Protein AF-0000000073198403 (afdb_homodimer)

Nearest PDB structures (foldseek):
  6sgb-assembly1_FS  TM=2.930E-01  e=6.630E-02  Trypanosoma brucei brucei
  5u4h-assembly1_B  TM=1.620E-01  e=8.690E+00  Acinetobacter baumannii
  5u4h-assembly1_B  TM=1.498E-01  e=3.418E+00  Acinetobacter baumannii
  4m09-assembly1_E  TM=1.637E-01  e=6.658E+00  Nitrospira defluvii

Secondary structure (DSSP, 8-state):
-----TTHHHHHHHHGGGSEEEEEEETTEEEEEESS-TTS--SHHHHHHHHHHHHHHHHHHHHTTEEEEEEE--SSSSS-SEEEEEE-SS---S--EEEEEEETTTEEEEES--HHHHHHHHHHHHHH-TT-EEEEEEEE---EEEEE--SSPPTT-------SSSSEEEEE---EEEEEESS-TTS--HHHHHHHHHHHHHHHHHHHHTTEEEEEEE---S-TTPPPEEEEEE-------EEEEEEEETTEEEEES--HHHHHHHHHHHHHH---------/-----TTHHHHHHHHGGGSEEEEEEETTEEEEEESS-TTS--SHHHHHHHHHHHHHHHHHHHHTTEEEEEEE--SSSSS-SEEEEEE-SS---S--EEEEEEETTTEEEEES--HHHHHHHHHHHHHH-TT-EEEEEEEE---EEEEE--SSPPTT-------SSSSEEEEE---EEEEEESS-TTS--HHHHHHHHHHHHHHHHHHHHTTEEEEEEE---S-TTPPPEEEEEE-------EEEEEEEETTEEEEES--HHHHHHHHHHHHHH---------

Solvent-accessible surface area (backbone atoms only — not comparable to full-atom values): 29393 Å² total; per-residue (Å²): 139,84,78,79,80,81,62,71,67,64,58,61,60,62,70,54,46,67,42,45,70,44,78,42,82,46,90,61,27,38,35,40,27,42,50,54,37,52,25,48,44,87,49,67,68,37,41,53,24,39,52,47,39,50,52,50,46,53,51,49,35,30,59,72,17,30,40,83,64,41,52,35,15,61,40,26,60,30,59,28,46,35,37,36,29,29,62,40,86,75,57,52,71,96,59,54,56,32,36,44,32,48,37,81,40,30,32,40,36,35,35,54,59,54,70,70,56,51,52,51,51,52,51,46,45,52,73,39,33,93,69,29,71,70,44,77,41,73,63,43,61,45,68,44,61,43,63,40,75,41,75,78,71,66,78,86,57,66,75,44,62,78,61,86,64,66,42,31,32,42,42,47,62,44,55,30,26,37,38,32,38,44,74,40,55,22,55,52,60,71,68,53,29,51,39,39,53,48,34,52,51,49,47,55,36,50,38,16,51,74,15,29,39,80,73,44,50,48,42,77,40,45,43,46,64,53,30,25,28,39,37,32,32,55,48,76,57,41,88,64,53,61,28,33,43,20,61,74,41,47,30,28,41,32,35,38,55,46,53,68,72,52,53,52,49,52,51,51,44,46,53,70,45,53,63,64,65,78,71,72,82,120,139,84,79,79,79,83,64,71,69,65,59,64,61,63,71,55,48,66,40,45,71,45,77,42,81,48,90,59,28,37,35,40,30,41,49,55,37,51,26,46,46,88,48,66,66,37,40,53,24,38,52,48,39,51,53,50,46,52,50,50,35,30,60,72,16,29,40,82,64,41,53,36,16,60,41,26,59,29,58,30,45,34,36,36,30,29,61,40,87,74,55,53,72,97,60,54,56,32,35,43,33,48,38,81,40,31,33,40,35,33,35,53,61,54,70,70,55,51,53,49,51,52,50,45,44,54,73,40,33,93,70,30,71,70,44,78,40,72,64,44,57,48,63,45,61,42,63,40,75,42,78,78,75,66,79,85,59,64,76,43,6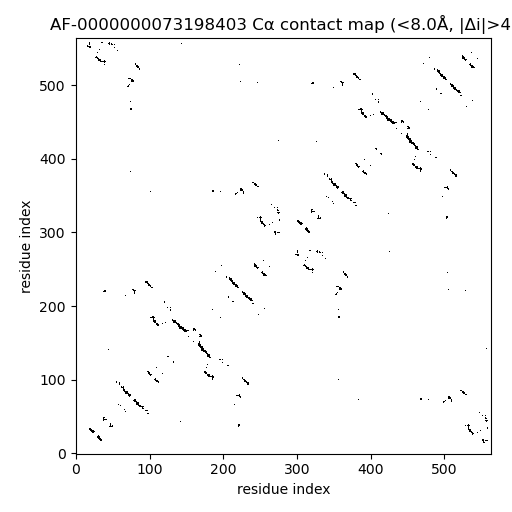3,76,64,84,65,68,44,36,31,42,41,48,61,44,55,29,26,37,39,32,36,43,75,40,54,22,57,51,58,70,68,53,30,52,40,39,52,49,34,52,51,48,48,55,36,51,39,19,50,74,16,28,39,79,73,45,49,48,41,78,42,44,44,47,64,54,30,24,29,38,37,33,32,55,48,75,58,41,87,66,54,60,29,34,42,20,61,73,41,46,30,29,42,30,34,38,54,47,52,69,70,54,50,52,50,52,53,52,45,45,53,70,43,53,62,66,62,76,69,74,81,119

Sequence (564 aa):
MTCAPPLIETQLINHLSHLIQEIDSVENGIDIKLRGTAWVPTNFEQAASAKRIFLTLFRHFNSAGYHFLCSGSLRGQTKSDVFFFRKHLKCCSDSNYFLISYERKDRLRVFEAPPETLSCIDAVVKNHWSRGIQETKTTYVNNFLIIDNVAKPPANYKNFLRTNVGHEVRIIQLGCAEFKLAGNPFYTDGDELLETQRMSMELVKKMSDIGWKLITSVTLSQRISDKCCLIFESSTPRKMNIFAISPAKSDLLRLLNAPFEIRATVKKIIEEFWLRGIQETGMTCAPPLIETQLINHLSHLIQEIDSVENGIDIKLRGTAWVPTNFEQAASAKRIFLTLFRHFNSAGYHFLCSGSLRGQTKSDVFFFRKHLKCCSDSNYFLISYERKDRLRVFEAPPETLSCIDAVVKNHWSRGIQETKTTYVNNFLIIDNVAKPPANYKNFLRTNVGHEVRIIQLGCAEFKLAGNPFYTDGDELLETQRMSMELVKKMSDIGWKLITSVTLSQRISDKCCLIFESSTPRKMNIFAISPAKSDLLRLLNAPFEIRATVKKIIEEFWLRGIQETG

Radius of gyration: 25.95 Å; Cα contacts (8 Å, |Δi|>4): 1188; chains: 2; bounding box: 54×100×63 Å

Foldseek 3Di:
DDDPDPPVVPVLVVPVCQQWDDWADDDVDIDTHGDADLQADDDDVSPLVSVVVVLVVQQVCLQVQKAWDDFDDDPPLFQGDDTDIDGHPDNDDNKDKKKWFDFDQFKIKIFPDDPVLVVLLQVLCQVLPVQHFDDKFQWPQPQPFPQQLAQDPPPVLPVQPPDPDSRRRSRPRRRMMMTGGPDGLLPDADPSVVSSVVSVVVSQQVCLQVFKHWRDWARRHRHRSTGIMTMIIGGDRDGDDDKDWDPRDPPDIDIGSDDPVVVVVVVVVCVVPPDDDPPPPD/DDDPDPPVVPVVVPPVCQQWDDWADDDVDIDTHGDDDLQADPDDVSPLVSVVVVLVVQQVCLQVQKAWDDFDDDPDLFQGDDTDIDGHPDSDDNKDKKKWFDFDQFKIKIFPDDPVLVVLLQVLCQVLPVQHFDDKFQWPQPLQFPQALAQDPDPPLPVQPPDPDSRRRSSPRRRMMMTGGPDGLLPDADPSVVSSVVSVVVSQQVCLQVFKHWRDWARRHRHRSTGIMTMIIGGGRDGDDDKDWDPRDPPDIDIGSDDPVVVVVVVVVCVVPVDDDPPPPD

pLDDT: mean 78.34, std 23.65, range [22.12, 98.38]

Structure (mmCIF, N/CA/C/O backbone):
data_AF-0000000073198403-model_v1
#
loop_
_entity.id
_entity.type
_entity.pdbx_description
1 polymer 'Uncharacterized protein'
#
loop_
_atom_site.group_PDB
_atom_site.id
_atom_site.type_symbol
_atom_site.label_atom_id
_atom_site.label_alt_id
_atom_site.label_comp_id
_atom_site.label_asym_id
_atom_site.label_entity_id
_atom_site.label_seq_id
_atom_site.pdbx_PDB_ins_code
_atom_site.Cartn_x
_atom_site.Cartn_y
_atom_site.Cartn_z
_atom_site.occupancy
_atom_site.B_iso_or_equiv
_atom_site.auth_seq_id
_atom_site.auth_comp_id
_atom_site.auth_asym_id
_atom_site.auth_atom_id
_atom_site.pdbx_PDB_model_num
ATOM 1 N N . MET A 1 1 ? 15.141 55.875 -5.859 1 22.22 1 MET A N 1
ATOM 2 C CA . MET A 1 1 ? 14.156 54.875 -5.484 1 22.22 1 MET A CA 1
ATOM 3 C C . MET A 1 1 ? 14.844 53.562 -5.117 1 22.22 1 MET A C 1
ATOM 5 O O . MET A 1 1 ? 15.422 52.906 -5.973 1 22.22 1 MET A O 1
ATOM 9 N N . 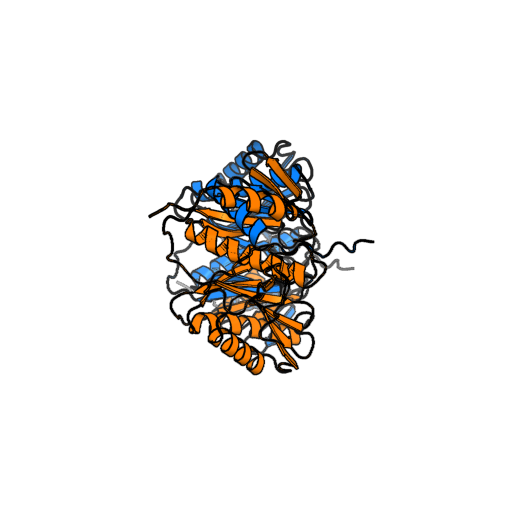THR A 1 2 ? 15.445 53.219 -3.947 1 23.77 2 THR A N 1
ATOM 10 C CA . THR A 1 2 ? 16.641 52.531 -3.494 1 23.77 2 THR A CA 1
ATOM 11 C C . THR A 1 2 ? 16.344 51.062 -3.209 1 23.77 2 THR A C 1
ATOM 13 O O . THR A 1 2 ? 15.359 50.75 -2.535 1 23.77 2 THR A O 1
ATOM 16 N N . CYS A 1 3 ? 16.875 50.062 -3.988 1 25.44 3 CYS A N 1
ATOM 17 C CA . CYS A 1 3 ? 16.719 48.625 -4.191 1 25.44 3 CYS A CA 1
ATOM 18 C C . CYS A 1 3 ? 17.172 47.844 -2.955 1 25.44 3 CYS A C 1
ATOM 20 O O . CYS A 1 3 ? 18.297 48 -2.492 1 25.44 3 CYS A O 1
ATOM 22 N N . ALA A 1 4 ? 16.219 47.438 -2.178 1 33.09 4 ALA A N 1
ATOM 23 C CA . ALA A 1 4 ? 16.516 46.906 -0.853 1 33.09 4 ALA A CA 1
ATOM 24 C C . ALA A 1 4 ? 17.594 45.812 -0.924 1 33.09 4 ALA A C 1
ATOM 26 O O . ALA A 1 4 ? 17.656 45.062 -1.89 1 33.09 4 ALA A O 1
ATOM 27 N N . PRO A 1 5 ? 18.656 45.781 -0.093 1 28.62 5 PRO A N 1
ATOM 28 C CA . PRO A 1 5 ? 19.906 45.031 -0.165 1 28.62 5 PRO A CA 1
ATOM 29 C C . PRO A 1 5 ? 19.703 43.531 -0.062 1 28.62 5 PRO A C 1
ATOM 31 O O . PRO A 1 5 ? 18.719 43.062 0.53 1 28.62 5 PRO A O 1
ATOM 34 N N . PRO A 1 6 ? 20.5 42.562 -0.804 1 30.55 6 PRO A N 1
ATOM 35 C CA . PRO A 1 6 ? 20.672 41.156 -1.081 1 30.55 6 PRO A CA 1
ATOM 36 C C . PRO A 1 6 ? 20.938 40.312 0.18 1 30.55 6 PRO A C 1
ATOM 38 O O . PRO A 1 6 ? 21.094 39.094 0.109 1 30.55 6 PRO A O 1
ATOM 41 N N . LEU A 1 7 ? 21.219 40.906 1.31 1 26.67 7 LEU A N 1
ATOM 42 C CA . LEU A 1 7 ? 21.891 40.312 2.461 1 26.67 7 LEU A CA 1
ATOM 43 C C . LEU A 1 7 ? 20.984 39.312 3.18 1 26.67 7 LEU A C 1
ATOM 45 O O . LEU A 1 7 ? 21.469 38.344 3.771 1 26.67 7 LEU A O 1
ATOM 49 N N . ILE A 1 8 ? 19.719 39.594 3.189 1 27.61 8 ILE A N 1
ATOM 50 C CA . ILE A 1 8 ? 18.875 38.938 4.16 1 27.61 8 ILE A CA 1
ATOM 51 C C . ILE A 1 8 ? 18.672 37.469 3.742 1 27.61 8 ILE A C 1
ATOM 53 O O . ILE A 1 8 ? 18.266 36.625 4.555 1 27.61 8 ILE A O 1
ATOM 57 N N . GLU A 1 9 ? 18.969 37.188 2.518 1 28.48 9 GLU A N 1
ATOM 58 C CA . GLU A 1 9 ? 18.766 35.875 1.878 1 28.48 9 GLU A CA 1
ATOM 59 C C . GLU A 1 9 ? 19.734 34.844 2.426 1 28.48 9 GLU A C 1
ATOM 61 O O . GLU A 1 9 ? 19.375 33.688 2.607 1 28.48 9 GLU A O 1
ATOM 66 N N . THR A 1 10 ? 20.984 35.25 2.721 1 29.14 10 THR A N 1
ATOM 67 C CA . THR A 1 10 ? 22.125 34.406 3.08 1 29.14 10 THR A CA 1
ATOM 68 C C . THR A 1 10 ? 22 33.906 4.52 1 29.14 10 THR A C 1
ATOM 70 O O . THR A 1 10 ? 22.422 32.812 4.836 1 29.14 10 THR A O 1
ATOM 73 N N . GLN A 1 11 ? 21.5 34.75 5.418 1 28.08 11 GLN A N 1
ATOM 74 C CA . GLN A 1 11 ? 21.578 34.469 6.844 1 28.08 11 GLN A CA 1
ATOM 75 C C . GLN A 1 11 ? 20.5 33.438 7.262 1 28.08 11 GLN A C 1
ATOM 77 O O . GLN A 1 11 ? 20.703 32.688 8.203 1 28.08 11 GLN A O 1
ATOM 82 N N . LEU A 1 12 ? 19.344 33.531 6.672 1 29.81 12 LEU A N 1
ATOM 83 C CA . LEU A 1 12 ? 18.203 32.688 7.008 1 29.81 12 LEU A CA 1
ATOM 84 C C . LEU A 1 12 ? 18.484 31.234 6.637 1 29.81 12 LEU A C 1
ATOM 86 O O . LEU A 1 12 ? 17.953 30.312 7.273 1 29.81 12 LEU A O 1
ATOM 90 N N . ILE A 1 13 ?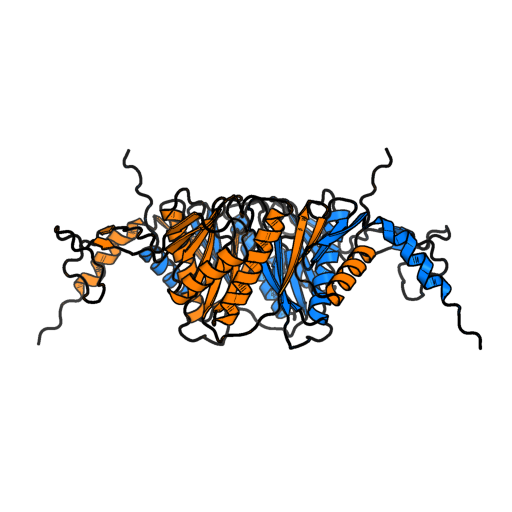 19.344 30.922 5.766 1 32.41 13 ILE A N 1
ATOM 91 C CA . ILE A 1 13 ? 19.922 29.656 5.312 1 32.41 13 ILE A CA 1
ATOM 92 C C . ILE A 1 13 ? 20.781 29.062 6.422 1 32.41 13 ILE A C 1
ATOM 94 O O . ILE A 1 13 ? 20.844 27.828 6.574 1 32.41 13 ILE A O 1
ATOM 98 N N . ASN A 1 14 ? 21.359 29.812 7.285 1 33.38 14 ASN A N 1
ATOM 99 C CA . ASN A 1 14 ? 22.328 29.359 8.281 1 33.38 14 ASN A CA 1
ATOM 100 C C . ASN A 1 14 ? 21.641 28.719 9.477 1 33.38 14 ASN A C 1
ATOM 102 O O . ASN A 1 14 ? 22.203 27.828 10.125 1 33.38 14 ASN A O 1
ATOM 106 N N . HIS A 1 15 ? 20.406 29.297 10.023 1 33.97 15 HIS A N 1
ATOM 107 C CA . HIS A 1 15 ? 19.797 28.781 11.242 1 33.97 15 HIS A CA 1
ATOM 108 C C . HIS A 1 15 ? 18.875 27.609 10.953 1 33.97 15 HIS A C 1
ATOM 110 O O . HIS A 1 15 ? 18.375 26.969 11.875 1 33.97 15 HIS A O 1
ATOM 116 N N . LEU A 1 16 ? 18.188 27.391 9.891 1 38.81 16 LEU A N 1
ATOM 117 C CA . LEU A 1 16 ? 17.344 26.344 9.336 1 38.81 16 LEU A CA 1
ATOM 118 C C . LEU A 1 16 ? 18.141 25.062 9.141 1 38.81 16 LEU A C 1
ATOM 120 O O . LEU A 1 16 ? 17.594 24.047 8.688 1 38.81 16 LEU A O 1
ATOM 124 N N . SER A 1 17 ? 19.422 25.188 9.219 1 44.09 17 SER A N 1
ATOM 125 C CA . SER A 1 17 ? 20.5 24.188 9.18 1 44.09 17 SER A CA 1
ATOM 126 C C . SER A 1 17 ? 20.328 23.156 10.289 1 44.09 17 SER A C 1
ATOM 128 O O . SER A 1 17 ? 20.875 22.047 10.203 1 44.09 17 SER A O 1
ATOM 130 N N . HIS A 1 18 ? 19.328 23.484 11.32 1 55.41 18 HIS A N 1
ATOM 131 C CA . HIS A 1 18 ? 19.406 22.656 12.523 1 55.41 18 HIS A CA 1
ATOM 132 C C . HIS A 1 18 ? 18.484 21.453 12.438 1 55.41 18 HIS A C 1
ATOM 134 O O . HIS A 1 18 ? 18.547 20.562 13.281 1 55.41 18 HIS A O 1
ATOM 140 N N . LEU A 1 19 ? 17.594 21.391 11.438 1 66.94 19 LEU A N 1
ATOM 141 C CA . LEU A 1 19 ? 16.672 20.266 11.469 1 66.94 19 LEU A CA 1
ATOM 142 C C . LEU A 1 19 ? 17.234 19.078 10.695 1 66.94 19 LEU A C 1
ATOM 144 O O . LEU A 1 19 ? 16.875 17.938 10.961 1 66.94 19 LEU A O 1
ATOM 148 N N . ILE A 1 20 ? 18.094 19.422 9.805 1 75.38 20 ILE A N 1
ATOM 149 C CA . ILE A 1 20 ? 18.859 18.422 9.078 1 75.38 20 ILE A CA 1
ATOM 150 C C . ILE A 1 20 ? 20.25 18.281 9.703 1 75.38 20 ILE A C 1
ATOM 152 O O . ILE A 1 20 ? 20.984 19.25 9.812 1 75.38 20 ILE A O 1
ATOM 156 N N . GLN A 1 21 ? 20.5 17.188 10.156 1 79.94 21 GLN A N 1
ATOM 157 C CA . GLN A 1 21 ? 21.766 16.938 10.812 1 79.94 21 GLN A CA 1
ATOM 158 C C . GLN A 1 21 ? 22.891 16.766 9.781 1 79.94 21 GLN A C 1
ATOM 160 O O . GLN A 1 21 ? 23.984 17.312 9.953 1 79.94 21 GLN A O 1
ATOM 165 N N . GLU A 1 22 ? 22.562 16.047 8.797 1 85.5 22 GLU A N 1
ATOM 166 C CA . GLU A 1 22 ? 23.594 15.664 7.832 1 85.5 22 GLU A CA 1
ATOM 167 C C . GLU A 1 22 ? 22.969 15.297 6.488 1 85.5 22 GLU A C 1
ATOM 169 O O . GLU A 1 22 ? 21.859 14.75 6.434 1 85.5 22 GLU A O 1
ATOM 174 N N . ILE A 1 23 ? 23.656 15.695 5.434 1 87.19 23 ILE A N 1
ATOM 175 C CA . ILE A 1 23 ? 23.312 15.25 4.09 1 87.19 23 ILE A CA 1
ATOM 176 C C . ILE A 1 23 ? 24.5 14.523 3.475 1 87.19 23 ILE A C 1
ATOM 178 O O . ILE A 1 23 ? 25.594 15.086 3.354 1 87.19 23 ILE A O 1
ATOM 182 N N . ASP A 1 24 ? 24.281 13.297 3.137 1 89.12 24 ASP A N 1
ATOM 183 C CA . ASP A 1 24 ? 25.344 12.484 2.553 1 89.12 24 ASP A CA 1
ATOM 184 C C . ASP A 1 24 ? 24.984 12.047 1.135 1 89.12 24 ASP A C 1
ATOM 186 O O . ASP A 1 24 ? 23.828 11.742 0.851 1 89.12 24 ASP A O 1
ATOM 190 N N . SER A 1 25 ? 25.969 12.062 0.297 1 87.31 25 SER A N 1
ATOM 191 C CA . SER A 1 25 ? 25.766 11.547 -1.053 1 87.31 25 SER A CA 1
ATOM 192 C C . SER A 1 25 ? 25.875 10.023 -1.085 1 87.31 25 SER A C 1
ATOM 194 O O . SER A 1 25 ? 26.734 9.445 -0.418 1 87.31 25 SER A O 1
ATOM 196 N N . VAL A 1 26 ? 24.953 9.414 -1.745 1 83.5 26 VAL A N 1
ATOM 197 C CA . VAL A 1 26 ? 25 7.988 -2.029 1 83.5 26 VAL A CA 1
ATOM 198 C C . VAL A 1 26 ? 24.922 7.758 -3.537 1 83.5 26 VAL A C 1
ATOM 200 O O . VAL A 1 26 ? 24.797 8.711 -4.309 1 83.5 26 VAL A O 1
ATOM 203 N N . GLU A 1 27 ? 25.125 6.52 -3.943 1 80.06 27 GLU A N 1
ATOM 204 C CA . GLU A 1 27 ? 25.062 6.23 -5.375 1 80.06 27 GLU A CA 1
ATOM 205 C C . GLU A 1 27 ? 23.734 6.672 -5.973 1 80.06 27 GLU A C 1
ATOM 207 O O . GLU A 1 27 ? 22.688 6.109 -5.648 1 80.06 27 GLU A O 1
ATOM 212 N N . ASN A 1 28 ? 23.781 7.645 -6.863 1 81.06 28 ASN A N 1
ATOM 213 C CA . ASN A 1 28 ? 22.641 8.188 -7.586 1 81.06 28 ASN A CA 1
ATOM 214 C C . ASN A 1 28 ? 21.547 8.664 -6.629 1 81.06 28 ASN A C 1
ATOM 216 O O . ASN A 1 28 ? 20.359 8.469 -6.891 1 81.06 28 ASN A O 1
ATOM 220 N N . GLY A 1 29 ? 22.078 9.141 -5.434 1 86.5 29 GLY A N 1
ATOM 221 C CA . GLY A 1 29 ? 21.078 9.617 -4.48 1 86.5 29 GLY A CA 1
ATOM 222 C C . GLY A 1 29 ? 21.688 10.344 -3.297 1 86.5 29 GLY A C 1
ATOM 223 O O . GLY A 1 29 ? 22.875 10.719 -3.334 1 86.5 29 GLY A O 1
ATOM 224 N N . ILE A 1 30 ? 20.859 10.711 -2.357 1 91.44 30 ILE A N 1
ATOM 225 C CA . ILE A 1 30 ? 21.328 11.383 -1.155 1 91.44 30 ILE A CA 1
ATOM 226 C C . ILE A 1 30 ? 20.625 10.805 0.072 1 91.44 30 ILE A C 1
ATOM 228 O O . ILE A 1 30 ? 19.531 10.242 -0.038 1 91.44 30 ILE A O 1
ATOM 232 N N . ASP A 1 31 ? 21.328 10.906 1.19 1 91.69 31 ASP A N 1
ATOM 233 C CA . ASP A 1 31 ? 20.766 10.609 2.51 1 91.69 31 ASP A CA 1
ATOM 234 C C . ASP A 1 31 ? 20.578 11.891 3.322 1 91.69 31 ASP A C 1
ATOM 236 O O . ASP A 1 31 ? 21.516 12.672 3.48 1 91.69 31 ASP A O 1
ATOM 240 N N . ILE A 1 32 ? 19.391 12.086 3.791 1 90.31 32 ILE A N 1
ATOM 241 C CA . ILE A 1 32 ? 19.109 13.234 4.633 1 90.31 32 ILE A CA 1
ATOM 242 C C . ILE A 1 32 ? 18.812 12.773 6.059 1 90.31 32 ILE A C 1
ATOM 244 O O . ILE A 1 32 ? 17.781 12.172 6.324 1 90.31 32 ILE A O 1
ATOM 248 N N . LYS A 1 33 ? 19.688 13.062 6.895 1 89.94 33 LYS A N 1
ATOM 249 C CA . LYS A 1 33 ? 19.5 12.719 8.297 1 89.94 33 LYS A CA 1
ATOM 250 C C . LYS A 1 33 ? 18.812 13.852 9.055 1 89.94 33 LYS A C 1
ATOM 252 O O . LYS A 1 33 ? 19.297 14.984 9.055 1 89.94 33 LYS A O 1
ATOM 257 N N . LEU A 1 34 ? 17.734 13.516 9.656 1 86.12 34 LEU A N 1
ATOM 258 C CA . LEU A 1 34 ? 16.922 14.508 10.359 1 86.12 34 LEU A CA 1
ATOM 259 C C . LEU A 1 34 ? 17.203 14.477 11.859 1 86.12 34 LEU A C 1
ATOM 261 O O . LEU A 1 34 ? 17.672 13.461 12.383 1 86.12 34 LEU A O 1
ATOM 265 N N . ARG A 1 35 ? 16.984 15.625 12.406 1 83.44 35 ARG A N 1
ATOM 266 C CA . ARG A 1 35 ? 16.938 15.625 13.859 1 83.44 35 ARG A CA 1
ATOM 267 C C . ARG A 1 35 ? 15.594 15.109 14.375 1 83.44 35 ARG A C 1
ATOM 269 O O . ARG A 1 35 ? 14.539 15.547 13.914 1 83.44 35 ARG A O 1
ATOM 276 N N . GLY A 1 36 ? 15.672 14.094 15.242 1 81.81 36 GLY A N 1
ATOM 277 C CA . GLY A 1 36 ? 14.445 13.453 15.688 1 81.81 36 GLY A CA 1
ATOM 278 C C . GLY A 1 36 ? 14.109 12.203 14.898 1 81.81 36 GLY A C 1
ATOM 279 O O . GLY A 1 36 ? 14.938 11.703 14.133 1 81.81 36 GLY A O 1
ATOM 280 N N . THR A 1 37 ? 12.875 11.711 15.195 1 85.69 37 THR A N 1
ATOM 281 C CA . THR A 1 37 ? 12.492 10.445 14.594 1 85.69 37 THR A CA 1
ATOM 282 C C . THR A 1 37 ? 11.234 10.602 13.75 1 85.69 37 THR A C 1
ATOM 284 O O . THR A 1 37 ? 10.148 10.156 14.141 1 85.69 37 THR A O 1
ATOM 287 N N . ALA A 1 38 ? 11.438 11.109 12.625 1 83 38 ALA A N 1
ATOM 288 C CA . ALA A 1 38 ? 10.328 11.453 11.742 1 83 38 ALA A CA 1
ATOM 289 C C . ALA A 1 38 ? 9.555 10.211 11.312 1 83 38 ALA A C 1
ATOM 291 O O . ALA A 1 38 ? 8.344 10.266 11.094 1 83 38 ALA A O 1
ATOM 292 N N . TRP A 1 39 ? 10.258 9.078 11.242 1 88.88 39 TRP A N 1
ATOM 293 C CA . TRP A 1 39 ? 9.641 7.906 10.633 1 88.88 39 TRP A CA 1
ATOM 294 C C . TRP A 1 39 ? 9.234 6.895 11.703 1 88.88 39 TRP A C 1
ATOM 296 O O . TRP A 1 39 ? 8.672 5.844 11.391 1 88.88 39 TRP A O 1
ATOM 306 N N . VAL A 1 40 ? 9.562 7.203 12.875 1 88.69 40 VAL A N 1
ATOM 307 C CA . VAL A 1 40 ? 9.031 6.523 14.055 1 88.69 40 VAL A CA 1
ATOM 308 C C . VAL A 1 40 ? 8.648 7.555 15.117 1 88.69 40 VAL A C 1
ATOM 310 O O . VAL A 1 40 ? 9.266 7.613 16.188 1 88.69 40 VAL A O 1
ATOM 313 N N . PRO A 1 41 ? 7.648 8.242 14.742 1 82.94 41 PRO A N 1
ATOM 314 C CA . PRO A 1 41 ? 7.344 9.359 15.648 1 82.94 41 PRO A CA 1
ATOM 315 C C . PRO A 1 41 ? 6.879 8.883 17.031 1 82.94 41 PRO A C 1
ATOM 317 O O . PRO A 1 41 ? 6.141 7.902 17.125 1 82.94 41 PRO A O 1
ATOM 320 N N . THR A 1 42 ? 7.336 9.625 17.984 1 80.88 42 THR A N 1
ATOM 321 C CA . THR A 1 42 ? 7.031 9.25 19.359 1 80.88 42 THR A CA 1
ATOM 322 C C . THR A 1 42 ? 5.969 10.172 19.953 1 80.88 42 THR A C 1
ATOM 324 O O . THR A 1 42 ? 5.457 9.922 21.047 1 80.88 42 THR A O 1
ATOM 327 N N . ASN A 1 43 ? 5.746 11.242 19.281 1 79.94 43 ASN A N 1
ATOM 328 C CA . ASN A 1 43 ? 4.711 12.156 19.75 1 79.94 43 ASN A CA 1
ATOM 329 C C . ASN A 1 43 ? 3.902 12.727 18.578 1 79.94 43 ASN A C 1
ATOM 331 O O . ASN A 1 43 ? 4.242 12.508 17.422 1 79.94 43 ASN A O 1
ATOM 335 N N . PHE A 1 44 ? 2.867 13.484 18.906 1 80.75 44 PHE A N 1
ATOM 336 C CA . PHE A 1 44 ? 1.92 14.008 17.938 1 80.75 44 PHE A CA 1
ATOM 337 C C . PHE A 1 44 ? 2.598 15.008 17 1 80.75 44 PHE A C 1
ATOM 339 O O . PHE A 1 44 ? 2.355 15.008 15.789 1 80.75 44 PHE A O 1
ATOM 346 N N . GLU A 1 45 ? 3.396 15.844 17.531 1 77.75 45 GLU A N 1
ATOM 347 C CA . GLU A 1 45 ? 4.023 16.906 16.75 1 77.75 45 GLU A CA 1
ATOM 348 C C . GLU A 1 45 ? 4.902 16.328 15.633 1 77.75 45 GLU A C 1
ATOM 350 O O . GLU A 1 45 ? 4.844 16.781 14.492 1 77.75 45 GLU A O 1
ATOM 355 N N . GLN A 1 46 ? 5.672 15.367 16.016 1 80.12 46 GLN A N 1
ATOM 356 C CA . GLN A 1 46 ? 6.543 14.734 15.031 1 80.12 46 GLN A CA 1
ATOM 357 C C . GLN A 1 46 ? 5.73 14 13.977 1 80.12 46 GLN A C 1
ATOM 359 O O . GLN A 1 46 ? 6.031 14.086 12.781 1 80.12 46 GLN A O 1
ATOM 364 N N . ALA A 1 47 ? 4.723 13.32 14.477 1 85 47 ALA A N 1
ATOM 365 C CA . ALA A 1 47 ? 3.881 12.57 13.547 1 85 47 ALA A CA 1
ATOM 366 C C . ALA A 1 47 ? 3.18 13.5 12.562 1 85 47 ALA A C 1
ATOM 368 O O . ALA A 1 47 ? 3.137 13.234 11.359 1 85 47 ALA A O 1
ATOM 369 N N . ALA A 1 48 ? 2.645 14.547 13.078 1 83.94 48 ALA A N 1
ATOM 370 C CA . ALA A 1 48 ? 1.93 15.516 12.25 1 83.94 48 ALA A CA 1
ATOM 371 C C . ALA A 1 48 ? 2.873 16.188 11.258 1 83.94 48 ALA A C 1
ATOM 373 O O . ALA A 1 48 ? 2.525 16.391 10.094 1 83.94 48 ALA A O 1
ATOM 374 N N . SER A 1 49 ? 4.047 16.531 11.734 1 82.25 49 SER A N 1
ATOM 375 C CA . SER A 1 49 ? 5.023 17.172 10.867 1 82.25 49 SER A CA 1
ATOM 376 C C . SER A 1 49 ? 5.465 16.25 9.742 1 82.25 49 SER A C 1
ATOM 378 O O . SER A 1 49 ? 5.598 16.672 8.594 1 82.25 49 SER A O 1
ATOM 380 N N . ALA A 1 50 ? 5.707 15.062 10.086 1 86.5 50 ALA A N 1
ATOM 381 C CA . ALA A 1 50 ? 6.117 14.086 9.07 1 86.5 50 ALA A CA 1
ATOM 382 C C . ALA A 1 50 ? 5.047 13.93 7.996 1 86.5 50 ALA A C 1
ATOM 384 O O . ALA A 1 50 ? 5.363 13.875 6.805 1 86.5 50 ALA A O 1
ATOM 385 N N . LYS A 1 51 ? 3.852 13.883 8.406 1 89.56 51 LYS A N 1
ATOM 386 C CA . LYS A 1 51 ? 2.752 13.711 7.457 1 89.56 51 LYS A CA 1
ATOM 387 C C . LYS A 1 51 ? 2.59 14.953 6.582 1 89.56 51 LYS A C 1
ATOM 389 O O . LYS A 1 51 ? 2.303 14.844 5.391 1 89.56 51 LYS A O 1
ATOM 394 N N . ARG A 1 52 ? 2.801 16.031 7.121 1 84.88 52 ARG A N 1
ATOM 395 C CA . ARG A 1 52 ? 2.732 17.25 6.34 1 84.88 52 ARG A CA 1
ATOM 396 C C . ARG A 1 52 ? 3.857 17.312 5.309 1 84.88 52 ARG A C 1
ATOM 398 O O . ARG A 1 52 ? 3.648 17.766 4.18 1 84.88 52 ARG A O 1
ATOM 405 N N . ILE A 1 53 ? 4.988 16.984 5.77 1 85.56 53 ILE A N 1
ATOM 406 C CA . ILE A 1 53 ? 6.117 16.922 4.848 1 85.56 53 ILE A CA 1
ATOM 407 C C . ILE A 1 53 ? 5.777 16.016 3.672 1 85.56 53 ILE A C 1
ATOM 409 O O . ILE A 1 53 ? 5.957 16.391 2.512 1 85.56 53 ILE A O 1
ATOM 413 N N . PHE A 1 54 ? 5.312 14.938 3.996 1 90.69 54 PHE A N 1
ATOM 414 C CA . PHE A 1 54 ? 5.008 13.961 2.959 1 90.69 54 PHE A CA 1
ATOM 415 C C . PHE A 1 54 ? 3.932 14.492 2.018 1 90.69 54 PHE A C 1
ATOM 417 O O . PHE A 1 54 ? 4.047 14.352 0.798 1 90.69 54 PHE A O 1
ATOM 424 N N . LEU A 1 55 ? 2.908 15.031 2.584 1 90.81 55 LEU A N 1
ATOM 425 C CA . LEU A 1 55 ? 1.845 15.617 1.771 1 90.81 55 LEU A CA 1
ATOM 426 C C . LEU A 1 55 ? 2.395 16.703 0.853 1 90.81 55 LEU A C 1
ATOM 428 O O . LEU A 1 55 ? 2.049 16.75 -0.33 1 90.81 55 LEU A O 1
ATOM 432 N N . THR A 1 56 ? 3.244 17.5 1.377 1 87.5 56 THR A N 1
ATOM 433 C CA . THR A 1 56 ? 3.855 18.578 0.6 1 87.5 56 THR A CA 1
ATOM 434 C C . THR A 1 56 ? 4.742 18 -0.502 1 87.5 56 THR A C 1
ATOM 436 O O . THR A 1 56 ? 4.781 18.531 -1.614 1 87.5 56 THR A O 1
ATOM 439 N N . LEU A 1 57 ? 5.422 17 -0.192 1 91.19 57 LEU A N 1
ATOM 440 C CA . LEU A 1 57 ? 6.246 16.344 -1.204 1 91.19 57 LEU A CA 1
ATOM 441 C C . LEU A 1 57 ? 5.391 15.836 -2.357 1 91.19 57 LEU A C 1
ATOM 443 O O . LEU A 1 57 ? 5.742 16.016 -3.525 1 91.19 57 LEU A O 1
ATOM 447 N N . PHE A 1 58 ? 4.285 15.195 -2.045 1 90.75 58 PHE A N 1
ATOM 448 C CA . PHE A 1 58 ? 3.383 14.703 -3.08 1 90.75 58 PHE A CA 1
ATOM 449 C C . PHE A 1 58 ? 2.957 15.836 -4.008 1 90.75 58 PHE A C 1
ATOM 451 O O . PHE A 1 58 ? 2.967 15.688 -5.23 1 90.75 58 PHE A O 1
ATOM 458 N N . ARG A 1 59 ? 2.615 16.875 -3.406 1 88.38 59 ARG A N 1
ATOM 459 C CA . ARG A 1 59 ? 2.168 18.031 -4.168 1 88.38 59 ARG A CA 1
ATOM 460 C C . ARG A 1 59 ? 3.268 18.531 -5.098 1 88.38 59 ARG A C 1
ATOM 462 O O . ARG A 1 59 ? 3.025 18.766 -6.285 1 88.38 59 ARG A O 1
ATOM 469 N N . HIS A 1 60 ? 4.398 18.625 -4.582 1 87.38 60 HIS A N 1
ATOM 470 C CA . HIS A 1 60 ? 5.5 19.188 -5.359 1 87.38 60 HIS A CA 1
ATOM 471 C C . HIS A 1 60 ? 5.961 18.203 -6.43 1 87.38 60 HIS A C 1
ATOM 473 O O . HIS A 1 60 ? 6.336 18.609 -7.535 1 87.38 60 HIS A O 1
ATOM 479 N N . PHE A 1 61 ? 6.02 16.953 -6.074 1 91.56 61 PHE A N 1
ATOM 480 C CA . PHE A 1 61 ? 6.383 15.945 -7.07 1 91.56 61 PHE A CA 1
ATOM 481 C C . PHE A 1 61 ? 5.414 15.984 -8.25 1 91.56 61 PHE A C 1
ATOM 483 O O . PHE A 1 61 ? 5.836 15.93 -9.406 1 91.56 61 PHE A O 1
ATOM 490 N N . ASN A 1 62 ? 4.188 16.062 -7.902 1 89.12 62 ASN A N 1
ATOM 491 C CA . ASN A 1 62 ? 3.186 16.125 -8.961 1 89.12 62 ASN A CA 1
ATOM 492 C C . ASN A 1 62 ? 3.395 17.359 -9.844 1 89.12 62 ASN A C 1
ATOM 494 O O . ASN A 1 62 ? 3.303 17.266 -11.07 1 89.12 62 ASN A O 1
ATOM 498 N N . SER A 1 63 ? 3.611 18.453 -9.219 1 84.81 63 SER A N 1
ATOM 499 C CA . SER A 1 63 ? 3.84 19.688 -9.969 1 84.81 63 SER A CA 1
ATOM 500 C C . SER A 1 63 ? 5.078 19.578 -10.852 1 84.81 63 SER A C 1
ATOM 502 O O . SER A 1 63 ? 5.16 20.219 -11.898 1 84.81 63 SER A O 1
ATOM 504 N N . ALA A 1 64 ? 6.039 18.797 -10.391 1 86.62 64 ALA A N 1
ATOM 505 C CA . ALA A 1 64 ? 7.273 18.594 -11.148 1 86.62 64 ALA A CA 1
ATOM 506 C C . ALA A 1 64 ? 7.098 17.5 -12.195 1 86.62 64 ALA A C 1
ATOM 508 O O . ALA A 1 64 ? 8.047 17.141 -12.898 1 86.62 64 ALA A O 1
ATOM 509 N N . GLY A 1 65 ? 5.895 16.891 -12.25 1 88.25 65 GLY A N 1
ATOM 510 C CA . GLY A 1 65 ? 5.602 15.898 -13.273 1 88.25 65 GLY A CA 1
ATOM 511 C C . GLY A 1 65 ? 5.855 14.469 -12.812 1 88.25 65 GLY A C 1
ATOM 512 O O . GLY A 1 65 ? 6.031 13.57 -13.641 1 88.25 65 GLY A O 1
ATOM 513 N N . TYR A 1 66 ? 5.961 14.25 -11.539 1 91.81 66 TYR A N 1
ATOM 514 C CA . TYR A 1 66 ? 6.141 12.906 -11.008 1 91.81 66 TYR A CA 1
ATOM 515 C C . TYR A 1 66 ? 4.895 12.438 -10.266 1 91.81 66 TYR A C 1
ATOM 517 O O . TYR A 1 66 ? 4.344 13.172 -9.445 1 91.81 66 TYR A O 1
ATOM 525 N N . HIS A 1 67 ? 4.461 11.219 -10.57 1 92.56 67 HIS A N 1
ATOM 526 C CA . HIS A 1 67 ? 3.295 10.641 -9.914 1 92.56 67 HIS A CA 1
ATOM 527 C C . HIS A 1 67 ? 3.684 9.453 -9.047 1 92.56 67 HIS A C 1
ATOM 529 O O . HIS A 1 67 ? 4.656 8.75 -9.344 1 92.56 67 HIS A O 1
ATOM 535 N N . PHE A 1 68 ? 2.977 9.352 -8.031 1 94.88 68 PHE A N 1
ATOM 536 C CA . PHE A 1 68 ? 3.17 8.203 -7.16 1 94.88 68 PHE A CA 1
ATOM 537 C C . PHE A 1 68 ? 2.895 6.902 -7.91 1 94.88 68 PHE A C 1
ATOM 539 O O . PHE A 1 68 ? 1.879 6.777 -8.594 1 94.88 68 PHE A O 1
ATOM 546 N N . LEU A 1 69 ? 3.77 6.016 -7.82 1 96.06 69 LEU A N 1
ATOM 547 C CA . LEU A 1 69 ? 3.621 4.719 -8.477 1 96.06 69 LEU A CA 1
ATOM 548 C C . LEU A 1 69 ? 3.135 3.664 -7.492 1 96.06 69 LEU A C 1
ATOM 550 O O . LEU A 1 69 ? 2.037 3.121 -7.648 1 96.06 69 LEU A O 1
ATOM 554 N N . CYS A 1 70 ? 3.939 3.42 -6.422 1 96 70 CYS A N 1
ATOM 555 C CA . CYS A 1 70 ? 3.547 2.477 -5.379 1 96 70 CYS A CA 1
ATOM 556 C C . CYS A 1 70 ? 4.492 2.553 -4.188 1 96 70 CYS A C 1
ATOM 558 O O . CYS A 1 70 ? 5.512 3.244 -4.242 1 96 70 CYS A O 1
ATOM 560 N N . SER A 1 71 ? 4.059 1.963 -3.135 1 95.5 71 SER A N 1
ATOM 561 C CA . SER A 1 71 ? 4.945 1.74 -1.995 1 95.5 71 SER A CA 1
ATOM 562 C C . SER A 1 71 ? 5.41 0.29 -1.933 1 95.5 71 SER A C 1
ATOM 564 O O . SER A 1 71 ? 4.855 -0.577 -2.611 1 95.5 71 SER A O 1
ATOM 566 N N . GLY A 1 72 ? 6.508 0.074 -1.193 1 94.31 72 GLY A N 1
ATOM 567 C CA . GLY A 1 72 ? 7.023 -1.279 -1.07 1 94.31 72 GLY A CA 1
ATOM 568 C C . GLY A 1 72 ? 7.43 -1.637 0.347 1 94.31 72 GLY A C 1
ATOM 569 O O . GLY A 1 72 ? 7.969 -0.8 1.073 1 94.31 72 GLY A O 1
ATOM 570 N N . SER A 1 73 ? 7.117 -2.83 0.724 1 94.31 73 SER A N 1
ATOM 571 C CA . SER A 1 73 ? 7.672 -3.467 1.913 1 94.31 73 SER A CA 1
ATOM 572 C C . SER A 1 73 ? 8.625 -4.598 1.54 1 94.31 73 SER A C 1
ATOM 574 O O . SER A 1 73 ? 8.211 -5.746 1.394 1 94.31 73 SER A O 1
ATOM 576 N N . LEU A 1 74 ? 9.875 -4.301 1.437 1 94.69 74 LEU A N 1
ATOM 577 C CA . LEU A 1 74 ? 10.836 -5.25 0.888 1 94.69 74 LEU A CA 1
ATOM 578 C C . LEU A 1 74 ? 11.539 -6.016 2.002 1 94.69 74 LEU A C 1
ATOM 580 O O . LEU A 1 74 ? 11.969 -7.156 1.804 1 94.69 74 LEU A O 1
ATOM 584 N N . ARG A 1 75 ? 11.789 -5.441 3.102 1 88.44 75 ARG A N 1
ATOM 585 C CA . ARG A 1 75 ? 12.562 -6.066 4.164 1 88.44 75 ARG A CA 1
ATOM 586 C C . ARG A 1 75 ? 11.656 -6.785 5.156 1 88.44 75 ARG A C 1
ATOM 588 O O . ARG A 1 75 ? 12.125 -7.602 5.957 1 88.44 75 ARG A O 1
ATOM 595 N N . GLY A 1 76 ? 10.688 -6.504 5.055 1 80 76 GLY A N 1
ATOM 596 C CA . GLY A 1 76 ? 9.82 -7.086 6.066 1 80 76 GLY A CA 1
ATOM 597 C C . GLY A 1 76 ? 9.852 -6.336 7.383 1 80 76 GLY A C 1
ATOM 598 O O . GLY A 1 76 ? 10.648 -5.41 7.555 1 80 76 GLY A O 1
ATOM 599 N N . GLN A 1 77 ? 8.883 -6.117 8.18 1 81.25 77 GLN A N 1
ATOM 600 C CA . GLN A 1 77 ? 8.773 -5.59 9.531 1 81.25 77 GLN A CA 1
ATOM 601 C C . GLN A 1 77 ? 8.156 -4.191 9.531 1 81.25 77 GLN A C 1
ATOM 603 O O . GLN A 1 77 ? 7.867 -3.633 10.586 1 81.25 77 GLN A O 1
ATOM 608 N N . THR A 1 78 ? 8.336 -3.633 8.32 1 84.38 78 THR A N 1
ATOM 609 C CA . THR A 1 78 ? 7.652 -2.354 8.156 1 84.38 78 THR A CA 1
ATOM 610 C C . THR A 1 78 ? 6.574 -2.447 7.082 1 84.38 78 THR A C 1
ATOM 612 O O . THR A 1 78 ? 6.621 -3.332 6.223 1 84.38 78 THR A O 1
ATOM 615 N N . LYS A 1 79 ? 5.672 -1.578 7.203 1 86.81 79 LYS A N 1
ATOM 616 C CA . LYS A 1 79 ? 4.594 -1.595 6.219 1 86.81 79 LYS A CA 1
ATOM 617 C C . LYS A 1 79 ? 5.059 -1.018 4.887 1 86.81 79 LYS A C 1
ATOM 619 O O . LYS A 1 79 ? 4.59 -1.436 3.826 1 86.81 79 LYS A O 1
ATOM 624 N N . SER A 1 80 ? 5.906 -0.055 4.973 1 91.62 80 SER A N 1
ATOM 625 C CA . SER A 1 80 ? 6.531 0.524 3.787 1 91.62 80 SER A CA 1
ATOM 626 C C . SER A 1 80 ? 7.969 0.94 4.07 1 91.62 80 SER A C 1
ATOM 628 O O . SER A 1 80 ? 8.25 1.574 5.09 1 91.62 80 SER A O 1
ATOM 630 N N . ASP A 1 81 ? 8.836 0.595 3.223 1 93.12 81 ASP A N 1
ATOM 631 C CA . ASP A 1 81 ? 10.211 1.036 3.408 1 93.12 81 ASP A CA 1
ATOM 632 C C . ASP A 1 81 ? 10.711 1.804 2.186 1 93.12 81 ASP A C 1
ATOM 634 O O . ASP A 1 81 ? 11.828 2.328 2.188 1 93.12 81 ASP A O 1
ATOM 638 N N . VAL A 1 82 ? 9.859 1.875 1.18 1 95.69 82 VAL A N 1
ATOM 639 C CA . VAL A 1 82 ? 10.234 2.629 -0.014 1 95.69 82 VAL A CA 1
ATOM 640 C C . VAL A 1 82 ? 8.969 3.113 -0.73 1 95.69 82 VAL A C 1
ATOM 642 O O . VAL A 1 82 ? 7.945 2.428 -0.726 1 95.69 82 VAL A O 1
ATOM 645 N N . PHE A 1 83 ? 9.023 4.27 -1.345 1 97.12 83 PHE A N 1
ATOM 646 C CA . PHE A 1 83 ? 7.973 4.852 -2.174 1 97.12 83 PHE A CA 1
ATOM 647 C C . PHE A 1 83 ? 8.508 5.199 -3.557 1 97.12 83 PHE A C 1
ATOM 649 O O . PHE A 1 83 ? 9.477 5.957 -3.684 1 97.12 83 PHE A O 1
ATOM 656 N N . PHE A 1 84 ? 7.859 4.723 -4.594 1 97.44 84 PHE A N 1
ATOM 657 C CA . PHE A 1 84 ? 8.312 4.934 -5.965 1 97.44 84 PHE A CA 1
ATOM 658 C C . PHE A 1 84 ? 7.457 5.992 -6.656 1 97.44 84 PHE A C 1
ATOM 660 O O . PHE A 1 84 ? 6.234 6.012 -6.5 1 97.44 84 PHE A O 1
ATOM 667 N N . PHE A 1 85 ? 8.141 6.801 -7.402 1 96.56 85 PHE A N 1
ATOM 668 C CA . PHE A 1 85 ? 7.508 7.832 -8.219 1 96.56 85 PHE A CA 1
ATOM 669 C C . PHE A 1 85 ? 7.969 7.734 -9.664 1 96.56 85 PHE A C 1
ATOM 671 O O . PHE A 1 85 ? 9.133 7.434 -9.938 1 96.56 85 PHE A O 1
ATOM 678 N N . ARG A 1 86 ? 7.039 8 -10.523 1 95.5 86 ARG A N 1
ATOM 679 C CA . ARG A 1 86 ? 7.367 7.934 -11.945 1 95.5 86 ARG A CA 1
ATOM 680 C C . ARG A 1 86 ? 7.102 9.273 -12.633 1 95.5 86 ARG A C 1
ATOM 682 O O . ARG A 1 86 ? 6.152 9.977 -12.281 1 95.5 86 ARG A O 1
ATOM 689 N N . LYS A 1 87 ? 7.961 9.484 -13.562 1 91 87 LYS A N 1
ATOM 690 C CA . LYS A 1 87 ? 7.754 10.68 -14.375 1 91 87 LYS A CA 1
ATOM 691 C C . LYS A 1 87 ? 6.582 10.5 -15.328 1 91 87 LYS A C 1
ATOM 693 O O . LYS A 1 87 ? 6.426 9.438 -15.938 1 91 87 LYS A O 1
ATOM 698 N N . HIS A 1 88 ? 5.691 11.43 -15.219 1 81.31 88 HIS A N 1
ATOM 699 C CA . HIS A 1 88 ? 4.551 11.422 -16.125 1 81.31 88 HIS A CA 1
ATOM 700 C C . HIS A 1 88 ? 4.469 12.719 -16.922 1 81.31 88 HIS A C 1
ATOM 702 O O . HIS A 1 88 ? 4.879 13.773 -16.438 1 81.31 88 HIS A O 1
ATOM 708 N N . LEU A 1 89 ? 4.359 12.656 -18.234 1 63.69 89 LEU A N 1
ATOM 709 C CA . LEU A 1 89 ? 4.383 13.781 -19.172 1 63.69 89 LEU A CA 1
ATOM 710 C C . LEU A 1 89 ? 3.383 14.852 -18.75 1 63.69 89 LEU A C 1
ATOM 712 O O . LEU A 1 89 ? 3.631 16.047 -18.938 1 63.69 89 LEU A O 1
ATOM 716 N N . LYS A 1 90 ? 2.113 14.414 -18.422 1 60.22 90 LYS A N 1
ATOM 717 C CA . LYS A 1 90 ? 1.131 15.484 -18.266 1 60.22 90 LYS A CA 1
ATOM 718 C C . LYS A 1 90 ? 1.259 16.156 -16.906 1 60.22 90 LYS A C 1
ATOM 720 O O . LYS A 1 90 ? 1.263 15.469 -15.867 1 60.22 90 LYS A O 1
ATOM 725 N N . CYS A 1 91 ? 1.974 17.297 -16.984 1 57.22 91 CYS A N 1
ATOM 726 C CA . CYS A 1 91 ? 2.125 18.141 -15.812 1 57.22 91 CYS A CA 1
ATOM 727 C C . CYS A 1 91 ? 0.77 18.625 -15.305 1 57.22 91 CYS A C 1
ATOM 729 O O . CYS A 1 91 ? -0.077 19.047 -16.094 1 57.22 91 CYS A O 1
ATOM 731 N N . CYS A 1 92 ? 0.187 17.938 -14.258 1 57.66 92 CYS A N 1
ATOM 732 C CA . CYS A 1 92 ? -1.108 18.406 -13.789 1 57.66 92 CYS A CA 1
ATOM 733 C C . CYS A 1 92 ? -0.976 19.766 -13.109 1 57.66 92 CYS A C 1
ATOM 735 O O . CYS A 1 92 ? 0.102 20.125 -12.633 1 57.66 92 CYS A O 1
ATOM 737 N N . SER A 1 93 ? -1.855 20.703 -13.469 1 59.19 93 SER A N 1
ATOM 738 C CA . SER A 1 93 ? -2.152 21.984 -12.844 1 59.19 93 SER A CA 1
ATOM 739 C C . SER A 1 93 ? -2.016 21.906 -11.328 1 59.19 93 SER A C 1
ATOM 741 O O . SER A 1 93 ? -1.953 20.812 -10.758 1 59.19 93 SER A O 1
ATOM 743 N N . ASP A 1 94 ? -1.793 23.031 -10.703 1 69.56 94 ASP A N 1
ATOM 744 C CA . ASP A 1 94 ? -1.745 23.297 -9.266 1 69.56 94 ASP A CA 1
ATOM 745 C C . ASP A 1 94 ? -2.949 22.688 -8.555 1 69.56 94 ASP A C 1
ATOM 747 O O . ASP A 1 94 ? -4.031 23.281 -8.531 1 69.56 94 ASP A O 1
ATOM 751 N N . SER A 1 95 ? -2.801 21.359 -8.234 1 84.25 95 SER A N 1
ATOM 752 C CA . SER A 1 95 ? -3.887 20.672 -7.547 1 84.25 95 SER A CA 1
ATOM 753 C C . SER A 1 95 ? -3.74 20.781 -6.031 1 84.25 95 SER A C 1
ATOM 755 O O . SER A 1 95 ? -2.625 20.906 -5.52 1 84.25 95 SER A O 1
ATOM 757 N N . ASN A 1 96 ? -4.863 20.906 -5.367 1 90.62 96 ASN A N 1
ATOM 758 C CA . ASN A 1 96 ? -4.891 20.844 -3.908 1 90.62 96 ASN A CA 1
ATOM 759 C C . ASN A 1 96 ? -4.844 19.406 -3.408 1 90.62 96 ASN A C 1
ATOM 761 O O . ASN A 1 96 ? -5.309 18.5 -4.09 1 90.62 96 ASN A O 1
ATOM 765 N N . TYR A 1 97 ? -4.211 19.312 -2.279 1 93.75 97 TYR A N 1
ATOM 766 C CA . TYR A 1 97 ? -4.102 18 -1.66 1 93.75 97 TYR A CA 1
ATOM 767 C C . TYR A 1 97 ? -4.57 18.047 -0.21 1 93.75 97 TYR A C 1
ATOM 769 O O . TYR A 1 97 ? -4.441 19.062 0.463 1 93.75 97 TYR A O 1
ATOM 777 N N . PHE A 1 98 ? -5.09 17 0.226 1 95.56 98 PHE A N 1
ATOM 778 C CA . PHE A 1 98 ? -5.273 16.812 1.66 1 95.56 98 PHE A CA 1
ATOM 779 C C . PHE A 1 98 ? -5.086 15.359 2.051 1 95.56 98 PHE A C 1
ATOM 781 O O . PHE A 1 98 ? -4.969 14.484 1.184 1 95.56 98 PHE A O 1
ATOM 788 N N . LEU A 1 99 ? -5.008 15.086 3.373 1 96.69 99 LEU A N 1
ATOM 789 C CA . LEU A 1 99 ? -4.645 13.766 3.873 1 96.69 99 LEU A CA 1
ATOM 790 C C . LEU A 1 99 ? -5.535 13.367 5.043 1 96.69 99 LEU A C 1
ATOM 792 O O . LEU A 1 99 ? -5.785 14.172 5.941 1 96.69 99 LEU A O 1
ATOM 796 N N . ILE A 1 100 ? -6.133 12.18 4.98 1 97.75 100 ILE A N 1
ATOM 797 C CA . ILE A 1 100 ? -6.82 11.562 6.105 1 97.75 100 ILE A CA 1
ATOM 798 C C . ILE A 1 100 ? -5.93 10.492 6.734 1 97.75 100 ILE A C 1
ATOM 800 O O . ILE A 1 100 ? -5.418 9.617 6.039 1 97.75 100 ILE A O 1
ATOM 804 N N . SER A 1 101 ? -5.762 10.562 8.023 1 96.56 101 SER A N 1
ATOM 805 C CA . SER A 1 101 ? -4.906 9.602 8.711 1 96.56 101 SER A CA 1
ATOM 806 C C . SER A 1 101 ? -5.672 8.875 9.82 1 96.56 101 SER A C 1
ATOM 808 O O . SER A 1 101 ? -6.309 9.516 10.656 1 96.56 101 SER A O 1
ATOM 810 N N . TYR A 1 102 ? -5.637 7.57 9.781 1 96.88 102 TYR A N 1
ATOM 811 C CA . TYR A 1 102 ? -6.129 6.762 10.891 1 96.88 102 TYR A CA 1
ATOM 812 C C . TYR A 1 102 ? -5.078 6.652 11.992 1 96.88 102 TYR A C 1
ATOM 814 O O . TYR A 1 102 ? -3.971 6.16 11.758 1 96.88 102 TYR A O 1
ATOM 822 N N . GLU A 1 103 ? -5.461 7.117 13.164 1 93.69 103 GLU A N 1
ATOM 823 C CA . GLU A 1 103 ? -4.449 7.23 14.211 1 93.69 103 GLU A CA 1
ATOM 824 C C . GLU A 1 103 ? -4.918 6.574 15.5 1 93.69 103 GLU A C 1
ATOM 826 O O . GLU A 1 103 ? -6.105 6.633 15.836 1 93.69 103 GLU A O 1
ATOM 831 N N . ARG A 1 104 ? -3.922 6 16.219 1 93.38 104 ARG A N 1
ATOM 832 C CA . ARG A 1 104 ? -4.195 5.375 17.5 1 93.38 104 ARG A CA 1
ATOM 833 C C . ARG A 1 104 ? -5.316 4.348 17.391 1 93.38 104 ARG A C 1
ATOM 835 O O . ARG A 1 104 ? -5.312 3.518 16.484 1 93.38 104 ARG A O 1
ATOM 842 N N . LYS A 1 105 ? -6.18 4.348 18.359 1 95.44 105 LYS A N 1
ATOM 843 C CA . LYS A 1 105 ? -7.258 3.361 18.312 1 95.44 105 LYS A CA 1
ATOM 844 C C . LYS A 1 105 ? -8.578 4 17.906 1 95.44 105 LYS A C 1
ATOM 846 O O . LYS A 1 105 ? -9.547 3.301 17.594 1 95.44 105 LYS A O 1
ATOM 851 N N . ASP A 1 106 ? -8.57 5.387 17.812 1 96.38 106 ASP A N 1
ATOM 852 C CA . ASP A 1 106 ? -9.898 5.98 17.688 1 96.38 106 ASP A CA 1
ATOM 853 C C . ASP A 1 106 ? -9.812 7.398 17.141 1 96.38 106 ASP A C 1
ATOM 855 O O . ASP A 1 106 ? -10.758 8.18 17.281 1 96.38 106 ASP A O 1
ATOM 859 N N . ARG A 1 107 ? -8.711 7.781 16.438 1 95.56 107 ARG A N 1
ATOM 860 C CA . ARG A 1 107 ? -8.586 9.156 15.961 1 95.56 107 ARG A CA 1
ATOM 861 C C . ARG A 1 107 ? -8.5 9.203 14.438 1 95.56 107 ARG A C 1
ATOM 863 O O . ARG A 1 107 ? -7.754 8.43 13.828 1 95.56 107 ARG A O 1
ATOM 870 N N . LEU A 1 108 ? -9.289 10.039 13.938 1 96.25 108 LEU A N 1
ATOM 871 C CA . LEU A 1 108 ? -9.164 10.43 12.539 1 96.25 108 LEU A CA 1
ATOM 872 C C . LEU A 1 108 ? -8.594 11.836 12.414 1 96.25 108 LEU A C 1
ATOM 874 O O . LEU A 1 108 ? -9.195 12.797 12.891 1 96.25 108 LEU A O 1
ATOM 878 N N . ARG A 1 109 ? -7.449 11.914 11.82 1 94.38 109 ARG A N 1
ATOM 879 C CA . ARG A 1 109 ? -6.84 13.227 11.625 1 94.38 109 ARG A CA 1
ATOM 880 C C . ARG A 1 109 ? -6.84 13.617 10.148 1 94.38 109 ARG A C 1
ATOM 882 O O . ARG A 1 109 ? -6.598 12.773 9.281 1 94.38 109 ARG A O 1
ATOM 889 N N . VAL A 1 110 ? -7.121 14.852 9.93 1 95.19 110 VAL A N 1
ATOM 890 C CA . VAL A 1 110 ? -7.23 15.359 8.562 1 95.19 110 VAL A CA 1
ATOM 891 C C . VAL A 1 110 ? -6.32 16.578 8.391 1 95.19 110 VAL A C 1
ATOM 893 O O . VAL A 1 110 ? -6.406 17.531 9.148 1 95.19 110 VAL A O 1
ATOM 896 N N . PHE A 1 111 ? -5.453 16.438 7.383 1 92.12 111 PHE A N 1
ATOM 897 C CA . PHE A 1 111 ? -4.477 17.5 7.152 1 92.12 111 PHE A CA 1
ATOM 898 C C . PHE A 1 111 ? -4.82 18.281 5.895 1 92.12 111 PHE A C 1
ATOM 900 O O . PHE A 1 111 ? -5.043 17.703 4.832 1 92.12 111 PHE A O 1
ATOM 907 N N . GLU A 1 112 ? -4.945 19.656 6.008 1 89.06 112 GLU A N 1
ATOM 908 C CA . GLU A 1 112 ? -5.035 20.625 4.914 1 89.06 112 GLU A CA 1
ATOM 909 C C . GLU A 1 112 ? -6.328 20.438 4.125 1 89.06 112 GLU A C 1
ATOM 911 O O . GLU A 1 112 ? -6.34 20.609 2.902 1 89.06 112 GLU A O 1
ATOM 916 N N . ALA A 1 113 ? -7.355 20.047 4.758 1 92.75 113 ALA A N 1
ATOM 917 C CA . ALA A 1 113 ? -8.664 19.922 4.125 1 92.75 113 ALA A CA 1
ATOM 918 C C . ALA A 1 113 ? -9.461 21.219 4.281 1 92.75 113 ALA A C 1
ATOM 920 O O . ALA A 1 113 ? -9.453 21.828 5.352 1 92.75 113 ALA A O 1
ATOM 921 N N . PRO A 1 114 ? -10.148 21.594 3.248 1 90.38 114 PRO A N 1
ATOM 922 C CA . PRO A 1 114 ? -11.062 22.734 3.404 1 90.38 114 PRO A CA 1
ATOM 923 C C . PRO A 1 114 ? -12.227 22.422 4.344 1 90.38 114 PRO A C 1
ATOM 925 O O . PRO A 1 114 ? -12.555 21.25 4.566 1 90.38 114 PRO A O 1
ATOM 928 N N . PRO A 1 115 ? -12.844 23.469 4.84 1 89.25 115 PRO A N 1
ATOM 929 C CA . PRO A 1 115 ? -13.938 23.281 5.797 1 89.25 115 PRO A CA 1
ATOM 930 C C . PRO A 1 115 ? -15.07 22.438 5.242 1 89.25 115 PRO A C 1
ATOM 932 O O . PRO A 1 115 ? -15.664 21.641 5.973 1 89.25 115 PRO A O 1
ATOM 935 N N . GLU A 1 116 ? -15.359 22.609 4.02 1 92.19 116 GLU A N 1
ATOM 936 C CA . GLU A 1 116 ? -16.438 21.812 3.41 1 92.19 116 GLU A CA 1
ATOM 937 C C . GLU A 1 116 ? -16.094 20.328 3.42 1 92.19 116 GLU A C 1
ATOM 939 O O . GLU A 1 116 ? -16.984 19.5 3.629 1 92.19 116 GLU A O 1
ATOM 944 N N . THR A 1 117 ? -14.898 20.031 3.148 1 95.12 117 THR A N 1
ATOM 945 C CA . THR A 1 117 ? -14.43 18.641 3.188 1 95.12 117 THR A CA 1
ATOM 946 C C . THR A 1 117 ? -14.531 18.078 4.602 1 95.12 117 THR A C 1
ATOM 948 O O . THR A 1 117 ? -14.984 16.953 4.793 1 95.12 117 THR A O 1
ATOM 951 N N . LEU A 1 118 ? -14.164 18.859 5.582 1 94.31 118 LEU A N 1
ATOM 952 C CA . LEU A 1 118 ? -14.242 18.438 6.973 1 94.31 118 LEU A CA 1
ATOM 953 C C . LEU A 1 118 ? -15.68 18.141 7.379 1 94.31 118 LEU A C 1
ATOM 955 O O . LEU A 1 118 ? -15.945 17.172 8.086 1 94.31 118 LEU A O 1
ATOM 959 N N . SER A 1 119 ? -16.531 18.969 6.906 1 94.62 119 SER A N 1
ATOM 960 C CA . SER A 1 119 ? -17.953 18.766 7.188 1 94.62 119 SER A CA 1
ATOM 961 C C . SER A 1 119 ? -18.453 17.453 6.586 1 94.62 119 SER A C 1
ATOM 963 O O . SER A 1 119 ? -19.234 16.75 7.203 1 94.62 119 SER A O 1
ATOM 965 N N . CYS A 1 120 ? -18 17.188 5.453 1 97 120 CYS A N 1
ATOM 966 C CA . CYS A 1 120 ? -18.375 15.961 4.781 1 97 120 CYS A CA 1
ATOM 967 C C . CYS A 1 120 ? -17.859 14.742 5.543 1 97 120 CYS A C 1
ATOM 969 O O . CYS A 1 120 ? -18.578 13.758 5.719 1 97 120 CYS A O 1
ATOM 971 N N . ILE A 1 121 ? -16.641 14.789 5.984 1 97.25 121 ILE A N 1
ATOM 972 C CA . ILE A 1 121 ? -16.047 13.703 6.75 1 97.25 121 ILE A CA 1
ATOM 973 C C . ILE A 1 121 ? -16.828 13.492 8.047 1 97.25 121 ILE A C 1
ATOM 975 O O . ILE A 1 121 ? -17.141 12.352 8.414 1 97.25 121 ILE A O 1
ATOM 979 N N . ASP A 1 122 ? -17.094 14.57 8.641 1 96.56 122 ASP A N 1
ATOM 980 C CA . ASP A 1 122 ? -17.891 14.523 9.859 1 96.56 122 ASP A CA 1
ATOM 981 C C . ASP A 1 122 ? -19.203 13.797 9.625 1 96.56 122 ASP A C 1
ATOM 983 O O . ASP A 1 122 ? -19.578 12.914 10.406 1 96.56 122 ASP A O 1
ATOM 987 N N . ALA A 1 123 ? -19.859 14.125 8.625 1 97.88 123 ALA A N 1
ATOM 988 C CA . ALA A 1 123 ? -21.156 13.523 8.289 1 97.88 123 ALA A CA 1
ATOM 989 C C . ALA A 1 123 ? -21 12.031 8.008 1 97.88 123 ALA A C 1
ATOM 991 O O . ALA A 1 123 ? -21.828 11.219 8.438 1 97.88 123 ALA A O 1
ATOM 992 N N . VAL A 1 124 ? -20 11.625 7.273 1 98.25 124 VAL A N 1
ATOM 993 C CA . VAL A 1 124 ? -19.797 10.227 6.934 1 98.25 124 VAL A CA 1
ATOM 994 C C . VAL A 1 124 ? -19.562 9.414 8.211 1 98.25 124 VAL A C 1
ATOM 996 O O . VAL A 1 124 ? -20.141 8.344 8.383 1 98.25 124 VAL A O 1
ATOM 999 N N . VAL A 1 125 ? -18.719 9.914 9.086 1 97.94 125 VAL A N 1
ATOM 1000 C CA . VAL A 1 125 ? -18.406 9.203 10.32 1 97.94 125 VAL A CA 1
ATOM 1001 C C . VAL A 1 125 ? -19.672 9.031 11.148 1 97.94 125 VAL A C 1
ATOM 1003 O O . VAL A 1 125 ? -19.969 7.938 11.625 1 97.94 125 VAL A O 1
ATOM 1006 N N . LYS A 1 126 ? -20.406 10.055 11.242 1 97.56 126 LYS A N 1
ATOM 1007 C CA . LYS A 1 126 ? -21.625 10.008 12.039 1 97.56 126 LYS A CA 1
ATOM 1008 C C . LYS A 1 126 ? -22.641 9.031 11.445 1 97.56 126 LYS A C 1
ATOM 1010 O O . LYS A 1 126 ? -23.391 8.383 12.18 1 97.56 126 LYS A O 1
ATOM 1015 N N . ASN A 1 127 ? -22.656 8.898 10.203 1 97.44 127 ASN A N 1
ATOM 1016 C CA . ASN A 1 127 ? -23.641 8.062 9.516 1 97.44 127 ASN A CA 1
ATOM 1017 C C . ASN A 1 127 ? -23.188 6.613 9.438 1 97.44 127 ASN A C 1
ATOM 1019 O O . ASN A 1 127 ? -24.016 5.707 9.273 1 97.44 127 ASN A O 1
ATOM 1023 N N . HIS A 1 128 ? -21.906 6.383 9.57 1 96.44 128 HIS A N 1
ATOM 1024 C CA . HIS A 1 128 ? -21.438 5.039 9.234 1 96.44 128 HIS A CA 1
ATOM 1025 C C . HIS A 1 128 ? -20.672 4.418 10.391 1 96.44 128 HIS A C 1
ATOM 1027 O O . HIS A 1 128 ? -20.297 3.248 10.336 1 96.44 128 HIS A O 1
ATOM 1033 N N . TRP A 1 129 ? -20.344 5.168 11.336 1 96.94 129 TRP A N 1
ATOM 1034 C CA . TRP A 1 129 ? -19.844 4.645 12.602 1 96.94 129 TRP A CA 1
ATOM 1035 C C . TRP A 1 129 ? -20.891 4.746 13.695 1 96.94 129 TRP A C 1
ATOM 1037 O O . TRP A 1 129 ? -21.188 5.84 14.18 1 96.94 129 TRP A O 1
ATOM 1047 N N . SER A 1 130 ? -21.375 3.604 14.094 1 95.75 130 SER A N 1
ATOM 1048 C CA . SER A 1 130 ? -22.594 3.537 14.906 1 95.75 130 SER A CA 1
ATOM 1049 C C . SER A 1 130 ? -22.391 4.199 16.266 1 95.75 130 SER A C 1
ATOM 1051 O O . SER A 1 130 ? -23.344 4.723 16.844 1 95.75 130 SER A O 1
ATOM 1053 N N . ARG A 1 131 ? -21.219 4.266 16.766 1 96.25 131 ARG A N 1
ATOM 1054 C CA . ARG A 1 131 ? -20.984 4.816 18.094 1 96.25 131 ARG A CA 1
ATOM 1055 C C . ARG A 1 131 ? -20.719 6.316 18.031 1 96.25 131 ARG A C 1
ATOM 1057 O O . ARG A 1 131 ? -20.625 6.984 19.062 1 96.25 131 ARG A O 1
ATOM 1064 N N . GLY A 1 132 ? -20.469 6.805 16.828 1 96.06 132 GLY A N 1
ATOM 1065 C CA . GLY A 1 132 ? -20.422 8.242 16.609 1 96.06 132 GLY A CA 1
ATOM 1066 C C . GLY A 1 132 ? -19.078 8.852 16.969 1 96.06 132 GLY A C 1
ATOM 1067 O O . GLY A 1 132 ? -18.062 8.156 17.016 1 96.06 132 GLY A O 1
ATOM 1068 N N . ILE A 1 133 ? -19.125 10.18 17.094 1 97.38 133 ILE A N 1
ATOM 1069 C CA . ILE A 1 133 ? -17.953 10.984 17.391 1 97.38 133 ILE A CA 1
ATOM 1070 C C . ILE A 1 133 ? -18.016 11.5 18.828 1 97.38 133 ILE A C 1
ATOM 1072 O O . ILE A 1 133 ? -19.031 12.047 19.25 1 97.38 133 ILE A O 1
ATOM 1076 N N . GLN A 1 134 ? -16.938 11.305 19.531 1 96.88 134 GLN A N 1
ATOM 1077 C CA . GLN A 1 134 ? -16.844 11.75 20.906 1 96.88 134 GLN A CA 1
ATOM 1078 C C . GLN A 1 134 ? -16.406 13.211 21 1 96.88 134 GLN A C 1
ATOM 1080 O O . GLN A 1 134 ? -16.906 13.961 21.828 1 96.88 134 GLN A O 1
ATOM 1085 N N . GLU A 1 135 ? -15.469 13.578 20.188 1 94.69 135 GLU A N 1
ATOM 1086 C CA . GLU A 1 135 ? -14.883 14.914 20.219 1 94.69 135 GLU A CA 1
ATOM 1087 C C . GLU A 1 135 ? -14.312 15.305 18.859 1 94.69 135 GLU A C 1
ATOM 1089 O O . GLU A 1 135 ? -13.742 14.461 18.156 1 94.69 135 GLU A O 1
ATOM 1094 N N . THR A 1 136 ? -14.523 16.547 18.5 1 92.12 136 THR A N 1
ATOM 1095 C CA . THR A 1 136 ? -13.922 17.078 17.281 1 92.12 136 THR A CA 1
ATOM 1096 C C . THR A 1 136 ? -13.039 18.281 17.609 1 92.12 136 THR A C 1
ATOM 1098 O O . THR A 1 136 ? -13.445 19.188 18.344 1 92.12 136 THR A O 1
ATOM 1101 N N . LYS A 1 137 ? -11.789 18.172 17.062 1 84.19 137 LYS A N 1
ATOM 1102 C CA . LYS A 1 137 ? -10.883 19.328 17.141 1 84.19 137 LYS A CA 1
ATOM 1103 C C . LYS A 1 137 ? -10.531 19.844 15.758 1 84.19 137 LYS A C 1
ATOM 1105 O O . LYS A 1 137 ? -9.953 19.125 14.945 1 84.19 137 LYS A O 1
ATOM 1110 N N . THR A 1 138 ? -10.93 20.953 15.281 1 68.94 138 THR A N 1
ATOM 1111 C CA 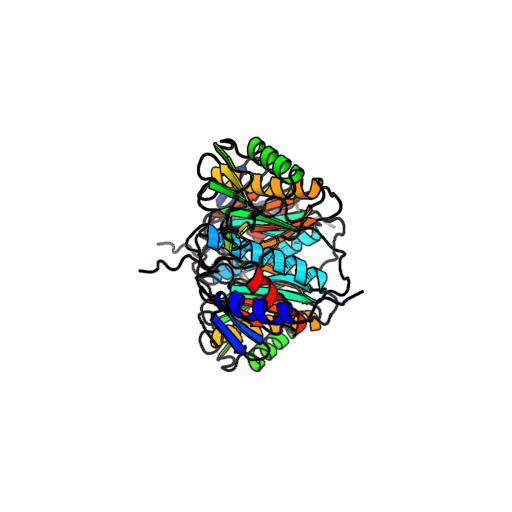. THR A 1 138 ? -10.773 21.453 13.922 1 68.94 138 THR A CA 1
ATOM 1112 C C . THR A 1 138 ? -9.375 22.016 13.719 1 68.94 138 THR A C 1
ATOM 1114 O O . THR A 1 138 ? -8.898 22.109 12.586 1 68.94 138 THR A O 1
ATOM 1117 N N . THR A 1 139 ? -8.82 22.641 14.562 1 60.09 139 THR A N 1
ATOM 1118 C CA . THR A 1 139 ? -7.5 23.203 14.289 1 60.09 139 THR A CA 1
ATOM 1119 C C . THR A 1 139 ? -6.52 22.828 15.398 1 60.09 139 THR A C 1
ATOM 1121 O O . THR A 1 139 ? -6.809 23.031 16.578 1 60.09 139 THR A O 1
ATOM 1124 N N . TYR A 1 140 ? -5.836 21.688 15.125 1 52.19 140 TYR A N 1
ATOM 1125 C CA . TYR A 1 140 ? -4.715 21.609 16.047 1 52.19 140 TYR A CA 1
ATOM 1126 C C . TYR A 1 140 ? -3.693 22.703 15.766 1 52.19 140 TYR A C 1
ATOM 1128 O O . TYR A 1 140 ? -3.318 22.922 14.617 1 52.19 140 TYR A O 1
ATOM 1136 N N . VAL A 1 141 ? -3.98 23.844 16.344 1 44.28 141 VAL A N 1
ATOM 1137 C CA . VAL A 1 141 ? -2.99 24.922 16.297 1 44.28 141 VAL A CA 1
ATOM 1138 C C . VAL A 1 141 ? -1.685 24.453 16.922 1 44.28 141 VAL A C 1
ATOM 1140 O O . VAL A 1 141 ? -1.647 24.125 18.109 1 44.28 141 VAL A O 1
ATOM 1143 N N . ASN A 1 142 ? -1.097 23.469 16.391 1 41.56 142 ASN A N 1
ATOM 1144 C CA . ASN A 1 142 ? 0.203 23.391 17.047 1 41.56 142 ASN A CA 1
ATOM 1145 C C . ASN A 1 142 ? 1.044 24.625 16.797 1 41.56 142 ASN A C 1
ATOM 1147 O O . ASN A 1 142 ? 1.291 25 15.648 1 41.56 142 ASN A O 1
ATOM 1151 N N . ASN A 1 143 ? 0.882 25.609 17.625 1 38.72 143 ASN A N 1
ATOM 1152 C CA . ASN A 1 143 ? 1.727 26.797 17.719 1 38.72 143 ASN A CA 1
ATOM 1153 C C . ASN A 1 143 ? 3.205 26.453 17.594 1 38.72 143 ASN A C 1
ATOM 1155 O O . ASN A 1 143 ? 3.857 26.125 18.594 1 38.72 143 ASN A O 1
ATOM 1159 N N . PHE A 1 144 ? 3.457 25.578 16.734 1 38.38 144 PHE A N 1
ATOM 1160 C CA . PHE A 1 144 ? 4.914 25.562 16.703 1 38.38 144 PHE A CA 1
ATOM 1161 C C . PHE A 1 144 ? 5.465 26.922 16.312 1 38.38 144 PHE A C 1
ATOM 1163 O O . PHE A 1 144 ? 4.965 27.547 15.367 1 38.38 144 PHE A O 1
ATOM 1170 N N . LEU A 1 145 ? 5.914 27.547 17.25 1 37.5 145 LEU A N 1
ATOM 1171 C CA . LEU A 1 145 ? 6.641 28.812 17.25 1 37.5 145 LEU A CA 1
ATOM 1172 C C . LEU A 1 145 ? 7.918 28.703 16.422 1 37.5 145 LEU A C 1
ATOM 1174 O O . LEU A 1 145 ? 8.766 27.844 16.688 1 37.5 145 LEU A O 1
ATOM 1178 N N . ILE A 1 146 ? 7.695 28.719 15.117 1 39.44 146 ILE A N 1
ATOM 1179 C CA . ILE A 1 146 ? 9.008 28.953 14.516 1 39.44 146 ILE A CA 1
ATOM 1180 C C . ILE A 1 146 ? 9.484 30.359 14.859 1 39.44 146 ILE A C 1
ATOM 1182 O O . ILE A 1 146 ? 8.844 31.344 14.5 1 39.44 146 ILE A O 1
ATOM 1186 N N . ILE A 1 147 ? 10.125 30.5 15.922 1 35.19 147 ILE A N 1
ATOM 1187 C CA . ILE A 1 147 ? 10.742 31.734 16.391 1 35.19 147 ILE A CA 1
ATOM 1188 C C . ILE A 1 147 ? 11.812 32.188 15.406 1 35.19 147 ILE A C 1
ATOM 1190 O O . ILE A 1 147 ? 12.875 31.562 15.305 1 35.19 147 ILE A O 1
ATOM 1194 N N . ASP A 1 148 ? 11.281 32.438 14.102 1 34.66 148 ASP A N 1
ATOM 1195 C CA . ASP A 1 148 ? 12.289 33.125 13.289 1 34.66 148 ASP A CA 1
ATOM 1196 C C . ASP A 1 148 ? 12.617 34.5 13.875 1 34.66 148 ASP A C 1
ATOM 1198 O O . ASP A 1 148 ? 11.75 35.156 14.445 1 34.66 148 ASP A O 1
ATOM 1202 N N . ASN A 1 149 ? 13.797 34.688 14.258 1 34.69 149 ASN A N 1
ATOM 1203 C CA . ASN A 1 149 ? 14.305 36.031 14.547 1 34.69 149 ASN A CA 1
ATOM 1204 C C . ASN A 1 149 ? 13.852 37.031 13.492 1 34.69 149 ASN A C 1
ATOM 1206 O O . ASN A 1 149 ? 14.68 37.625 12.781 1 34.69 149 ASN A O 1
ATOM 1210 N N . VAL A 1 150 ? 12.844 36.812 12.633 1 35.5 150 VAL A N 1
ATOM 1211 C CA . VAL A 1 150 ? 12.531 37.844 11.672 1 35.5 150 VAL A CA 1
ATOM 1212 C C . VAL A 1 150 ? 11.859 39.031 12.391 1 35.5 150 VAL A C 1
ATOM 1214 O O . VAL A 1 150 ? 11.109 38.844 13.352 1 35.5 150 VAL A O 1
ATOM 1217 N N . ALA A 1 151 ? 12.414 40.219 12.203 1 36.03 151 ALA A N 1
ATOM 1218 C CA . ALA A 1 151 ? 11.766 41.438 12.625 1 36.03 151 ALA A CA 1
ATOM 1219 C C . ALA A 1 151 ? 10.281 41.438 12.297 1 36.03 151 ALA A C 1
ATOM 1221 O O . ALA A 1 151 ? 9.438 41.656 13.172 1 36.03 151 ALA A O 1
ATOM 1222 N N . LYS A 1 152 ? 9.883 42.125 10.984 1 37.38 152 LYS A N 1
ATOM 1223 C CA . LYS A 1 152 ? 8.531 42.531 10.609 1 37.38 152 LYS A CA 1
ATOM 1224 C C . LYS A 1 152 ? 7.754 41.344 10.039 1 37.38 152 LYS A C 1
ATOM 1226 O O . LYS A 1 152 ? 8.25 40.625 9.164 1 37.38 152 LYS A O 1
ATOM 1231 N N . PRO A 1 153 ? 6.68 40.969 10.578 1 37.31 153 PRO A N 1
ATOM 1232 C CA . PRO A 1 153 ? 5.793 39.906 10.07 1 37.31 153 PRO A CA 1
ATOM 1233 C C . PRO A 1 153 ? 5.352 40.156 8.625 1 37.31 153 PRO A C 1
ATOM 1235 O O . PRO A 1 153 ? 5.203 41.312 8.211 1 37.31 153 PRO A O 1
ATOM 1238 N N . PRO A 1 154 ? 5.711 39.312 7.676 1 33.84 154 PRO A N 1
ATOM 1239 C CA . PRO A 1 154 ? 4.992 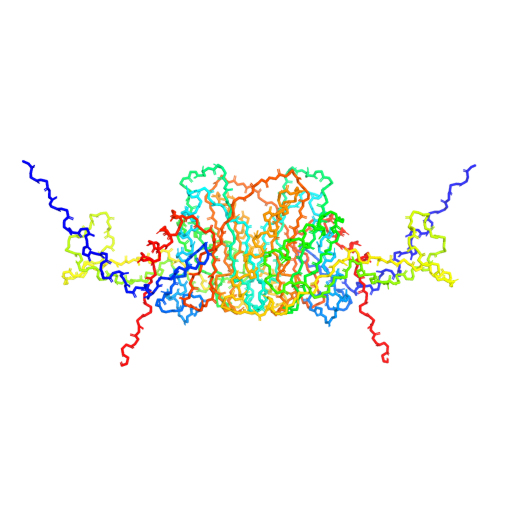39.688 6.453 1 33.84 154 PRO A CA 1
ATOM 1240 C C . PRO A 1 154 ? 3.506 39.938 6.699 1 33.84 154 PRO A C 1
ATOM 1242 O O . PRO A 1 154 ? 2.938 39.406 7.66 1 33.84 154 PRO A O 1
ATOM 1245 N N . ALA A 1 155 ? 2.891 40.875 6.16 1 31.17 155 ALA A N 1
ATOM 1246 C CA . ALA A 1 155 ? 1.512 41.344 6.277 1 31.17 155 ALA A CA 1
ATOM 1247 C C . ALA A 1 155 ? 0.534 40.156 6.281 1 31.17 155 ALA A C 1
ATOM 1249 O O . ALA A 1 155 ? -0.472 40.188 6.996 1 31.17 155 ALA A O 1
ATOM 1250 N N . ASN A 1 156 ? 0.608 39.344 5.27 1 33.69 156 ASN A N 1
ATOM 1251 C CA . ASN A 1 156 ? -0.507 38.438 5.031 1 33.69 156 ASN A CA 1
ATOM 1252 C C . ASN A 1 156 ? -0.505 37.25 6.023 1 33.69 156 ASN A C 1
ATOM 1254 O O . ASN A 1 156 ? -1.23 36.281 5.84 1 33.69 156 ASN A O 1
ATOM 1258 N N . TYR A 1 157 ? 0.477 37.125 6.699 1 36.72 157 TYR A N 1
ATOM 1259 C CA . TYR A 1 157 ? 0.495 36.062 7.695 1 36.72 157 TYR A CA 1
ATOM 1260 C C . TYR A 1 157 ? -0.341 36.438 8.914 1 36.72 157 TYR A C 1
ATOM 1262 O O . TYR A 1 157 ? 0.127 37.156 9.797 1 36.72 157 TYR A O 1
ATOM 1270 N N . LYS A 1 158 ? -1.53 36.594 8.773 1 37.56 158 LYS A N 1
ATOM 1271 C CA . LYS A 1 158 ? -2.477 37.094 9.758 1 37.56 158 LYS A CA 1
ATOM 1272 C C . LYS A 1 158 ? -2.223 36.5 11.133 1 37.56 158 LYS A C 1
ATOM 1274 O O . LYS A 1 158 ? -2.334 37.219 12.148 1 37.56 158 LYS A O 1
ATOM 1279 N N . ASN A 1 159 ? -2.398 35.219 11.289 1 34.84 159 ASN A N 1
ATOM 1280 C CA . ASN A 1 159 ? -2.504 34.75 12.664 1 34.84 159 ASN A CA 1
ATOM 1281 C C . ASN A 1 159 ? -1.143 34.688 13.352 1 34.84 159 ASN A C 1
ATOM 1283 O O . ASN A 1 159 ? -0.57 33.625 13.539 1 34.84 159 ASN A O 1
ATOM 1287 N N . PHE A 1 160 ? -0.25 35.562 13.102 1 33.38 160 PHE A N 1
ATOM 1288 C CA . PHE A 1 160 ? 0.975 35.906 13.82 1 33.38 160 PHE A CA 1
ATOM 1289 C C . PHE A 1 160 ? 0.677 36.219 15.273 1 33.38 160 PHE A C 1
ATOM 1291 O O . PHE A 1 160 ? -0.108 37.125 15.562 1 33.38 160 PHE A O 1
ATOM 1298 N N . LEU A 1 161 ? 0.44 35.188 16.141 1 35.94 161 LEU A N 1
ATOM 1299 C CA . LEU A 1 161 ? 0.365 35.719 17.5 1 35.94 161 LEU A CA 1
ATOM 1300 C C . LEU A 1 161 ? 1.559 36.625 17.797 1 35.94 161 LEU A C 1
ATOM 1302 O O . LEU A 1 161 ? 2.695 36.281 17.453 1 35.94 161 LEU A O 1
ATOM 1306 N N . ARG A 1 162 ? 1.422 37.781 17.828 1 33.06 162 ARG A N 1
ATOM 1307 C CA . ARG A 1 162 ? 2.217 38.906 18.344 1 33.06 162 ARG A CA 1
ATOM 1308 C C . ARG A 1 162 ? 2.898 38.531 19.656 1 33.06 162 ARG A C 1
ATOM 1310 O O . ARG A 1 162 ? 2.25 38.469 20.703 1 33.06 162 ARG A O 1
ATOM 1317 N N . THR A 1 163 ? 3.691 37.312 19.812 1 35.31 163 THR A N 1
ATOM 1318 C CA . THR A 1 163 ? 4.277 37.531 21.125 1 35.31 163 THR A CA 1
ATOM 1319 C C . THR A 1 163 ? 5.188 38.75 21.109 1 35.31 163 THR A C 1
ATOM 1321 O O . THR A 1 163 ? 5.645 39.188 20.062 1 35.31 163 THR A O 1
ATOM 1324 N N . ASN A 1 164 ? 5.316 39.5 22.078 1 32.72 164 ASN A N 1
ATOM 1325 C CA . ASN A 1 164 ? 6.082 40.719 22.359 1 32.72 164 ASN A CA 1
ATOM 1326 C C . ASN A 1 164 ? 7.5 40.625 21.797 1 32.72 164 ASN A C 1
ATOM 1328 O O . ASN A 1 164 ? 8.148 41.656 21.562 1 32.72 164 ASN A O 1
ATOM 1332 N N . VAL A 1 165 ? 8.312 39.562 22.266 1 33.41 165 VAL A N 1
ATOM 1333 C CA . VAL A 1 165 ? 9.734 39.75 21.984 1 33.41 165 VAL A CA 1
ATOM 1334 C C . VAL A 1 165 ? 9.992 39.625 20.484 1 33.41 165 VAL A C 1
ATOM 1336 O O . VAL A 1 165 ? 9.195 39 19.766 1 33.41 165 VAL A O 1
ATOM 1339 N N . GLY A 1 166 ? 10.969 40.219 19.703 1 35.69 166 GLY A N 1
ATOM 1340 C CA . GLY A 1 166 ? 11.414 40.406 18.328 1 35.69 166 GLY A CA 1
ATOM 1341 C C . GLY A 1 166 ? 11.336 39.125 17.5 1 35.69 166 GLY A C 1
ATOM 1342 O O . GLY A 1 166 ? 11.914 39.062 16.422 1 35.69 166 GLY A O 1
ATOM 1343 N N . HIS A 1 167 ? 11.203 38 18.203 1 35.56 167 HIS A N 1
ATOM 1344 C CA . HIS A 1 167 ? 11.273 36.719 17.547 1 35.56 167 HIS A CA 1
ATOM 1345 C C . HIS A 1 167 ? 9.961 36.375 16.844 1 35.56 167 HIS A C 1
ATOM 1347 O O . HIS A 1 167 ? 8.883 36.594 17.406 1 35.56 167 HIS A O 1
ATOM 1353 N N . GLU A 1 168 ? 9.844 36.781 15.547 1 36.75 168 GLU A N 1
ATOM 1354 C CA . GLU A 1 168 ? 8.695 36.438 14.719 1 36.75 168 GLU A CA 1
ATOM 1355 C C . GLU A 1 168 ? 8.281 34.969 14.906 1 36.75 168 GLU A C 1
ATOM 1357 O O . GLU A 1 168 ? 9.125 34.062 14.836 1 36.75 168 GLU A O 1
ATOM 1362 N N . VAL A 1 169 ? 7.469 34.812 15.82 1 40.19 169 VAL A N 1
ATOM 1363 C CA . VAL A 1 169 ? 6.875 33.5 16.031 1 40.19 169 VAL A CA 1
ATOM 1364 C C . VAL A 1 169 ? 5.984 33.125 14.852 1 40.19 169 VAL A C 1
ATOM 1366 O O . VAL A 1 169 ? 5.086 33.875 14.484 1 40.19 169 VAL A O 1
ATOM 1369 N N . ARG A 1 170 ? 6.523 32.469 13.867 1 41.62 170 ARG A N 1
ATOM 1370 C CA . ARG A 1 170 ? 5.641 31.953 12.828 1 41.62 170 ARG A CA 1
ATOM 1371 C C . ARG A 1 170 ? 4.84 30.766 13.352 1 41.62 170 ARG A C 1
ATOM 1373 O O . ARG A 1 170 ? 5.41 29.812 13.883 1 41.62 170 ARG A O 1
ATOM 1380 N N . ILE A 1 171 ? 3.682 31.047 13.844 1 43.5 171 ILE A N 1
ATOM 1381 C CA . ILE A 1 171 ? 2.75 29.969 14.195 1 43.5 171 ILE A CA 1
ATOM 1382 C C . ILE A 1 171 ? 2.414 29.156 12.945 1 43.5 171 ILE A C 1
ATOM 1384 O O . ILE A 1 171 ? 1.897 29.688 11.969 1 43.5 171 ILE A O 1
ATOM 1388 N N . ILE A 1 172 ? 3.186 28.188 12.758 1 44.41 172 ILE A N 1
ATOM 1389 C CA . ILE A 1 172 ? 2.768 27.281 11.695 1 44.41 172 ILE A CA 1
ATOM 1390 C C . ILE A 1 172 ? 1.459 26.594 12.078 1 44.41 172 ILE A C 1
ATOM 1392 O O . ILE A 1 172 ? 1.393 25.906 13.094 1 44.41 172 ILE A O 1
ATOM 1396 N N . GLN A 1 173 ? 0.32 27.203 11.992 1 47.75 173 GLN A N 1
ATOM 1397 C CA . GLN A 1 173 ? -0.946 26.484 12.133 1 47.75 173 GLN A CA 1
ATOM 1398 C C . GLN A 1 173 ? -0.909 25.156 11.391 1 47.75 173 GLN A C 1
ATOM 1400 O O . GLN A 1 173 ? -0.714 25.109 10.18 1 47.75 173 GLN A O 1
ATOM 1405 N N . LEU A 1 174 ? -0.586 24.172 12.312 1 52.75 174 LEU A N 1
ATOM 1406 C CA . LEU A 1 174 ? -0.671 22.875 11.641 1 52.75 174 LEU A CA 1
ATOM 1407 C C . LEU A 1 174 ? -2.076 22.641 11.094 1 52.75 174 LEU A C 1
ATOM 1409 O O . LEU A 1 174 ? -3.061 22.781 11.828 1 52.75 174 LEU A O 1
ATOM 1413 N N . GLY A 1 175 ? -2.557 23.031 10.055 1 70.81 175 GLY A N 1
ATOM 1414 C CA . GLY A 1 175 ? -3.771 22.812 9.289 1 70.81 175 GLY A CA 1
ATOM 1415 C C . GLY A 1 175 ? -4.285 21.391 9.375 1 70.81 175 GLY A C 1
ATOM 1416 O O . GLY A 1 175 ? -4.668 20.797 8.359 1 70.81 175 GLY A O 1
ATOM 1417 N N . CYS A 1 176 ? -4.344 20.734 10.836 1 83.81 176 CYS A N 1
ATOM 1418 C CA . CYS A 1 176 ? -4.816 19.375 11.039 1 83.81 176 CYS A CA 1
ATOM 1419 C C . CYS A 1 176 ? -6.086 19.344 11.883 1 83.81 176 CYS A C 1
ATOM 1421 O O . CYS A 1 176 ? -6.137 19.953 12.953 1 83.81 176 CYS A O 1
ATOM 1423 N N . ALA A 1 177 ? -7.117 18.812 11.461 1 91.12 177 ALA A N 1
ATOM 1424 C CA . ALA A 1 177 ? -8.336 18.531 12.219 1 91.12 177 ALA A CA 1
ATOM 1425 C C . ALA A 1 177 ? -8.312 17.109 12.789 1 91.12 177 ALA A C 1
ATOM 1427 O O . ALA A 1 177 ? -7.738 16.203 12.188 1 91.12 177 ALA A O 1
ATOM 1428 N N . GLU A 1 178 ? -8.977 16.953 13.984 1 93.19 178 GLU A N 1
ATOM 1429 C CA . GLU A 1 178 ? -9.023 15.641 14.617 1 93.19 178 GLU A CA 1
ATOM 1430 C C . GLU A 1 178 ? -10.453 15.266 15.008 1 93.19 178 GLU A C 1
ATOM 1432 O O . GLU A 1 178 ? -11.156 16.062 15.633 1 93.19 178 GLU A O 1
ATOM 1437 N N . PHE A 1 179 ? -10.891 14.109 14.656 1 96.06 179 PHE A N 1
ATOM 1438 C CA . PHE A 1 179 ? -12.133 13.477 15.094 1 96.06 179 PHE A CA 1
ATOM 1439 C C . PHE A 1 179 ? -11.844 12.305 16.031 1 96.06 179 PHE A C 1
ATOM 1441 O O . PHE A 1 179 ? -11.273 11.297 15.602 1 96.06 179 PHE A O 1
ATOM 1448 N N . LYS A 1 180 ? -12.188 12.5 17.25 1 96.94 180 LYS A N 1
ATOM 1449 C CA . LYS A 1 180 ? -12.109 11.375 18.172 1 96.94 180 LYS A CA 1
ATOM 1450 C C . LYS A 1 180 ? -13.398 10.555 18.156 1 96.94 180 LYS A C 1
ATOM 1452 O O . LYS A 1 180 ? -14.453 11.047 18.547 1 96.94 180 LYS A O 1
ATOM 1457 N N . LEU A 1 181 ? -13.273 9.352 17.688 1 97.75 181 LEU A N 1
ATOM 1458 C CA . LEU A 1 181 ? -14.445 8.484 17.562 1 97.75 181 LEU A CA 1
ATOM 1459 C C . LEU A 1 181 ? -14.688 7.711 18.844 1 97.75 181 LEU A C 1
ATOM 1461 O O . LEU A 1 181 ? -13.75 7.43 19.594 1 97.75 181 LEU A O 1
ATOM 1465 N N . ALA A 1 182 ? -15.938 7.414 19.094 1 97.75 182 ALA A N 1
ATOM 1466 C CA . ALA A 1 182 ? -16.266 6.566 20.234 1 97.75 182 ALA A CA 1
ATOM 1467 C C . ALA A 1 182 ? -15.93 5.105 19.953 1 97.75 182 ALA A C 1
ATOM 1469 O O . ALA A 1 182 ? -16.156 4.613 18.844 1 97.75 182 ALA A O 1
ATOM 1470 N N . GLY A 1 183 ? -15.383 4.449 21.016 1 96.25 183 GLY A N 1
ATOM 1471 C CA . GLY A 1 183 ? -14.914 3.09 20.812 1 96.25 183 GLY A CA 1
ATOM 1472 C C . GLY A 1 183 ? -13.508 3.021 20.234 1 96.25 183 GLY A C 1
ATOM 1473 O O . GLY A 1 183 ? -12.68 3.895 20.5 1 96.25 183 GLY A O 1
ATOM 1474 N N . ASN A 1 184 ? -13.219 1.827 19.594 1 95.94 184 ASN A N 1
ATOM 1475 C CA . ASN A 1 184 ? -11.891 1.611 19.031 1 95.94 184 ASN A CA 1
ATOM 1476 C C . ASN A 1 184 ? -11.969 1.078 17.594 1 95.94 184 ASN A C 1
ATOM 1478 O O . ASN A 1 184 ? -11.5 -0.027 17.312 1 95.94 184 ASN A O 1
ATOM 1482 N N . PRO A 1 185 ? -12.453 1.989 16.703 1 96.19 185 PRO A N 1
ATOM 1483 C CA . PRO A 1 185 ? -12.656 1.52 15.328 1 96.19 185 PRO A CA 1
ATOM 1484 C C . PRO A 1 185 ? -11.359 1.079 14.656 1 96.19 185 PRO A C 1
ATOM 1486 O O . PRO A 1 185 ? -11.383 0.248 13.742 1 96.19 185 PRO A O 1
ATOM 1489 N N . PHE A 1 186 ? -10.211 1.602 15.117 1 96.19 186 PHE A N 1
ATOM 1490 C CA . PHE A 1 186 ? -8.953 1.329 14.43 1 96.19 186 PHE A CA 1
ATOM 1491 C C . PHE A 1 186 ? -8.141 0.291 15.195 1 96.19 186 PHE A C 1
ATOM 1493 O O . PHE A 1 186 ? -6.926 0.174 14.984 1 96.19 186 PHE A O 1
ATOM 1500 N N . TYR A 1 187 ? -8.758 -0.341 16.141 1 91.75 187 TYR A N 1
ATOM 1501 C CA . TYR A 1 187 ? -8.203 -1.46 16.891 1 91.75 187 TYR A CA 1
ATOM 1502 C C . TYR A 1 187 ? -9.281 -2.492 17.203 1 91.75 187 TYR A C 1
ATOM 1504 O O . TYR A 1 187 ? -9.656 -2.674 18.359 1 91.75 187 TYR A O 1
ATOM 1512 N N . THR A 1 188 ? -9.688 -3.094 16.141 1 85.81 188 THR A N 1
ATOM 1513 C CA . THR A 1 188 ? -10.844 -3.971 16.328 1 85.81 188 THR A CA 1
ATOM 1514 C C . THR A 1 188 ? -10.773 -5.152 15.367 1 85.81 188 THR A C 1
ATOM 1516 O O . THR A 1 188 ? -9.883 -5.223 14.516 1 85.81 188 THR A O 1
ATOM 1519 N N . ASP A 1 189 ? -11.648 -6.098 15.688 1 83 189 ASP A N 1
ATOM 1520 C CA . ASP A 1 189 ? -11.836 -7.266 14.836 1 83 189 ASP A CA 1
ATOM 1521 C C . ASP A 1 189 ? -13.32 -7.578 14.648 1 83 189 ASP A C 1
ATOM 1523 O O . ASP A 1 189 ? -14.18 -6.812 15.086 1 83 189 ASP A O 1
ATOM 1527 N N . GLY A 1 190 ? -13.594 -8.523 13.836 1 81.12 190 GLY A N 1
ATOM 1528 C CA . GLY A 1 190 ? -14.969 -8.992 13.688 1 81.12 190 GLY A CA 1
ATOM 1529 C C . GLY A 1 190 ? -15.883 -7.945 13.086 1 81.12 190 GLY A C 1
ATOM 1530 O O . GLY A 1 190 ? -15.539 -7.297 12.102 1 81.12 190 GLY A O 1
ATOM 1531 N N . ASP A 1 191 ? -17.031 -7.766 13.695 1 81.94 191 ASP A N 1
ATOM 1532 C CA . ASP A 1 191 ? -18.078 -6.898 13.172 1 81.94 191 ASP A CA 1
ATOM 1533 C C . ASP A 1 191 ? -17.656 -5.434 13.219 1 81.94 191 ASP A C 1
ATOM 1535 O O . ASP A 1 191 ? -18.016 -4.645 12.344 1 81.94 191 ASP A O 1
ATOM 1539 N N . GLU A 1 192 ? -17 -5.105 14.219 1 88.62 192 GLU A N 1
ATOM 1540 C CA . GLU A 1 192 ? -16.562 -3.717 14.32 1 88.62 192 GLU A CA 1
ATOM 1541 C C . GLU A 1 192 ? -15.555 -3.373 13.219 1 88.62 192 GLU A C 1
ATOM 1543 O O . GLU A 1 192 ? -15.539 -2.25 12.719 1 88.62 192 GLU A O 1
ATOM 1548 N N . LEU A 1 193 ? -14.797 -4.371 12.898 1 90.75 193 LEU A N 1
ATOM 1549 C CA . LEU A 1 193 ? -13.883 -4.16 11.781 1 90.75 193 LEU A CA 1
ATOM 1550 C C . LEU A 1 193 ? -14.648 -3.932 10.484 1 90.75 193 LEU A C 1
ATOM 1552 O O . LEU A 1 193 ? -14.273 -3.074 9.68 1 90.75 193 LEU A O 1
ATOM 1556 N N . LEU A 1 194 ? -15.672 -4.691 10.336 1 92.31 194 LEU A N 1
ATOM 1557 C CA . LEU A 1 194 ? -16.531 -4.535 9.164 1 92.31 194 LEU A CA 1
ATOM 1558 C C . LEU A 1 194 ? -17.062 -3.111 9.07 1 92.31 194 LEU A C 1
ATOM 1560 O O . LEU A 1 194 ? -17.031 -2.502 7.996 1 92.31 194 LEU A O 1
ATOM 1564 N N . GLU A 1 195 ? -17.531 -2.631 10.148 1 94.69 195 GLU A N 1
ATOM 1565 C CA . GLU A 1 195 ? -18.078 -1.277 10.188 1 94.69 195 GLU A CA 1
ATOM 1566 C C . GLU A 1 195 ? -17 -0.242 9.859 1 94.69 195 GLU A C 1
ATOM 1568 O O . GLU A 1 195 ? -17.25 0.719 9.133 1 94.69 195 GLU A O 1
ATOM 1573 N N . THR A 1 196 ? -15.852 -0.437 10.43 1 95.69 196 THR A N 1
ATOM 1574 C CA . THR A 1 196 ? -14.727 0.454 10.164 1 95.69 196 THR A CA 1
ATOM 1575 C C . THR A 1 196 ? -14.367 0.457 8.68 1 95.69 196 THR A C 1
ATOM 1577 O O . THR A 1 196 ? -14.148 1.517 8.094 1 95.69 196 THR A O 1
ATOM 1580 N N . GLN A 1 197 ? -14.32 -0.689 8.094 1 96.25 197 GLN A N 1
ATOM 1581 C CA . GLN A 1 197 ? -13.984 -0.824 6.684 1 96.25 197 GLN A CA 1
ATOM 1582 C C . GLN A 1 197 ? -15.062 -0.197 5.801 1 96.25 197 GLN A C 1
ATOM 1584 O O . GLN A 1 197 ? -14.75 0.472 4.812 1 96.25 197 GLN A O 1
ATOM 1589 N N . ARG A 1 198 ? -16.219 -0.344 6.152 1 95.94 198 ARG A N 1
ATOM 1590 C CA . ARG A 1 198 ? -17.312 0.281 5.41 1 95.94 198 ARG A CA 1
ATOM 1591 C C . ARG A 1 198 ? -17.25 1.801 5.52 1 95.94 198 ARG A C 1
ATOM 1593 O O . ARG A 1 198 ? -17.469 2.508 4.535 1 95.94 198 ARG A O 1
ATOM 1600 N N . MET A 1 199 ? -17.031 2.234 6.688 1 97 199 MET A N 1
ATOM 1601 C CA . MET A 1 199 ? -16.891 3.674 6.879 1 97 199 MET A CA 1
ATOM 1602 C C . MET A 1 199 ? -15.781 4.234 5.996 1 97 199 MET A C 1
ATOM 1604 O O . MET A 1 199 ? -15.953 5.277 5.359 1 97 199 MET A O 1
ATOM 1608 N N . SER A 1 200 ? -14.695 3.527 5.984 1 97.56 200 SER A N 1
ATOM 1609 C CA . SER A 1 200 ? -13.578 3.959 5.156 1 97.56 200 SER A CA 1
ATOM 1610 C C . SER A 1 200 ? -13.953 3.971 3.678 1 97.56 200 SER A C 1
ATOM 1612 O O . SER A 1 200 ? -13.586 4.891 2.945 1 97.56 200 SER A O 1
ATOM 1614 N N . MET A 1 201 ? -14.641 2.99 3.262 1 97.19 201 MET A N 1
ATOM 1615 C CA . MET A 1 201 ? -15.125 2.918 1.886 1 97.19 201 MET A CA 1
ATOM 1616 C C . MET A 1 201 ? -16.031 4.102 1.563 1 97.19 201 MET A C 1
ATOM 1618 O O . MET A 1 201 ? -15.906 4.719 0.504 1 97.19 201 MET A O 1
ATOM 1622 N N . GLU A 1 202 ? -16.875 4.426 2.443 1 97.5 202 GLU A N 1
ATOM 1623 C CA . GLU A 1 202 ? -17.797 5.543 2.242 1 97.5 202 GLU A CA 1
ATOM 1624 C C . GLU A 1 202 ? -17.047 6.875 2.221 1 97.5 202 GLU A C 1
ATOM 1626 O O . GLU A 1 202 ? -17.438 7.801 1.503 1 97.5 202 GLU A O 1
ATOM 1631 N N . LEU A 1 203 ? -16.078 6.977 3.047 1 98.31 203 LEU A N 1
ATOM 1632 C CA . LEU A 1 203 ? -15.25 8.172 3.012 1 98.31 203 LEU A CA 1
ATOM 1633 C C . LEU A 1 203 ? -14.656 8.383 1.621 1 98.31 203 LEU A C 1
ATOM 1635 O O . LEU A 1 203 ? -14.742 9.477 1.066 1 98.31 203 LEU A O 1
ATOM 1639 N N . VAL A 1 204 ? -14.125 7.34 1.059 1 98.25 204 VAL A N 1
ATOM 1640 C CA . VAL A 1 204 ? -13.5 7.418 -0.258 1 98.25 204 VAL A CA 1
ATOM 1641 C C . VAL A 1 204 ? -14.547 7.801 -1.304 1 98.25 204 VAL A C 1
ATOM 1643 O O . VAL A 1 204 ? -14.305 8.672 -2.141 1 98.25 204 VAL A O 1
ATOM 1646 N N . LYS A 1 205 ? -15.648 7.207 -1.226 1 97.75 205 LYS A N 1
ATOM 1647 C CA . LYS A 1 205 ? -16.734 7.492 -2.166 1 97.75 205 LYS A CA 1
ATOM 1648 C C . LYS A 1 205 ? -17.172 8.945 -2.07 1 97.75 205 LYS A C 1
ATOM 1650 O O . LYS A 1 205 ? -17.297 9.633 -3.09 1 97.75 205 LYS A O 1
ATOM 1655 N N . LYS A 1 206 ? -17.391 9.367 -0.887 1 98.19 206 LYS A N 1
ATOM 1656 C CA . LYS A 1 206 ? -17.906 10.727 -0.679 1 98.19 206 LYS A CA 1
ATOM 1657 C C . LYS A 1 206 ? -16.875 11.766 -1.093 1 98.19 206 LYS A C 1
ATOM 1659 O O . LYS A 1 206 ? -17.234 12.828 -1.605 1 98.19 206 LYS A O 1
ATOM 1664 N N . MET A 1 207 ? -15.617 11.516 -0.784 1 98.38 207 MET A N 1
ATOM 1665 C CA . MET A 1 207 ? -14.586 12.43 -1.252 1 98.38 207 MET A CA 1
ATOM 1666 C C . MET A 1 207 ? -14.617 12.555 -2.771 1 98.38 207 MET A C 1
ATOM 1668 O O . MET A 1 207 ? -14.477 13.656 -3.311 1 98.38 207 MET A O 1
ATOM 1672 N N . SER A 1 208 ? -14.781 11.453 -3.39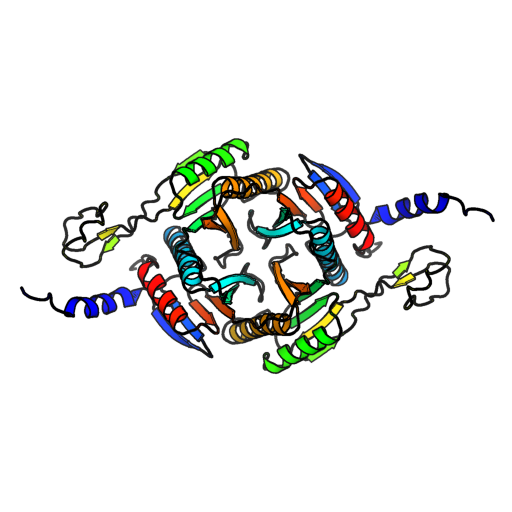6 1 97.75 208 SER A N 1
ATOM 1673 C CA . SER A 1 208 ? -14.891 11.492 -4.852 1 97.75 208 SER A CA 1
ATOM 1674 C C . SER A 1 208 ? -16.109 12.289 -5.297 1 97.75 208 SER A C 1
ATOM 1676 O O . SER A 1 208 ? -16.031 13.062 -6.258 1 97.75 208 SER A O 1
ATOM 1678 N N . ASP A 1 209 ? -17.188 12.164 -4.59 1 97.75 209 ASP A N 1
ATOM 1679 C CA . ASP A 1 209 ? -18.422 12.867 -4.902 1 97.75 209 ASP A CA 1
ATOM 1680 C C . ASP A 1 209 ? -18.234 14.375 -4.863 1 97.75 209 ASP A C 1
ATOM 1682 O O . ASP A 1 209 ? -18.891 15.117 -5.59 1 97.75 209 ASP A O 1
ATOM 1686 N N . ILE A 1 210 ? -17.359 14.828 -4.031 1 97.5 210 ILE A N 1
ATOM 1687 C CA . ILE A 1 210 ? -17.25 16.266 -3.834 1 97.5 210 ILE A CA 1
ATOM 1688 C C . ILE A 1 210 ? -15.977 16.781 -4.5 1 97.5 210 ILE A C 1
ATOM 1690 O O . ILE A 1 210 ? -15.523 17.891 -4.207 1 97.5 210 ILE A O 1
ATOM 1694 N N . GLY A 1 211 ? -15.32 15.977 -5.246 1 96.94 211 GLY A N 1
ATOM 1695 C CA . GLY A 1 211 ? -14.281 16.469 -6.137 1 96.94 211 GLY A CA 1
ATOM 1696 C C . GLY A 1 211 ? -12.883 16.172 -5.641 1 96.94 211 GLY A C 1
ATOM 1697 O O . GLY A 1 211 ? -11.961 16.969 -5.844 1 96.94 211 GLY A O 1
ATOM 1698 N N . TRP A 1 212 ? -12.742 15.148 -4.906 1 97.25 212 TRP A N 1
ATOM 1699 C CA . TRP A 1 212 ? -11.43 14.68 -4.496 1 97.25 212 TRP A CA 1
ATOM 1700 C C . TRP A 1 212 ? -11.148 13.289 -5.051 1 97.25 212 TRP A C 1
ATOM 1702 O O . TRP A 1 212 ? -11.992 12.391 -4.961 1 97.25 212 TRP A O 1
ATOM 1712 N N . LYS A 1 213 ? -10 13.133 -5.621 1 96.56 213 LYS A N 1
ATOM 1713 C CA . LYS A 1 213 ? -9.555 11.836 -6.129 1 96.56 213 LYS A CA 1
ATOM 1714 C C . LYS A 1 213 ? -8.539 11.195 -5.184 1 96.56 213 LYS A C 1
ATOM 1716 O O . LYS A 1 213 ? -7.559 11.836 -4.793 1 96.56 213 LYS A O 1
ATOM 1721 N N . LEU A 1 214 ? -8.797 9.969 -4.82 1 97.25 214 LEU A N 1
ATOM 1722 C CA . LEU A 1 214 ? -7.816 9.227 -4.031 1 97.25 214 LEU A CA 1
ATOM 1723 C C . LEU A 1 214 ? -6.574 8.914 -4.863 1 97.25 214 LEU A C 1
ATOM 1725 O O . LEU A 1 214 ? -6.672 8.273 -5.91 1 97.25 214 LEU A O 1
ATOM 1729 N N . ILE A 1 215 ? -5.434 9.32 -4.402 1 95.38 215 ILE A N 1
ATOM 1730 C CA . ILE A 1 215 ? -4.172 9.062 -5.086 1 95.38 215 ILE A CA 1
ATOM 1731 C C . ILE A 1 215 ? -3.588 7.73 -4.609 1 95.38 215 ILE A C 1
ATOM 1733 O O . ILE A 1 215 ? -3.141 6.914 -5.418 1 95.38 215 ILE A O 1
ATOM 1737 N N . THR A 1 216 ? -3.594 7.625 -3.289 1 95.5 216 THR A N 1
ATOM 1738 C CA . THR A 1 216 ? -3.012 6.398 -2.752 1 95.5 216 THR A CA 1
ATOM 1739 C C . THR A 1 216 ? -3.344 6.246 -1.271 1 95.5 216 THR A C 1
ATOM 1741 O O . THR A 1 216 ? -3.893 7.16 -0.654 1 95.5 216 THR A O 1
ATOM 1744 N N . SER A 1 217 ? -3.141 5.062 -0.752 1 96.81 217 SER A N 1
ATOM 1745 C CA . SER A 1 217 ? -3.066 4.758 0.673 1 96.81 217 SER A CA 1
ATOM 1746 C C . SER A 1 217 ? -1.67 4.285 1.065 1 96.81 217 SER A C 1
ATOM 1748 O O . SER A 1 217 ? -1.111 3.387 0.434 1 96.81 217 SER A O 1
ATOM 1750 N N . VAL A 1 218 ? -1.102 4.926 2.062 1 94.5 218 VAL A N 1
ATOM 1751 C CA . VAL A 1 218 ? 0.26 4.551 2.432 1 94.5 218 VAL A CA 1
ATOM 1752 C C . VAL A 1 218 ? 0.427 4.633 3.947 1 94.5 218 VAL A C 1
ATOM 1754 O O . VAL A 1 218 ? -0.315 5.352 4.621 1 94.5 218 VAL A O 1
ATOM 1757 N N . THR A 1 219 ? 1.319 3.893 4.406 1 91.94 219 THR A N 1
ATOM 1758 C CA . THR A 1 219 ? 1.795 4.047 5.777 1 91.94 219 THR A CA 1
ATOM 1759 C C . THR A 1 219 ? 3.17 4.711 5.801 1 91.94 219 THR A C 1
ATOM 1761 O O . THR A 1 219 ? 4.137 4.168 5.262 1 91.94 219 THR A O 1
ATOM 1764 N N . LEU A 1 220 ? 3.25 5.793 6.426 1 88.62 220 LEU A N 1
ATOM 1765 C CA . LEU A 1 220 ? 4.473 6.586 6.422 1 88.62 220 LEU A CA 1
ATOM 1766 C C . LEU A 1 220 ? 5.398 6.164 7.559 1 88.62 220 LEU A C 1
ATOM 1768 O O . LEU A 1 220 ? 6.621 6.195 7.41 1 88.62 220 LEU A O 1
ATOM 1772 N N . SER A 1 221 ? 4.832 5.797 8.641 1 87.62 221 SER A N 1
ATOM 1773 C CA . SER A 1 221 ? 5.582 5.414 9.828 1 87.62 221 SER A CA 1
ATOM 1774 C C . SER A 1 221 ? 6.141 4 9.703 1 87.62 221 SER A C 1
ATOM 1776 O O . SER A 1 221 ? 5.52 3.135 9.086 1 87.62 221 SER A O 1
ATOM 1778 N N . GLN A 1 222 ? 7.246 3.848 10.297 1 87.94 222 GLN A N 1
ATOM 1779 C CA . GLN A 1 222 ? 7.844 2.518 10.32 1 87.94 222 GLN A CA 1
ATOM 1780 C C . GLN A 1 222 ? 7.336 1.705 11.508 1 87.94 222 GLN A C 1
ATOM 1782 O O . GLN A 1 222 ? 7.656 0.522 11.641 1 87.94 222 GLN A O 1
ATOM 1787 N N . ARG A 1 223 ? 6.555 2.303 12.242 1 86.88 223 ARG A N 1
ATOM 1788 C CA . ARG A 1 223 ? 5.945 1.576 13.352 1 86.88 223 ARG A CA 1
ATOM 1789 C C . ARG A 1 223 ? 4.82 0.674 12.859 1 86.88 223 ARG A C 1
ATOM 1791 O O . ARG A 1 223 ? 3.879 1.141 12.211 1 86.88 223 ARG A O 1
ATOM 1798 N N . ILE A 1 224 ? 4.879 -0.541 13.219 1 82.81 224 ILE A N 1
ATOM 1799 C CA . ILE A 1 224 ? 3.971 -1.549 12.68 1 82.81 224 ILE A CA 1
ATOM 1800 C C . ILE A 1 224 ? 2.549 -1.274 13.164 1 82.81 224 ILE A C 1
ATOM 1802 O O . ILE A 1 224 ? 1.578 -1.599 12.477 1 82.81 224 ILE A O 1
ATOM 1806 N N . SER A 1 225 ? 2.438 -0.658 14.32 1 88.56 225 SER A N 1
ATOM 1807 C CA . SER A 1 225 ? 1.117 -0.431 14.898 1 88.56 225 SER A CA 1
ATOM 1808 C C . SER A 1 225 ? 0.41 0.736 14.211 1 88.56 225 SER A C 1
ATOM 1810 O O . SER A 1 225 ? -0.796 0.924 14.383 1 88.56 225 SER A O 1
ATOM 1812 N N . ASP A 1 226 ? 1.165 1.496 13.508 1 90.56 226 ASP A N 1
ATOM 1813 C CA . ASP A 1 226 ? 0.574 2.67 12.875 1 90.56 226 ASP A CA 1
ATOM 1814 C C . ASP A 1 226 ? -0.287 2.273 11.68 1 90.56 226 ASP A C 1
ATOM 1816 O O . ASP A 1 226 ? -0.041 1.245 11.047 1 90.56 226 ASP A O 1
ATOM 1820 N N . LYS A 1 227 ? -1.286 3.084 11.438 1 95 227 LYS A N 1
ATOM 1821 C CA . LYS A 1 227 ? -2.248 2.816 10.367 1 95 227 LYS A CA 1
ATOM 1822 C C . LYS A 1 227 ? -1.917 3.623 9.117 1 95 227 LYS A C 1
ATOM 1824 O O . LYS A 1 227 ? -1.003 4.449 9.125 1 95 227 LYS A O 1
ATOM 1829 N N . CYS A 1 228 ? -2.66 3.281 8.102 1 95.81 228 CYS A N 1
ATOM 1830 C CA . CYS A 1 228 ? -2.398 3.953 6.832 1 95.81 228 CYS A CA 1
ATOM 1831 C C . CYS A 1 228 ? -3.053 5.328 6.797 1 95.81 228 CYS A C 1
ATOM 1833 O O . CYS A 1 228 ? -3.799 5.688 7.711 1 95.81 228 CYS A O 1
ATOM 1835 N N . CYS A 1 229 ? -2.686 6.102 5.84 1 96.81 229 CYS A N 1
ATOM 1836 C CA . CYS A 1 229 ? -3.34 7.367 5.516 1 96.81 229 CYS A CA 1
ATOM 1837 C C . CYS A 1 229 ? -3.793 7.387 4.059 1 96.81 229 CYS A C 1
ATOM 1839 O O . CYS A 1 229 ? -3.268 6.641 3.23 1 96.81 229 CYS A O 1
ATOM 1841 N N . LEU A 1 230 ? -4.734 8.195 3.791 1 98.12 230 LEU A N 1
ATOM 1842 C CA . LEU A 1 230 ? -5.27 8.406 2.449 1 98.12 230 LEU A CA 1
ATOM 1843 C C . LEU A 1 230 ? -4.887 9.789 1.923 1 98.12 230 LEU A C 1
ATOM 1845 O O . LEU A 1 230 ? -5.121 10.797 2.59 1 98.12 230 LEU A O 1
ATOM 1849 N N . ILE A 1 231 ? -4.309 9.812 0.778 1 97.56 231 ILE A N 1
ATOM 1850 C CA . ILE A 1 231 ? -3.945 11.07 0.142 1 97.56 231 ILE A CA 1
ATOM 1851 C C . ILE A 1 231 ? -4.898 11.359 -1.015 1 97.56 231 ILE A C 1
ATOM 1853 O O . ILE A 1 231 ? -5.086 10.523 -1.899 1 97.56 231 ILE A O 1
ATOM 1857 N N . PHE A 1 232 ? -5.43 12.57 -0.964 1 97.38 232 PHE A N 1
ATOM 1858 C CA . PHE A 1 232 ? -6.398 12.977 -1.975 1 97.38 232 PHE A CA 1
ATOM 1859 C C . PHE A 1 232 ? -5.895 14.18 -2.754 1 97.38 232 PHE A C 1
ATOM 1861 O O . PHE A 1 232 ? -5.184 15.031 -2.207 1 97.38 232 PHE A O 1
ATOM 1868 N N . GLU A 1 233 ? -6.309 14.219 -3.965 1 95.5 233 GLU A N 1
ATOM 1869 C CA . GLU A 1 233 ? -6.039 15.328 -4.867 1 95.5 233 GLU A CA 1
ATOM 1870 C C . GLU A 1 233 ? -7.332 15.914 -5.43 1 95.5 233 GLU A C 1
ATOM 1872 O O . GLU A 1 233 ? -8.258 15.172 -5.762 1 95.5 233 GLU A O 1
ATOM 1877 N N . SER A 1 234 ? -7.336 17.234 -5.531 1 94.44 234 SER A N 1
ATOM 1878 C CA . SER A 1 234 ? -8.523 17.859 -6.105 1 94.44 234 SER A CA 1
ATOM 1879 C C . SER A 1 234 ? -8.75 17.406 -7.543 1 94.44 234 SER A C 1
ATOM 1881 O O . SER A 1 234 ? -7.801 17.25 -8.312 1 94.44 234 SER A O 1
ATOM 1883 N N . SER A 1 235 ? -10.023 17.188 -7.832 1 94.19 235 SER A N 1
ATOM 1884 C CA . SER A 1 235 ? -10.43 16.703 -9.141 1 94.19 235 SER A CA 1
ATOM 1885 C C . SER A 1 235 ? -11.883 17.047 -9.438 1 94.19 235 SER A C 1
ATOM 1887 O O . SER A 1 235 ? -12.508 17.797 -8.688 1 94.19 235 SER A O 1
ATOM 1889 N N . THR A 1 236 ? -12.297 16.641 -10.555 1 94.88 236 THR A N 1
ATOM 1890 C CA . THR A 1 236 ? -13.719 16.766 -10.852 1 94.88 236 THR A CA 1
ATOM 1891 C C . THR A 1 236 ? -14.523 15.719 -10.094 1 94.88 236 THR A C 1
ATOM 1893 O O . THR A 1 236 ? -14.094 14.57 -9.969 1 94.88 236 THR A O 1
ATOM 1896 N N . PRO A 1 237 ? -15.703 16.188 -9.562 1 96.62 237 PRO A N 1
ATOM 1897 C CA . PRO A 1 237 ? -16.562 15.227 -8.867 1 96.62 237 PRO A CA 1
ATOM 1898 C C . PRO A 1 237 ? -16.938 14.031 -9.75 1 96.62 237 PRO A C 1
ATOM 1900 O O . PRO A 1 237 ? -17.188 14.203 -10.945 1 96.62 237 PRO A O 1
ATOM 1903 N N . ARG A 1 238 ? -16.922 12.875 -9.141 1 94.56 238 ARG A N 1
ATOM 1904 C CA . ARG A 1 238 ? -17.281 11.641 -9.844 1 94.56 238 ARG A CA 1
ATOM 1905 C C . ARG A 1 238 ? -17.938 10.641 -8.898 1 94.56 238 ARG A C 1
ATOM 1907 O O . ARG A 1 238 ? -17.5 10.477 -7.758 1 94.56 238 ARG A O 1
ATOM 1914 N N . LYS A 1 239 ? -18.922 10.008 -9.398 1 93.81 239 LYS A N 1
ATOM 1915 C CA . LYS A 1 239 ? -19.531 8.922 -8.633 1 93.81 239 LYS A CA 1
ATOM 1916 C C . LYS A 1 239 ? -18.719 7.637 -8.742 1 93.81 239 LYS A C 1
ATOM 1918 O O . LYS A 1 239 ? -18.344 7.234 -9.844 1 93.81 239 LYS A O 1
ATOM 1923 N N . MET A 1 240 ? -18.469 7.086 -7.625 1 93.5 240 MET A N 1
ATOM 1924 C CA . MET A 1 240 ? -17.656 5.867 -7.625 1 93.5 240 MET A CA 1
ATOM 1925 C C . MET A 1 240 ? -18.453 4.688 -7.078 1 93.5 240 MET A C 1
ATOM 1927 O O . MET A 1 240 ? -19.172 4.82 -6.078 1 93.5 240 MET A O 1
ATOM 1931 N N . ASN A 1 241 ? -18.391 3.607 -7.754 1 93.38 241 ASN A N 1
ATOM 1932 C CA . ASN A 1 241 ? -18.844 2.316 -7.25 1 93.38 241 ASN A CA 1
ATOM 1933 C C . ASN A 1 241 ? -17.672 1.453 -6.785 1 93.38 241 ASN A C 1
ATOM 1935 O O . ASN A 1 241 ? -16.828 1.063 -7.59 1 93.38 241 ASN A O 1
ATOM 1939 N N . ILE A 1 242 ? -17.672 1.232 -5.492 1 96.25 242 ILE A N 1
ATOM 1940 C CA . ILE A 1 242 ? -16.516 0.561 -4.906 1 96.25 242 ILE A CA 1
ATOM 1941 C C . ILE A 1 242 ? -16.969 -0.684 -4.148 1 96.25 242 ILE A C 1
ATOM 1943 O O . ILE A 1 242 ? -18.016 -0.673 -3.496 1 96.25 242 ILE A O 1
ATOM 1947 N N . PHE A 1 243 ? -16.281 -1.732 -4.258 1 96.69 243 PHE A N 1
ATOM 1948 C CA . PHE A 1 243 ? -16.391 -2.865 -3.346 1 96.69 243 PHE A CA 1
ATOM 1949 C C . PHE A 1 243 ? -15.047 -3.211 -2.74 1 96.69 243 PHE A C 1
ATOM 1951 O O . PHE A 1 243 ? -14.023 -2.643 -3.125 1 96.69 243 PHE A O 1
ATOM 1958 N N . ALA A 1 244 ? -15.07 -4.094 -1.721 1 97.19 244 ALA A N 1
ATOM 1959 C CA . ALA A 1 244 ? -13.805 -4.398 -1.055 1 97.19 244 ALA A CA 1
ATOM 1960 C C . ALA A 1 244 ? -13.711 -5.883 -0.715 1 97.19 244 ALA A C 1
ATOM 1962 O O . ALA A 1 244 ? -14.727 -6.57 -0.61 1 97.19 244 ALA A O 1
ATOM 1963 N N . ILE A 1 245 ? -12.516 -6.344 -0.639 1 96.19 245 ILE A N 1
ATOM 1964 C CA . ILE A 1 245 ? -12.18 -7.664 -0.112 1 96.19 245 ILE A CA 1
ATOM 1965 C C . ILE A 1 245 ? -11.297 -7.52 1.121 1 96.19 245 ILE A C 1
ATOM 1967 O O . ILE A 1 245 ? -10.367 -6.703 1.135 1 96.19 245 ILE A O 1
ATOM 1971 N N . SER A 1 246 ? -11.625 -8.305 2.141 1 94.75 246 SER A N 1
ATOM 1972 C CA . SER A 1 246 ? -10.906 -8.172 3.404 1 94.75 246 SER A CA 1
ATOM 1973 C C . SER A 1 246 ? -10.539 -9.531 3.979 1 94.75 246 SER A C 1
ATOM 1975 O O . SER A 1 246 ? -11.414 -10.328 4.324 1 94.75 246 SER A O 1
ATOM 1977 N N . PRO A 1 247 ? -9.211 -9.844 3.99 1 92.19 247 PRO A N 1
ATOM 1978 C CA . PRO A 1 247 ? -8.805 -10.961 4.844 1 92.19 247 PRO A CA 1
ATOM 1979 C C . PRO A 1 247 ? -9.047 -10.688 6.328 1 92.19 247 PRO A C 1
ATOM 1981 O O . PRO A 1 247 ? -8.141 -10.25 7.035 1 92.19 247 PRO A O 1
ATOM 1984 N N . ALA A 1 248 ? -10.156 -11 6.812 1 87.62 248 ALA A N 1
ATOM 1985 C CA . ALA A 1 248 ? -10.625 -10.578 8.133 1 87.62 248 ALA A CA 1
ATOM 1986 C C . ALA A 1 248 ? -9.977 -11.414 9.234 1 87.62 248 ALA A C 1
ATOM 1988 O O . ALA A 1 248 ? -9.789 -10.938 10.352 1 87.62 248 ALA A O 1
ATOM 1989 N N . LYS A 1 249 ? -9.75 -12.641 8.984 1 88.5 249 LYS A N 1
ATOM 1990 C CA . LYS A 1 249 ? -9.023 -13.57 9.844 1 88.5 249 LYS A CA 1
ATOM 1991 C C . LYS A 1 249 ? -8.031 -14.406 9.039 1 88.5 249 LYS A C 1
ATOM 1993 O O . LYS A 1 249 ? -7.887 -14.211 7.828 1 88.5 249 LYS A O 1
ATOM 1998 N N . SER A 1 250 ? -7.371 -15.273 9.734 1 88 250 SER A N 1
ATOM 1999 C CA . SER A 1 250 ? -6.379 -16.109 9.055 1 88 250 SER A CA 1
ATOM 2000 C C . SER A 1 250 ? -7.031 -17 8 1 88 250 SER A C 1
ATOM 2002 O O . SER A 1 250 ? -6.383 -17.406 7.039 1 88 250 SER A O 1
ATOM 2004 N N . ASP A 1 251 ? -8.32 -17.25 8.188 1 88.56 251 ASP A N 1
ATOM 2005 C CA . ASP A 1 251 ? -9.008 -18.203 7.305 1 88.56 251 ASP A CA 1
ATOM 2006 C C . ASP A 1 251 ? -10.297 -17.609 6.758 1 88.56 251 ASP A C 1
ATOM 2008 O O . ASP A 1 251 ? -11.141 -18.328 6.219 1 88.56 251 ASP A O 1
ATOM 2012 N N . LEU A 1 252 ? -10.484 -16.344 6.891 1 90.75 252 LEU A N 1
ATOM 2013 C CA . LEU A 1 252 ? -11.758 -15.734 6.527 1 90.75 252 LEU A CA 1
ATOM 2014 C C . LEU A 1 252 ? -11.547 -14.609 5.523 1 90.75 252 LEU A C 1
ATOM 2016 O O . LEU A 1 252 ? -10.773 -13.68 5.777 1 90.75 252 LEU A O 1
ATOM 2020 N N . LEU A 1 253 ? -12.219 -14.727 4.383 1 92.44 253 LEU A N 1
ATOM 2021 C CA . LEU A 1 253 ? -12.258 -13.656 3.385 1 92.44 253 LEU A CA 1
ATOM 2022 C C . LEU A 1 253 ? -13.625 -12.992 3.354 1 92.44 253 LEU A C 1
ATOM 2024 O O . LEU A 1 253 ? -14.641 -13.656 3.109 1 92.44 253 LEU A O 1
ATOM 2028 N N . ARG A 1 254 ? -13.656 -11.758 3.58 1 94 254 ARG A N 1
ATOM 2029 C CA . ARG A 1 254 ? -14.898 -11 3.578 1 94 254 ARG A CA 1
ATOM 2030 C C . ARG A 1 254 ? -15.023 -10.148 2.318 1 94 254 ARG A C 1
ATOM 2032 O O . ARG A 1 254 ? -14.055 -9.523 1.892 1 94 254 ARG A O 1
ATOM 2039 N N . LEU A 1 255 ? -16.125 -10.18 1.698 1 96.12 255 LEU A N 1
ATOM 2040 C CA . LEU A 1 255 ? -16.469 -9.289 0.591 1 96.12 255 LEU A CA 1
ATOM 2041 C C . LEU A 1 255 ? -17.453 -8.219 1.036 1 96.12 255 LEU A C 1
ATOM 2043 O O . LEU A 1 255 ? -18.531 -8.531 1.551 1 96.12 255 LEU A O 1
ATOM 2047 N N . LEU A 1 256 ? -17.062 -6.969 0.854 1 95.75 256 LEU A N 1
ATOM 2048 C CA . LEU A 1 256 ? -17.891 -5.84 1.26 1 95.75 256 LEU A CA 1
ATOM 2049 C C . LEU A 1 256 ? -18.469 -5.125 0.042 1 95.75 256 LEU A C 1
ATOM 2051 O O . LEU A 1 256 ? -17.719 -4.734 -0.862 1 95.75 256 LEU A O 1
ATOM 2055 N N . ASN A 1 257 ? -19.797 -4.914 0.025 1 94.06 257 ASN A N 1
ATOM 2056 C CA . ASN A 1 257 ? -20.484 -4.195 -1.044 1 94.06 257 ASN A CA 1
ATOM 2057 C C . ASN A 1 257 ? -20.172 -4.805 -2.41 1 94.06 257 ASN A C 1
ATOM 2059 O O . ASN A 1 257 ? -20.062 -4.082 -3.402 1 94.06 257 ASN A O 1
ATOM 2063 N N . ALA A 1 258 ? -19.922 -6.035 -2.455 1 93.75 258 ALA A N 1
ATOM 2064 C CA . ALA A 1 258 ? -19.594 -6.699 -3.715 1 93.75 258 ALA A CA 1
ATOM 2065 C C . ALA A 1 258 ? -20.859 -7.117 -4.461 1 93.75 258 ALA A C 1
ATOM 2067 O O . ALA A 1 258 ? -21.75 -7.758 -3.889 1 93.75 258 ALA A O 1
ATOM 2068 N N . PRO A 1 259 ? -20.938 -6.707 -5.703 1 91.25 259 PRO A N 1
ATOM 2069 C CA . PRO A 1 259 ? -22.078 -7.184 -6.492 1 91.25 259 PRO A CA 1
ATOM 2070 C C . PRO A 1 259 ? -22.125 -8.711 -6.586 1 91.25 259 PRO A C 1
ATOM 2072 O O . PRO A 1 259 ? -21.125 -9.383 -6.332 1 91.25 259 PRO A O 1
ATOM 2075 N N . PHE A 1 260 ? -23.25 -9.188 -6.977 1 90.44 260 PHE A N 1
ATOM 2076 C CA . PHE A 1 260 ? -23.5 -10.625 -7.023 1 90.44 260 PHE A CA 1
ATOM 2077 C C . PHE A 1 260 ? -22.484 -11.32 -7.934 1 90.44 260 PHE A C 1
ATOM 2079 O O . PHE A 1 260 ? -21.969 -12.383 -7.594 1 90.44 260 PHE A O 1
ATOM 2086 N N . GLU A 1 261 ? -22.25 -10.75 -9.031 1 88.44 261 GLU A N 1
ATOM 2087 C CA . GLU A 1 261 ? -21.359 -11.359 -10 1 88.44 261 GLU A CA 1
ATOM 2088 C C . GLU A 1 261 ? -19.953 -11.523 -9.43 1 88.44 261 GLU A C 1
ATOM 2090 O O . GLU A 1 261 ? -19.266 -12.508 -9.719 1 88.44 261 GLU A O 1
ATOM 2095 N N . ILE A 1 262 ? -19.547 -10.586 -8.633 1 91.56 262 ILE A N 1
ATOM 2096 C CA . ILE A 1 262 ? -18.219 -10.617 -8.023 1 91.56 262 ILE A CA 1
ATOM 2097 C C . ILE A 1 262 ? -18.188 -11.688 -6.941 1 91.56 262 ILE A C 1
ATOM 2099 O O . ILE A 1 262 ? -17.219 -12.453 -6.848 1 91.56 262 ILE A O 1
ATOM 2103 N N . ARG A 1 263 ? -19.188 -11.758 -6.156 1 92.12 263 ARG A N 1
ATOM 2104 C CA . ARG A 1 263 ? -19.266 -12.766 -5.105 1 92.12 263 ARG A CA 1
ATOM 2105 C C . ARG A 1 263 ? -19.172 -14.172 -5.691 1 92.12 263 ARG A C 1
ATOM 2107 O O . ARG A 1 263 ? -18.438 -15.016 -5.188 1 92.12 263 ARG A O 1
ATOM 2114 N N . ALA A 1 264 ? -19.891 -14.344 -6.73 1 88.62 264 ALA A N 1
ATOM 2115 C CA . ALA A 1 264 ? -19.891 -15.648 -7.391 1 88.62 264 ALA A CA 1
ATOM 2116 C C . ALA A 1 264 ? -18.516 -15.984 -7.961 1 88.62 264 ALA A C 1
ATOM 2118 O O . ALA A 1 264 ? -18.062 -17.125 -7.855 1 88.62 264 ALA A O 1
ATOM 2119 N N . THR A 1 265 ? -17.953 -15 -8.555 1 89.06 265 THR A N 1
ATOM 2120 C CA . THR A 1 265 ? -16.641 -15.18 -9.156 1 89.06 265 THR A CA 1
ATOM 2121 C C . THR A 1 265 ? -15.609 -15.539 -8.094 1 89.06 265 THR A C 1
ATOM 2123 O O . THR A 1 265 ? -14.797 -16.453 -8.297 1 89.06 265 THR A O 1
ATOM 2126 N N . VAL A 1 266 ? -15.648 -14.852 -6.984 1 90.94 266 VAL A N 1
ATOM 2127 C CA . VAL A 1 266 ? -14.688 -15.094 -5.914 1 90.94 266 VAL A CA 1
ATOM 2128 C C . VAL A 1 266 ? -14.859 -16.516 -5.383 1 90.94 266 VAL A C 1
ATOM 2130 O O . VAL A 1 266 ? -13.875 -17.234 -5.188 1 90.94 266 VAL A O 1
ATOM 2133 N N . LYS A 1 267 ? -16.031 -16.891 -5.199 1 86.12 267 LYS A N 1
ATOM 2134 C CA . LYS A 1 267 ? -16.297 -18.25 -4.73 1 86.12 267 LYS A CA 1
ATOM 2135 C C . LYS A 1 267 ? -15.734 -19.297 -5.691 1 86.12 267 LYS A C 1
ATOM 2137 O O . LYS A 1 267 ? -15.078 -20.25 -5.266 1 86.12 267 LYS A O 1
ATOM 2142 N N . LYS A 1 268 ? -15.969 -19.094 -6.887 1 83.31 268 LYS A N 1
ATOM 2143 C CA . LYS A 1 268 ? -15.523 -20.031 -7.914 1 83.31 268 LYS A CA 1
ATOM 2144 C C . LYS A 1 268 ? -14 -20.125 -7.941 1 83.31 268 LYS A C 1
ATOM 2146 O O . LYS A 1 268 ? -13.438 -21.219 -8.039 1 83.31 268 LYS A O 1
ATOM 2151 N N . ILE A 1 269 ? -13.359 -19.016 -7.871 1 82.94 269 ILE A N 1
ATOM 2152 C CA . ILE A 1 269 ? -11.906 -18.969 -7.941 1 82.94 269 ILE A CA 1
ATOM 2153 C C . ILE A 1 269 ? -11.305 -19.672 -6.723 1 82.94 269 ILE A C 1
ATOM 2155 O O . ILE A 1 269 ? -10.328 -20.406 -6.848 1 82.94 269 ILE A O 1
ATOM 2159 N N . ILE A 1 270 ? -11.875 -19.375 -5.602 1 83.25 270 ILE A N 1
ATOM 2160 C CA . ILE A 1 270 ? -11.383 -20.016 -4.383 1 83.25 270 ILE A CA 1
ATOM 2161 C C . ILE A 1 270 ? -11.547 -21.531 -4.488 1 83.25 270 ILE A C 1
ATOM 2163 O O . ILE A 1 270 ? -10.641 -22.281 -4.145 1 83.25 270 ILE A O 1
ATOM 2167 N N . GLU A 1 271 ? -12.625 -21.906 -4.961 1 76.75 271 GLU A N 1
ATOM 2168 C CA . GLU A 1 271 ? -12.891 -23.328 -5.113 1 76.75 271 GLU A CA 1
ATOM 2169 C C . GLU A 1 271 ? -11.906 -23.969 -6.086 1 76.75 271 GLU A C 1
ATOM 2171 O O . GLU A 1 271 ? -11.508 -25.125 -5.902 1 76.75 271 GLU A O 1
ATOM 2176 N N . GLU A 1 272 ? -11.5 -23.25 -6.973 1 71.56 272 GLU A N 1
ATOM 2177 C CA . GLU A 1 272 ? -10.648 -23.781 -8.031 1 71.56 272 GLU A CA 1
ATOM 2178 C C . GLU A 1 272 ? -9.18 -23.766 -7.609 1 71.56 272 GLU A C 1
ATOM 2180 O O . GLU A 1 272 ? -8.414 -24.672 -7.961 1 71.56 272 GLU A O 1
ATOM 2185 N N . PHE A 1 273 ? -8.773 -22.781 -6.895 1 71 273 PHE A N 1
ATOM 2186 C CA . PHE A 1 273 ? -7.34 -22.562 -6.762 1 71 273 PHE A CA 1
ATOM 2187 C C . PHE A 1 273 ? -6.883 -22.812 -5.328 1 71 273 PHE A C 1
ATOM 2189 O O . PHE A 1 273 ? -5.688 -22.969 -5.07 1 71 273 PHE A O 1
ATOM 2196 N N . TRP A 1 274 ? -7.801 -22.734 -4.371 1 70.88 274 TRP A N 1
ATOM 2197 C CA . TRP A 1 274 ? -7.355 -22.938 -2.996 1 70.88 274 TRP A CA 1
ATOM 2198 C C . TRP A 1 274 ? -7.062 -24.406 -2.719 1 70.88 274 TRP A C 1
ATOM 2200 O O . TRP A 1 274 ? -7.895 -25.266 -2.988 1 70.88 274 TRP A O 1
ATOM 2210 N N . LEU A 1 275 ? -5.645 -24.766 -2.455 1 59.09 275 LEU A N 1
ATOM 2211 C CA . LEU A 1 275 ? -5.195 -26.125 -2.184 1 59.09 275 LEU A CA 1
ATOM 2212 C C . LEU A 1 275 ? -5.25 -26.422 -0.69 1 59.09 275 LEU A C 1
ATOM 2214 O O . LEU A 1 275 ? -4.926 -25.562 0.134 1 59.09 275 LEU A O 1
ATOM 2218 N N . ARG A 1 276 ? -6.176 -27.25 -0.053 1 50.97 276 ARG A N 1
ATOM 2219 C CA . ARG A 1 276 ? -6.23 -27.656 1.352 1 50.97 276 ARG A CA 1
ATOM 2220 C C . ARG A 1 276 ? -4.84 -27.984 1.88 1 50.97 276 ARG A C 1
ATOM 2222 O O . ARG A 1 276 ? -4.039 -28.609 1.183 1 50.97 276 ARG A O 1
ATOM 2229 N N . GLY A 1 277 ? -4.219 -27.172 2.832 1 42.75 277 GLY A N 1
ATOM 2230 C CA . GLY A 1 277 ? -3.211 -27.828 3.646 1 42.75 277 GLY A CA 1
ATOM 2231 C C . GLY A 1 277 ? -3.568 -29.266 3.992 1 42.75 277 GLY A C 1
ATOM 2232 O O . GLY A 1 277 ? -4.746 -29.625 4.043 1 42.75 277 GLY A O 1
ATOM 2233 N N . ILE A 1 278 ? -2.842 -30.312 3.646 1 35.19 278 ILE A N 1
ATOM 2234 C CA . ILE A 1 278 ? -2.949 -31.656 4.211 1 35.19 278 ILE A CA 1
ATOM 2235 C C . ILE A 1 278 ? -3.27 -31.562 5.699 1 35.19 278 ILE A C 1
ATOM 2237 O O . ILE A 1 278 ? -2.479 -31.031 6.48 1 35.19 278 ILE A O 1
ATOM 2241 N N . GLN A 1 279 ? -4.477 -31.312 6.215 1 32.53 279 GLN A N 1
ATOM 2242 C CA . GLN A 1 279 ? -4.613 -31.656 7.625 1 32.53 279 GLN A CA 1
ATOM 2243 C C . GLN A 1 279 ? -3.895 -32.969 7.945 1 32.53 279 GLN A C 1
ATOM 2245 O O . GLN A 1 279 ? -4.066 -33.969 7.242 1 32.53 279 GLN A O 1
ATOM 2250 N N . GLU A 1 280 ? -2.738 -32.875 8.547 1 29.33 280 GLU A N 1
ATOM 2251 C CA . GLU A 1 280 ? -2.252 -34.094 9.188 1 29.33 280 GLU A CA 1
ATOM 2252 C C . GLU A 1 280 ? -3.395 -34.875 9.844 1 29.33 280 GLU A C 1
ATOM 2254 O O . GLU A 1 280 ? -4.145 -34.312 10.648 1 29.33 280 GLU A O 1
ATOM 2259 N N . THR A 1 281 ? -4.082 -35.688 9.172 1 26.41 281 THR A N 1
ATOM 2260 C CA . THR A 1 281 ? -4.688 -36.781 9.945 1 26.41 281 THR A CA 1
ATOM 2261 C C . THR A 1 281 ? -3.76 -37.219 11.07 1 26.41 281 THR A C 1
ATOM 2263 O O . THR A 1 281 ? -2.68 -37.75 10.812 1 26.41 281 THR A O 1
ATOM 2266 N N . GLY A 1 282 ? -3.586 -36.344 12.188 1 22.12 282 GLY A N 1
ATOM 2267 C CA . GLY A 1 282 ? -3.371 -37.156 13.375 1 22.12 282 GLY A CA 1
ATOM 2268 C C . GLY A 1 282 ? -4.555 -38.062 13.711 1 22.12 282 GLY A C 1
ATOM 2269 O O . GLY A 1 282 ? -5.691 -37.75 13.336 1 22.12 282 GLY A O 1
ATOM 2270 N N . MET B 1 1 ? -28.594 -39.469 -33.281 1 22.55 1 MET B N 1
ATOM 2271 C CA . MET B 1 1 ? -27.359 -38.812 -32.875 1 22.55 1 MET B CA 1
ATOM 2272 C C . MET B 1 1 ? -27.469 -38.281 -31.453 1 22.55 1 MET B C 1
ATOM 2274 O O . MET B 1 1 ? -28.219 -37.344 -31.188 1 22.55 1 MET B O 1
ATOM 2278 N N . THR B 1 2 ? -27.328 -38.969 -30.328 1 23.75 2 THR B N 1
ATOM 2279 C CA . THR B 1 2 ? -27.938 -39.031 -29.016 1 23.75 2 THR B CA 1
ATOM 2280 C C . THR B 1 2 ? -27.188 -38.156 -28.016 1 23.75 2 THR B C 1
ATOM 2282 O O . THR B 1 2 ? -25.953 -38.219 -27.922 1 23.75 2 THR B O 1
ATOM 2285 N N . CYS B 1 3 ? -27.734 -37 -27.5 1 25.42 3 CYS B N 1
ATOM 2286 C CA . CYS B 1 3 ? -27.359 -35.844 -26.734 1 25.42 3 CYS B CA 1
ATOM 2287 C C . CYS B 1 3 ? -26.953 -36.219 -25.312 1 25.42 3 CYS B C 1
ATOM 2289 O O . CYS B 1 3 ? -27.75 -36.812 -24.578 1 25.42 3 CYS B O 1
ATOM 2291 N N . ALA B 1 4 ? -25.688 -36.375 -25.078 1 30.94 4 ALA B N 1
ATOM 2292 C CA . ALA B 1 4 ? -25.188 -37 -23.844 1 30.94 4 ALA B CA 1
ATOM 2293 C C . ALA B 1 4 ? -25.766 -36.312 -22.625 1 30.94 4 ALA B C 1
ATOM 2295 O O . ALA B 1 4 ? -26 -35.094 -22.625 1 30.94 4 ALA B O 1
ATOM 2296 N N . PRO B 1 5 ? -26.281 -37 -21.578 1 28.11 5 PRO B N 1
ATOM 2297 C CA . PRO B 1 5 ? -27.141 -36.625 -20.453 1 28.11 5 PRO B CA 1
ATOM 2298 C C . PRO B 1 5 ? -26.469 -35.594 -19.516 1 28.11 5 PRO B C 1
ATOM 2300 O O . PRO B 1 5 ? -25.234 -35.562 -19.438 1 28.11 5 PRO B O 1
ATOM 2303 N N . PRO B 1 6 ? -27.172 -34.531 -18.859 1 29.73 6 PRO B N 1
ATOM 2304 C CA . PRO B 1 6 ? -27.016 -33.375 -17.984 1 29.73 6 PRO B CA 1
ATOM 2305 C C . PRO B 1 6 ? -26.422 -33.719 -16.625 1 29.73 6 PRO B C 1
ATOM 2307 O O . PRO B 1 6 ? -26.25 -32.844 -15.773 1 29.73 6 PRO B O 1
ATOM 2310 N N . LEU B 1 7 ? -26.234 -34.938 -16.234 1 26 7 LEU B N 1
ATOM 2311 C CA . LEU B 1 7 ? -26.078 -35.438 -14.875 1 26 7 LEU B CA 1
ATOM 2312 C C . LEU B 1 7 ? -24.719 -35.062 -14.297 1 26 7 LEU B C 1
ATOM 2314 O O . LEU B 1 7 ? -24.594 -34.812 -13.094 1 26 7 LEU B O 1
ATOM 2318 N N . ILE B 1 8 ? -23.719 -35.062 -15.109 1 26.97 8 ILE B N 1
ATOM 2319 C CA . ILE B 1 8 ? -22.375 -35.094 -14.57 1 26.97 8 ILE B CA 1
ATOM 2320 C C . ILE B 1 8 ? -22.016 -33.75 -13.938 1 26.97 8 ILE B C 1
ATOM 2322 O O . ILE B 1 8 ? -21.047 -33.656 -13.195 1 26.97 8 ILE B O 1
ATOM 2326 N N . GLU B 1 9 ? -22.766 -32.75 -14.234 1 27.66 9 GLU B N 1
ATOM 2327 C CA . GLU B 1 9 ? -22.578 -31.359 -13.844 1 27.66 9 GLU B CA 1
ATOM 2328 C C . GLU B 1 9 ? -22.797 -31.172 -12.344 1 27.66 9 GLU B C 1
ATOM 2330 O O . GLU B 1 9 ? -22.094 -30.391 -11.703 1 27.66 9 GLU B O 1
ATOM 2335 N N . THR B 1 10 ? -23.75 -31.906 -11.734 1 28.14 10 THR B N 1
ATOM 2336 C CA . THR B 1 10 ? -24.281 -31.766 -10.383 1 28.14 10 THR B CA 1
ATOM 2337 C C . THR B 1 10 ? -23.297 -32.344 -9.359 1 28.14 10 THR B C 1
ATOM 2339 O O . THR B 1 10 ? -23.203 -31.844 -8.234 1 28.14 10 THR B O 1
ATOM 2342 N N . GLN B 1 11 ? -22.625 -33.406 -9.703 1 27.34 11 GLN B N 1
ATOM 2343 C CA . GLN B 1 11 ? -21.906 -34.188 -8.695 1 27.34 11 GLN B CA 1
ATOM 2344 C C . GLN B 1 11 ? -20.578 -33.531 -8.344 1 27.34 11 GLN B C 1
ATOM 2346 O O . GLN B 1 11 ? -20.078 -33.656 -7.223 1 27.34 11 GLN B O 1
ATOM 2351 N N . LEU B 1 12 ? -19.906 -33 -9.32 1 29.2 12 LEU B N 1
ATOM 2352 C CA . LEU B 1 12 ? -18.562 -32.438 -9.148 1 29.2 12 LEU B CA 1
ATOM 2353 C C . LEU B 1 12 ? -18.609 -31.203 -8.242 1 29.2 12 LEU B C 1
ATOM 2355 O O . LEU B 1 12 ? -17.625 -30.891 -7.582 1 29.2 12 LEU B O 1
ATOM 2359 N N . ILE B 1 13 ? -19.656 -30.547 -8.047 1 31.36 13 ILE B N 1
ATOM 2360 C CA . ILE B 1 13 ? -20.047 -29.453 -7.152 1 31.36 13 ILE B CA 1
ATOM 2361 C C . ILE B 1 13 ? -20.047 -29.953 -5.711 1 31.36 13 ILE B C 1
ATOM 2363 O O . ILE B 1 13 ? -19.75 -29.203 -4.785 1 31.36 13 ILE B O 1
ATOM 2367 N N . ASN B 1 14 ? -20.234 -31.203 -5.449 1 32.59 14 ASN B N 1
ATOM 2368 C CA . ASN B 1 14 ? -20.438 -31.734 -4.113 1 32.59 14 ASN B CA 1
ATOM 2369 C C . ASN B 1 14 ? -19.109 -31.938 -3.379 1 32.59 14 ASN B C 1
ATOM 2371 O O . ASN B 1 14 ? -19.062 -31.844 -2.15 1 32.59 14 ASN B O 1
ATOM 2375 N N . HIS B 1 15 ? -17.938 -32.438 -4.102 1 33.72 15 HIS B N 1
ATOM 2376 C CA . HIS B 1 15 ? -16.703 -32.75 -3.395 1 33.72 15 HIS B CA 1
ATOM 2377 C C . HIS B 1 15 ? -15.844 -31.5 -3.213 1 33.72 15 HIS B C 1
ATOM 2379 O O . HIS B 1 15 ? -14.82 -31.531 -2.527 1 33.72 15 HIS B O 1
ATOM 2385 N N . LEU B 1 16 ? -15.75 -30.469 -4.016 1 38.12 16 LEU B N 1
ATOM 2386 C CA . LEU B 1 16 ? -15.102 -29.172 -4.09 1 38.12 16 LEU B CA 1
ATOM 2387 C C . LEU B 1 16 ? -15.578 -28.266 -2.963 1 38.12 16 LEU B C 1
ATOM 2389 O O . LEU B 1 16 ? -15.117 -27.125 -2.84 1 38.12 16 LEU B O 1
ATOM 2393 N N . SER B 1 17 ? -16.656 -28.641 -2.336 1 43.88 17 SER B N 1
ATOM 2394 C CA . SER B 1 17 ? -17.344 -28.125 -1.152 1 43.88 17 SER B CA 1
ATOM 2395 C C . SER B 1 17 ? -16.422 -28.109 0.058 1 43.88 17 SER B C 1
ATOM 2397 O O . SER B 1 17 ? -16.688 -27.406 1.039 1 43.88 17 SER B O 1
ATOM 2399 N N . HIS B 1 18 ? -15.109 -28.781 -0.124 1 55.53 18 HIS B N 1
ATOM 2400 C CA . HIS B 1 18 ? -14.367 -29.031 1.104 1 55.53 18 HIS B CA 1
ATOM 2401 C C . HIS B 1 18 ? -13.383 -27.906 1.396 1 55.53 18 HIS B C 1
ATOM 2403 O O . HIS B 1 18 ? -12.805 -27.844 2.484 1 55.53 18 HIS B O 1
ATOM 2409 N N . LEU B 1 19 ? -13.125 -26.984 0.438 1 67.19 19 LEU B N 1
ATOM 2410 C CA . LEU B 1 19 ? -12.094 -26 0.73 1 67.19 19 LEU B CA 1
ATOM 2411 C C . LEU B 1 19 ? -12.695 -24.781 1.416 1 67.19 19 LEU B C 1
ATOM 2413 O O . LEU B 1 19 ? -12.016 -24.078 2.174 1 67.19 19 LEU B O 1
ATOM 2417 N N . ILE B 1 20 ? -13.953 -24.609 1.126 1 76.25 20 ILE B N 1
ATOM 2418 C CA . ILE B 1 20 ? -14.734 -23.594 1.816 1 76.25 20 ILE B CA 1
ATOM 2419 C C . ILE B 1 20 ? -15.531 -24.234 2.949 1 76.25 20 ILE B C 1
ATOM 2421 O O . ILE B 1 20 ? -16.312 -25.172 2.723 1 76.25 20 ILE B O 1
ATOM 2425 N N . GLN B 1 21 ? -15.258 -23.812 4.055 1 80.81 21 GLN B N 1
ATOM 2426 C CA . GLN B 1 21 ? -15.922 -24.359 5.23 1 80.81 21 GLN B CA 1
ATOM 2427 C C . GLN B 1 21 ? -17.344 -23.812 5.367 1 80.81 21 GLN B C 1
ATOM 2429 O O . GLN B 1 21 ? -18.281 -24.562 5.648 1 80.81 21 GLN B O 1
ATOM 2434 N N . GLU B 1 22 ? -17.422 -22.562 5.148 1 86.44 22 GLU B N 1
ATOM 2435 C CA . GLU B 1 22 ? -18.688 -21.891 5.41 1 86.44 22 GLU B CA 1
ATOM 2436 C C . GLU B 1 22 ? -18.781 -20.578 4.629 1 86.44 22 GLU B C 1
ATOM 2438 O O . GLU B 1 22 ? -17.766 -19.906 4.398 1 86.44 22 GLU B O 1
ATOM 2443 N N . ILE B 1 23 ? -19.984 -20.297 4.152 1 87.75 23 ILE B N 1
ATOM 2444 C CA . ILE B 1 23 ? -20.281 -19 3.57 1 87.75 23 ILE B CA 1
ATOM 2445 C C . ILE B 1 23 ? -21.422 -18.344 4.344 1 87.75 23 ILE B C 1
ATOM 2447 O O . ILE B 1 23 ? -22.516 -18.906 4.449 1 87.75 23 ILE B O 1
ATOM 2451 N N . ASP B 1 24 ? -21.141 -17.203 4.879 1 89.44 24 ASP B N 1
ATOM 2452 C CA . ASP B 1 24 ? -22.141 -16.469 5.656 1 89.44 24 ASP B CA 1
ATOM 2453 C C . ASP B 1 24 ? -22.469 -15.133 5.012 1 89.44 24 ASP B C 1
ATOM 2455 O O . ASP B 1 24 ? -21.578 -14.469 4.465 1 89.44 24 ASP B O 1
ATOM 2459 N N . SER B 1 25 ? -23.719 -14.789 5.066 1 87.75 25 SER B N 1
ATOM 2460 C CA . SER B 1 25 ? -24.125 -13.477 4.594 1 87.75 25 SER B CA 1
ATOM 2461 C C . SER B 1 25 ? -23.891 -12.406 5.66 1 87.75 25 SER B C 1
ATOM 2463 O O . SER B 1 25 ? -24.141 -12.648 6.848 1 87.75 25 SER B O 1
ATOM 2465 N N . VAL B 1 26 ? -23.328 -11.328 5.262 1 84.25 26 VAL B N 1
ATOM 2466 C CA . VAL B 1 26 ? -23.188 -10.141 6.102 1 84.25 26 VAL B CA 1
ATOM 2467 C C . VAL B 1 26 ? -23.844 -8.945 5.414 1 84.25 26 VAL B C 1
ATOM 2469 O O . VAL B 1 26 ? -24.344 -9.055 4.297 1 84.25 26 VAL B O 1
ATOM 2472 N N . GLU B 1 27 ? -23.922 -7.844 6.121 1 80.44 27 GLU B N 1
ATOM 2473 C CA . GLU B 1 27 ? -24.547 -6.66 5.531 1 80.44 27 GLU B CA 1
ATOM 2474 C C . GLU B 1 27 ? -23.844 -6.262 4.234 1 80.44 27 GLU B C 1
ATOM 2476 O O . GLU B 1 27 ? -22.688 -5.852 4.25 1 80.44 27 GLU B O 1
ATOM 2481 N N . ASN B 1 28 ? -24.562 -6.355 3.135 1 81.38 28 ASN B N 1
ATOM 2482 C CA . ASN B 1 28 ? -24.094 -5.996 1.796 1 81.38 28 ASN B CA 1
ATOM 2483 C C . ASN B 1 28 ? -22.812 -6.723 1.429 1 81.38 28 ASN B C 1
ATOM 2485 O O . ASN B 1 28 ? -21.906 -6.133 0.829 1 81.38 28 ASN B O 1
ATOM 2489 N N . GLY B 1 29 ? -22.75 -8 1.985 1 86.69 29 GLY B N 1
ATOM 2490 C CA . GLY B 1 29 ? -21.547 -8.75 1.668 1 86.69 29 GLY B CA 1
ATOM 2491 C C . GLY B 1 29 ? -21.609 -10.203 2.113 1 86.69 29 GLY B C 1
ATOM 2492 O O . GLY B 1 29 ? -22.688 -10.703 2.445 1 86.69 29 GLY B O 1
ATOM 2493 N N . ILE B 1 30 ? -20.516 -10.898 1.953 1 91.69 30 ILE B N 1
ATOM 2494 C CA . ILE B 1 30 ? -20.438 -12.289 2.379 1 91.69 30 ILE B CA 1
ATOM 2495 C C . ILE B 1 30 ? -19.094 -12.555 3.059 1 91.69 30 ILE B C 1
ATOM 2497 O O . ILE B 1 30 ? -18.125 -11.844 2.814 1 91.69 30 ILE B O 1
ATOM 2501 N N . ASP B 1 31 ? -19.125 -13.539 3.941 1 91.88 31 ASP B N 1
ATOM 2502 C CA . ASP B 1 31 ? -17.922 -14.094 4.555 1 91.88 31 ASP B CA 1
ATOM 2503 C C . ASP B 1 31 ? -17.641 -15.508 4.035 1 91.88 31 ASP B C 1
ATOM 2505 O O . ASP B 1 31 ? -18.516 -16.375 4.078 1 91.88 31 ASP B O 1
ATOM 2509 N N . ILE B 1 32 ? -16.484 -15.688 3.551 1 90.38 32 ILE B N 1
ATOM 2510 C CA . ILE B 1 32 ? -16.062 -17 3.072 1 90.38 32 ILE B CA 1
ATOM 2511 C C . ILE B 1 32 ? -14.992 -17.578 3.996 1 90.38 32 ILE B C 1
ATOM 2513 O O . ILE B 1 32 ? -13.859 -17.094 4.012 1 90.38 32 ILE B O 1
ATOM 2517 N N . LYS B 1 33 ? -15.352 -18.547 4.684 1 90.19 33 LYS B N 1
ATOM 2518 C CA . LYS B 1 33 ? -14.398 -19.203 5.57 1 90.19 33 LYS B CA 1
ATOM 2519 C C . LYS B 1 33 ? -13.695 -20.359 4.863 1 90.19 33 LYS B C 1
ATOM 2521 O O . LYS B 1 33 ? -14.352 -21.266 4.344 1 90.19 33 LYS B O 1
ATOM 2526 N N . LEU B 1 34 ? -12.422 -20.266 4.84 1 86.44 34 LEU B N 1
ATOM 2527 C CA . LEU B 1 34 ? -11.617 -21.266 4.133 1 86.44 34 LEU B CA 1
ATOM 2528 C C . LEU B 1 34 ? -11.078 -22.312 5.098 1 86.44 34 LEU B C 1
ATOM 2530 O O . LEU B 1 34 ? -10.977 -22.062 6.305 1 86.44 34 LEU B O 1
ATOM 2534 N N . ARG B 1 35 ? -10.867 -23.438 4.5 1 83.44 35 ARG B N 1
ATOM 2535 C CA . ARG B 1 35 ? -10.078 -24.406 5.254 1 83.44 35 ARG B CA 1
ATOM 2536 C C . ARG B 1 35 ? -8.594 -24.078 5.184 1 83.44 35 ARG B C 1
ATOM 2538 O O . ARG B 1 35 ? -8.055 -23.844 4.105 1 83.44 35 ARG B O 1
ATOM 2545 N N . GLY B 1 36 ? -7.984 -24 6.367 1 82.06 36 GLY B N 1
ATOM 2546 C CA . GLY B 1 36 ? -6.594 -23.578 6.41 1 82.06 36 GLY B CA 1
ATOM 2547 C C . GLY B 1 36 ? -6.434 -22.078 6.672 1 82.06 36 GLY B C 1
ATOM 2548 O O . GLY B 1 36 ? -7.402 -21.406 7.031 1 82.06 36 GLY B O 1
ATOM 2549 N N . THR B 1 37 ? -5.141 -21.656 6.516 1 85.81 37 THR B N 1
ATOM 2550 C CA . THR B 1 37 ? -4.844 -20.266 6.859 1 85.81 37 THR B CA 1
ATOM 2551 C C . THR B 1 37 ? -4.27 -19.531 5.656 1 85.81 37 THR B C 1
ATOM 2553 O O . THR B 1 37 ? -3.074 -19.234 5.617 1 85.81 37 THR B O 1
ATOM 2556 N N . ALA B 1 38 ? -5.129 -19.188 4.816 1 83 38 ALA B N 1
ATOM 2557 C CA . ALA B 1 38 ? -4.738 -18.594 3.545 1 83 38 ALA B CA 1
ATOM 2558 C C . ALA B 1 38 ? -4.047 -17.25 3.762 1 83 38 ALA B C 1
ATOM 2560 O O . ALA B 1 38 ? -3.164 -16.859 2.99 1 83 38 ALA B O 1
ATOM 2561 N N . TRP B 1 39 ? -4.41 -16.547 4.844 1 88.94 39 TRP B N 1
ATOM 2562 C CA . TRP B 1 39 ? -3.949 -15.172 5 1 88.94 39 TRP B CA 1
ATOM 2563 C C . TRP B 1 39 ? -2.834 -15.094 6.039 1 88.94 39 TRP B C 1
ATOM 2565 O O . TRP B 1 39 ? -2.281 -14.016 6.277 1 88.94 39 TRP B O 1
ATOM 2575 N N . VAL B 1 40 ? -2.574 -16.172 6.621 1 89.06 40 VAL B N 1
ATOM 2576 C CA . VAL B 1 40 ? -1.381 -16.375 7.438 1 89.06 40 VAL B CA 1
ATOM 2577 C C . VAL B 1 40 ? -0.749 -17.719 7.117 1 89.06 40 VAL B C 1
ATOM 2579 O O . VAL B 1 40 ? -0.722 -18.625 7.961 1 89.06 40 VAL B O 1
ATOM 2582 N N . PRO B 1 41 ? -0.262 -17.734 5.938 1 83.12 41 PRO B N 1
ATOM 2583 C CA . PRO B 1 41 ? 0.213 -19.047 5.52 1 83.12 41 PRO B CA 1
ATOM 2584 C C . PRO B 1 41 ? 1.41 -19.531 6.336 1 83.12 41 PRO B C 1
ATOM 2586 O O . PRO B 1 41 ? 2.291 -18.734 6.676 1 83.12 41 PRO B O 1
ATOM 2589 N N . THR B 1 42 ? 1.368 -20.812 6.582 1 81.12 42 THR B N 1
ATOM 2590 C CA . THR B 1 42 ? 2.414 -21.391 7.414 1 81.12 42 THR B CA 1
ATOM 2591 C C . THR B 1 42 ? 3.393 -22.203 6.562 1 81.12 42 THR B C 1
ATOM 2593 O O . THR B 1 42 ? 4.438 -22.625 7.055 1 81.12 42 THR B O 1
ATOM 2596 N N . ASN B 1 43 ? 2.982 -22.453 5.367 1 79.94 43 ASN B N 1
ATOM 2597 C CA . ASN B 1 43 ? 3.875 -23.172 4.465 1 79.94 43 ASN B CA 1
ATOM 2598 C C . ASN B 1 43 ? 3.816 -22.609 3.049 1 79.94 43 ASN B C 1
ATOM 2600 O O . ASN B 1 43 ? 2.984 -21.75 2.75 1 79.94 43 ASN B O 1
ATOM 2604 N N . PHE B 1 44 ? 4.68 -23.125 2.184 1 80.81 44 PHE B N 1
ATOM 2605 C CA . PHE B 1 44 ? 4.848 -22.625 0.825 1 80.81 44 PHE B CA 1
ATOM 2606 C C . PHE B 1 44 ? 3.584 -22.859 0.004 1 80.81 44 PHE B C 1
ATOM 2608 O O . PHE B 1 44 ? 3.162 -21.984 -0.759 1 80.81 44 PHE B O 1
ATOM 2615 N N . GLU B 1 45 ? 3.012 -23.969 0.119 1 77.56 45 GLU B N 1
ATOM 2616 C CA . GLU B 1 45 ? 1.854 -24.344 -0.691 1 77.56 45 GLU B CA 1
ATOM 2617 C C . GLU B 1 45 ? 0.684 -23.391 -0.444 1 77.56 45 GLU B C 1
ATOM 2619 O O . GLU B 1 45 ? 0.048 -22.922 -1.391 1 77.56 45 GLU B O 1
ATOM 2624 N N . GLN B 1 46 ? 0.452 -23.156 0.81 1 80.12 46 GLN B N 1
ATOM 2625 C CA . GLN B 1 46 ? -0.633 -22.234 1.16 1 80.12 46 GLN B CA 1
ATOM 2626 C C . GLN B 1 46 ? -0.34 -20.828 0.676 1 80.12 46 GLN B C 1
ATOM 2628 O O . GLN B 1 46 ? -1.223 -20.156 0.139 1 80.12 46 GLN B O 1
ATOM 2633 N N . ALA B 1 47 ? 0.904 -20.453 0.881 1 84.88 47 ALA B N 1
ATOM 2634 C CA . ALA B 1 47 ? 1.295 -19.109 0.462 1 84.88 47 ALA B CA 1
ATOM 2635 C C . ALA B 1 47 ? 1.163 -18.953 -1.05 1 84.88 47 ALA B C 1
ATOM 2637 O O . ALA B 1 47 ? 0.643 -17.938 -1.529 1 84.88 47 ALA B O 1
ATOM 2638 N N . ALA B 1 48 ? 1.632 -19.906 -1.756 1 83.88 48 ALA B N 1
ATOM 2639 C CA . ALA B 1 48 ? 1.579 -19.875 -3.215 1 83.88 48 ALA B CA 1
ATOM 2640 C C . ALA B 1 48 ? 0.136 -19.906 -3.713 1 83.88 48 ALA B C 1
ATOM 2642 O O . ALA B 1 48 ? -0.219 -19.172 -4.645 1 83.88 48 ALA B O 1
ATOM 2643 N N . SER B 1 49 ? -0.657 -20.719 -3.092 1 81.88 49 SER B N 1
ATOM 2644 C CA . SER B 1 49 ? -2.059 -20.812 -3.484 1 81.88 49 SER B CA 1
ATOM 2645 C C . SER B 1 49 ? -2.795 -19.5 -3.238 1 81.88 49 SER B C 1
ATOM 2647 O O . SER B 1 49 ? -3.586 -19.062 -4.074 1 81.88 49 SER B O 1
ATOM 2649 N N . ALA B 1 50 ? -2.553 -18.953 -2.127 1 86.31 50 ALA B N 1
ATOM 2650 C CA . ALA B 1 50 ? -3.193 -17.672 -1.801 1 86.31 50 ALA B CA 1
ATOM 2651 C C . ALA B 1 50 ? -2.83 -16.609 -2.82 1 86.31 50 ALA B C 1
ATOM 2653 O O . ALA B 1 50 ? -3.689 -15.836 -3.256 1 86.31 50 ALA B O 1
ATOM 2654 N N . LYS B 1 51 ? -1.615 -16.562 -3.178 1 89.5 51 LYS B N 1
ATOM 2655 C CA . LYS B 1 51 ? -1.152 -15.57 -4.137 1 89.5 51 LYS B CA 1
ATOM 2656 C C . LYS B 1 51 ? -1.745 -15.82 -5.52 1 89.5 51 LYS B C 1
ATOM 2658 O O . LYS B 1 51 ? -2.096 -14.875 -6.23 1 89.5 51 LYS B O 1
ATOM 2663 N N . ARG B 1 52 ? -1.887 -16.969 -5.84 1 84.81 52 ARG B N 1
ATOM 2664 C CA . ARG B 1 52 ? -2.506 -17.297 -7.121 1 84.81 52 ARG B CA 1
ATOM 2665 C C . ARG B 1 52 ? -3.979 -16.906 -7.133 1 84.81 52 ARG B C 1
ATOM 2667 O O . ARG B 1 52 ? -4.488 -16.422 -8.141 1 84.81 52 ARG B O 1
ATOM 2674 N N . ILE B 1 53 ? -4.602 -17.234 -6.09 1 85.5 53 ILE B N 1
ATOM 2675 C CA . ILE B 1 53 ? -5.996 -16.828 -5.961 1 85.5 53 ILE B CA 1
ATOM 2676 C C . ILE B 1 53 ? -6.113 -15.312 -6.145 1 85.5 53 ILE B C 1
ATOM 2678 O O . ILE B 1 53 ? -6.941 -14.844 -6.926 1 85.5 53 ILE B O 1
ATOM 2682 N N . PHE B 1 54 ? -5.32 -14.672 -5.484 1 90.62 54 PHE B N 1
ATOM 2683 C CA . PHE B 1 54 ? -5.379 -13.219 -5.535 1 90.62 54 PHE B CA 1
ATOM 2684 C C . PHE B 1 54 ? -5.09 -12.711 -6.945 1 90.62 54 PHE B C 1
ATOM 2686 O O . PHE B 1 54 ? -5.777 -11.82 -7.445 1 90.62 54 PHE B O 1
ATOM 2693 N N . LEU B 1 55 ? -4.078 -13.242 -7.535 1 90.69 55 LEU B N 1
ATOM 2694 C CA . LEU B 1 55 ? -3.742 -12.867 -8.906 1 90.69 55 LEU B CA 1
ATOM 2695 C C . LEU B 1 55 ? -4.91 -13.141 -9.844 1 90.69 55 LEU B C 1
ATOM 2697 O O . LEU B 1 55 ? -5.242 -12.305 -10.688 1 90.69 55 LEU B O 1
ATOM 2701 N N . THR B 1 56 ? -5.527 -14.258 -9.68 1 87.5 56 THR B N 1
ATOM 2702 C CA . THR B 1 56 ? -6.672 -14.625 -10.5 1 87.5 56 THR B CA 1
ATOM 2703 C C . THR B 1 56 ? -7.848 -13.688 -10.25 1 87.5 56 THR B C 1
ATOM 2705 O O . THR B 1 56 ? -8.562 -13.312 -11.18 1 87.5 56 THR B O 1
ATOM 2708 N N . LEU B 1 57 ? -8.023 -13.336 -9.047 1 91.12 57 LEU B N 1
ATOM 2709 C CA . LEU B 1 57 ? -9.078 -12.383 -8.719 1 91.12 57 LEU B CA 1
ATOM 2710 C C . LEU B 1 57 ? -8.844 -11.047 -9.43 1 91.12 57 LEU B C 1
ATOM 2712 O O . LEU B 1 57 ? -9.781 -10.469 -9.992 1 91.12 57 LEU B O 1
ATOM 2716 N N . PHE B 1 58 ? -7.621 -10.57 -9.406 1 90.75 58 PHE B N 1
ATOM 2717 C CA . PHE B 1 58 ? -7.293 -9.32 -10.094 1 90.75 58 PHE B CA 1
ATOM 2718 C C . PHE B 1 58 ? -7.668 -9.398 -11.562 1 90.75 58 PHE B C 1
ATOM 2720 O O . PHE B 1 58 ? -8.266 -8.461 -12.109 1 90.75 58 PHE B O 1
ATOM 2727 N N . ARG B 1 59 ? -7.316 -10.453 -12.109 1 88.25 59 ARG B N 1
ATOM 2728 C CA . ARG B 1 59 ? -7.594 -10.656 -13.531 1 88.25 59 ARG B CA 1
ATOM 2729 C C . ARG B 1 59 ? -9.094 -10.625 -13.797 1 88.25 59 ARG B C 1
ATOM 2731 O O . ARG B 1 59 ? -9.555 -9.938 -14.711 1 88.25 59 ARG B O 1
ATOM 2738 N N . HIS B 1 60 ? -9.797 -11.289 -13 1 87.38 60 HIS B N 1
ATOM 2739 C CA . HIS B 1 60 ? -11.234 -11.398 -13.227 1 87.38 60 HIS B CA 1
ATOM 2740 C C . HIS B 1 60 ? -11.938 -10.086 -12.898 1 87.38 60 HIS B C 1
ATOM 2742 O O . HIS B 1 60 ? -12.906 -9.711 -13.57 1 87.38 60 HIS B O 1
ATOM 2748 N N . PHE B 1 61 ? -11.523 -9.453 -11.844 1 91.56 61 PHE B N 1
ATOM 2749 C CA . PHE B 1 61 ? -12.109 -8.164 -11.508 1 91.56 61 PHE B CA 1
ATOM 2750 C C . PHE B 1 61 ? -11.914 -7.172 -12.656 1 91.56 61 PHE B C 1
ATOM 2752 O O . PHE B 1 61 ? -12.844 -6.449 -13.023 1 91.56 61 PHE B O 1
ATOM 2759 N N . ASN B 1 62 ? -10.734 -7.188 -13.156 1 89.06 62 ASN B N 1
ATOM 2760 C CA . ASN B 1 62 ? -10.461 -6.305 -14.281 1 89.06 62 ASN B CA 1
ATOM 2761 C C . ASN B 1 62 ? -11.367 -6.617 -15.469 1 89.06 62 ASN B C 1
ATOM 2763 O O . ASN B 1 62 ? -11.891 -5.707 -16.109 1 89.06 62 ASN B O 1
ATOM 2767 N N . SER B 1 63 ? -11.477 -7.859 -15.766 1 84.81 63 SER B N 1
ATOM 2768 C CA . SER B 1 63 ? -12.328 -8.273 -16.875 1 84.81 63 SER B CA 1
ATOM 2769 C C . SER B 1 63 ? -13.781 -7.875 -16.641 1 84.81 63 SER B C 1
ATOM 2771 O O . SER B 1 63 ? -14.523 -7.637 -17.594 1 84.81 63 SER B O 1
ATOM 2773 N N . ALA B 1 64 ? -14.164 -7.836 -15.383 1 86.5 64 ALA B N 1
ATOM 2774 C CA . ALA B 1 64 ? -15.531 -7.461 -15.016 1 86.5 64 ALA B CA 1
ATOM 2775 C C . ALA B 1 64 ? -15.672 -5.941 -14.922 1 86.5 64 ALA B C 1
ATOM 2777 O O . ALA B 1 64 ? -16.734 -5.434 -14.57 1 86.5 64 ALA B O 1
ATOM 2778 N N . GLY B 1 65 ? -14.555 -5.215 -15.148 1 88.31 65 GLY B N 1
ATOM 2779 C CA . GLY B 1 65 ? -14.609 -3.762 -15.18 1 88.31 65 GLY B CA 1
ATOM 2780 C C . GLY B 1 65 ? -14.266 -3.125 -13.844 1 88.31 65 GLY B C 1
ATOM 2781 O O . GLY B 1 65 ? -14.633 -1.977 -13.586 1 88.31 65 GLY B O 1
ATOM 2782 N N . TYR B 1 66 ? -13.664 -3.857 -12.953 1 91.88 66 TYR B N 1
ATOM 2783 C CA . TYR B 1 66 ? -13.234 -3.312 -11.664 1 91.88 66 TYR B CA 1
ATOM 2784 C C . TYR B 1 66 ? -11.719 -3.213 -11.594 1 91.88 66 TYR B C 1
ATOM 2786 O O . TYR B 1 66 ? -11.008 -4.164 -11.922 1 91.88 66 TYR B O 1
ATOM 2794 N N . HIS B 1 67 ? -11.242 -2.049 -11.172 1 92.62 67 HIS B N 1
ATOM 2795 C CA . HIS B 1 67 ? -9.805 -1.824 -11.031 1 92.62 67 HIS B CA 1
ATOM 2796 C C . HIS B 1 67 ? -9.414 -1.658 -9.57 1 92.62 67 HIS B C 1
ATOM 2798 O O . HIS B 1 67 ? -10.219 -1.188 -8.758 1 92.62 67 HIS B O 1
ATOM 2804 N N . PHE B 1 68 ? -8.289 -2.107 -9.312 1 95 68 PHE B N 1
ATOM 2805 C CA . PHE B 1 68 ? -7.742 -1.928 -7.973 1 95 68 PHE B CA 1
ATOM 2806 C C . PHE B 1 68 ? -7.605 -0.448 -7.637 1 95 68 PHE B C 1
ATOM 2808 O O . PHE B 1 68 ? -7.082 0.331 -8.438 1 95 68 PHE B O 1
ATOM 2815 N N . LEU B 1 69 ? -8.086 -0.085 -6.547 1 96.06 69 LEU B N 1
ATOM 2816 C CA . LEU B 1 69 ? -8.008 1.302 -6.098 1 96.06 69 LEU B CA 1
ATOM 2817 C C . LEU B 1 69 ? -6.863 1.489 -5.109 1 96.06 69 LEU B C 1
ATOM 2819 O O . LEU B 1 69 ? -5.91 2.227 -5.383 1 96.06 69 LEU B O 1
ATOM 2823 N N . CYS B 1 70 ? -6.918 0.75 -3.959 1 96.12 70 CYS B N 1
ATOM 2824 C CA . CYS B 1 70 ? -5.852 0.801 -2.967 1 96.12 70 CYS B CA 1
ATOM 2825 C C . CYS B 1 70 ? -6.039 -0.274 -1.903 1 96.12 70 CYS B C 1
ATOM 2827 O O . CYS B 1 70 ? -7.066 -0.955 -1.881 1 96.12 70 CYS B O 1
ATOM 2829 N N . SER B 1 71 ? -5.008 -0.465 -1.167 1 95.56 71 SER B N 1
ATOM 2830 C CA . SER B 1 71 ? -5.105 -1.279 0.039 1 95.56 71 SER B CA 1
ATOM 2831 C C . SER B 1 71 ? -5.133 -0.411 1.292 1 95.56 71 SER B C 1
ATOM 2833 O O . SER B 1 71 ? -4.801 0.776 1.238 1 95.56 71 SER B O 1
ATOM 2835 N N . GLY B 1 72 ? -5.629 -0.999 2.389 1 94.44 72 GLY B N 1
ATOM 2836 C CA . GLY B 1 72 ? -5.691 -0.249 3.633 1 94.44 72 GLY B CA 1
ATOM 2837 C C . GLY B 1 72 ? -5.219 -1.046 4.832 1 94.44 72 GLY B C 1
ATOM 2838 O O . GLY B 1 72 ? -5.473 -2.248 4.93 1 94.44 72 GLY B O 1
ATOM 2839 N N . SER B 1 73 ? -4.504 -0.387 5.68 1 94.31 73 SER B N 1
ATOM 2840 C CA . SER B 1 73 ? -4.207 -0.869 7.027 1 94.31 73 SER B CA 1
ATOM 2841 C C . SER B 1 73 ? -4.93 -0.037 8.086 1 94.31 73 SER B C 1
ATOM 2843 O O . SER B 1 73 ? -4.383 0.95 8.578 1 94.31 73 SER B O 1
ATOM 2845 N N . LEU B 1 74 ? -6.09 -0.446 8.453 1 94.69 74 LEU B N 1
ATOM 2846 C CA . LEU B 1 74 ? -6.953 0.375 9.297 1 94.69 74 LEU B CA 1
ATOM 2847 C C . LEU B 1 74 ? -6.789 0.004 10.766 1 94.69 74 LEU B C 1
ATOM 2849 O O . LEU B 1 74 ? -6.996 0.84 11.648 1 94.69 74 LEU B O 1
ATOM 2853 N N . ARG B 1 75 ? -6.562 -1.187 11.078 1 88.25 75 ARG B N 1
ATOM 2854 C CA . ARG B 1 75 ? -6.527 -1.643 12.469 1 88.25 75 ARG B CA 1
ATOM 2855 C C . ARG B 1 75 ? -5.105 -1.614 13.016 1 88.25 75 ARG B C 1
ATOM 2857 O O . ARG B 1 75 ? -4.902 -1.685 14.234 1 88.25 75 ARG B O 1
ATOM 2864 N N . GLY B 1 76 ? -4.422 -1.542 12.258 1 80.5 76 GLY B N 1
ATOM 2865 C CA . GLY B 1 76 ? -3.055 -1.626 12.742 1 80.5 76 GLY B CA 1
ATOM 2866 C C . GLY B 1 76 ? -2.578 -3.053 12.945 1 80.5 76 GLY B C 1
ATOM 2867 O O . GLY B 1 76 ? -3.354 -3.998 12.781 1 80.5 76 GLY B O 1
ATOM 2868 N N . GLN B 1 77 ? -1.416 -3.512 12.766 1 81.19 77 GLN B N 1
ATOM 2869 C CA . GLN B 1 77 ? -0.75 -4.773 13.07 1 81.19 77 GLN B CA 1
ATOM 2870 C C . GLN B 1 77 ? -0.558 -5.613 11.812 1 81.19 77 GLN B C 1
ATOM 2872 O O . GLN B 1 77 ? 0.092 -6.66 11.852 1 81.19 77 GLN B O 1
ATOM 2877 N N . THR B 1 78 ? -1.45 -5.227 10.883 1 84.19 78 THR B N 1
ATOM 2878 C CA . THR B 1 78 ? -1.255 -5.863 9.586 1 84.19 78 THR B CA 1
ATOM 2879 C C . THR B 1 78 ? -0.894 -4.828 8.523 1 84.19 78 THR B C 1
ATOM 2881 O O . THR B 1 78 ? -1.182 -3.641 8.688 1 84.19 78 THR B O 1
ATOM 2884 N N . LYS B 1 79 ? -0.275 -5.324 7.543 1 86.94 79 LYS B N 1
ATOM 2885 C CA . LYS B 1 79 ? 0.123 -4.406 6.484 1 86.94 79 LYS B CA 1
ATOM 2886 C C . LYS B 1 79 ? -1.069 -4.023 5.609 1 86.94 79 LYS B C 1
ATOM 2888 O O . LYS B 1 79 ? -1.11 -2.928 5.051 1 86.94 79 LYS B O 1
ATOM 2893 N N . SER B 1 80 ? -1.962 -4.938 5.465 1 91.62 80 SER B N 1
ATOM 2894 C CA . SER B 1 80 ? -3.213 -4.691 4.754 1 91.62 80 SER B CA 1
ATOM 2895 C C . SER B 1 80 ? -4.359 -5.496 5.359 1 91.62 80 SER B C 1
ATOM 2897 O O . SER B 1 80 ? -4.219 -6.699 5.605 1 91.62 80 SER B O 1
ATOM 2899 N N . ASP B 1 81 ? -5.426 -4.871 5.578 1 93.19 81 ASP B N 1
ATOM 2900 C CA . ASP B 1 81 ? -6.578 -5.609 6.082 1 93.19 81 ASP B CA 1
ATOM 2901 C C . ASP B 1 81 ? -7.789 -5.43 5.172 1 93.19 81 ASP B C 1
ATOM 2903 O O . ASP B 1 81 ? -8.836 -6.047 5.387 1 93.19 81 ASP B O 1
ATOM 2907 N N . VAL B 1 82 ? -7.613 -4.617 4.156 1 95.81 82 VAL B N 1
ATOM 2908 C CA . VAL B 1 82 ? -8.695 -4.422 3.203 1 95.81 82 VAL B CA 1
ATOM 2909 C C . VAL B 1 82 ? -8.133 -3.996 1.853 1 95.81 82 VAL B C 1
ATOM 2911 O O . VAL B 1 82 ? -7.121 -3.291 1.792 1 95.81 82 VAL B O 1
ATOM 2914 N N . PHE B 1 83 ? -8.742 -4.406 0.767 1 97.19 83 PHE B N 1
ATOM 2915 C CA . PHE B 1 83 ? -8.422 -4.023 -0.605 1 97.19 83 PHE B CA 1
ATOM 2916 C C . PHE B 1 83 ? -9.656 -3.455 -1.305 1 97.19 83 PHE B C 1
ATOM 2918 O O . PHE B 1 83 ? -10.688 -4.117 -1.392 1 97.19 83 PHE B O 1
ATOM 2925 N N . PHE B 1 84 ? -9.531 -2.271 -1.857 1 97.5 84 PHE B N 1
ATOM 2926 C CA . PHE B 1 84 ? -10.648 -1.597 -2.5 1 97.5 84 PHE B CA 1
ATOM 2927 C C . PHE B 1 84 ? -10.539 -1.682 -4.02 1 97.5 84 PHE B C 1
ATOM 2929 O O . PHE B 1 84 ? -9.445 -1.531 -4.574 1 97.5 84 PHE B O 1
ATOM 2936 N N . PHE B 1 85 ? -11.664 -1.907 -4.613 1 96.69 85 PHE B N 1
ATOM 2937 C CA . PHE B 1 85 ? -11.789 -1.94 -6.062 1 96.69 85 PHE B CA 1
ATOM 2938 C C . PHE B 1 85 ? -12.891 -0.997 -6.535 1 96.69 85 PHE B C 1
ATOM 2940 O O . PHE B 1 85 ? -13.922 -0.865 -5.879 1 96.69 85 PHE B O 1
ATOM 2947 N N . ARG B 1 86 ? -12.625 -0.398 -7.641 1 95.5 86 ARG B N 1
ATOM 2948 C CA . ARG B 1 86 ? -13.609 0.532 -8.18 1 95.5 86 ARG B CA 1
ATOM 2949 C C . ARG B 1 86 ? -14.039 0.115 -9.586 1 95.5 86 ARG B C 1
ATOM 2951 O O . ARG B 1 86 ? -13.234 -0.399 -10.359 1 95.5 86 ARG B O 1
ATOM 2958 N N . LYS B 1 87 ? -15.266 0.391 -9.797 1 91.12 87 LYS B N 1
ATOM 2959 C CA . LYS B 1 87 ? -15.781 0.153 -11.141 1 91.12 87 LYS B CA 1
ATOM 2960 C C . LYS B 1 87 ? -15.25 1.191 -12.125 1 91.12 87 LYS B C 1
ATOM 2962 O O . LYS B 1 87 ? -15.195 2.381 -11.812 1 91.12 87 LYS B O 1
ATOM 2967 N N . HIS B 1 88 ? -14.672 0.673 -13.141 1 81.56 88 HIS B N 1
ATOM 2968 C CA . HIS B 1 88 ? -14.188 1.552 -14.195 1 81.56 88 HIS B CA 1
ATOM 2969 C C . HIS B 1 88 ? -14.828 1.204 -15.539 1 81.56 88 HIS B C 1
ATOM 2971 O O . HIS B 1 88 ? -15.18 0.047 -15.781 1 81.56 88 HIS B O 1
ATOM 2977 N N . LEU B 1 89 ? -15.383 2.166 -16.25 1 63.56 89 LEU B N 1
ATOM 2978 C CA . LEU B 1 89 ? -16.125 1.996 -17.484 1 63.56 89 LEU B CA 1
ATOM 2979 C C . LEU B 1 89 ? -15.336 1.162 -18.5 1 63.56 89 LEU B C 1
ATOM 2981 O O . LEU B 1 89 ? -15.922 0.396 -19.266 1 63.56 89 LEU B O 1
ATOM 2985 N N . LYS B 1 90 ? -14.047 1.526 -18.688 1 60.28 90 LYS B N 1
ATOM 2986 C CA . LYS B 1 90 ? -13.391 0.87 -19.812 1 60.28 90 LYS B CA 1
ATOM 2987 C C . LYS B 1 90 ? -12.938 -0.541 -19.438 1 60.28 90 LYS B C 1
ATOM 2989 O O . LYS B 1 90 ? -12.266 -0.738 -18.422 1 60.28 90 LYS B O 1
ATOM 2994 N N . CYS B 1 91 ? -13.852 -1.478 -19.875 1 56.88 91 CYS B N 1
ATOM 2995 C CA . CYS B 1 91 ? -13.539 -2.895 -19.719 1 56.88 91 CYS B CA 1
ATOM 2996 C C . CYS B 1 91 ? -12.273 -3.26 -20.5 1 56.88 91 CYS B C 1
ATOM 2998 O O . CYS B 1 91 ? -12.094 -2.836 -21.641 1 56.88 91 CYS B O 1
ATOM 3000 N N . CYS B 1 92 ? -11.078 -3.34 -19.781 1 57.41 92 CYS B N 1
ATOM 3001 C CA . CYS B 1 92 ? -9.883 -3.682 -20.547 1 57.41 92 CYS B CA 1
ATOM 3002 C C . CYS B 1 92 ? -9.953 -5.117 -21.047 1 57.41 92 CYS B C 1
ATOM 3004 O O . CYS B 1 92 ? -10.672 -5.945 -20.484 1 57.41 92 CYS B O 1
ATOM 3006 N N . SER B 1 93 ? -9.586 -5.324 -22.312 1 58.88 93 SER B N 1
ATOM 3007 C CA . SER B 1 93 ? -9.281 -6.562 -23.031 1 58.88 93 SER B CA 1
ATOM 3008 C C . SER B 1 93 ? -8.609 -7.578 -22.109 1 58.88 93 SER B C 1
ATOM 3010 O O . SER B 1 93 ? -8.141 -7.223 -21.031 1 58.88 93 SER B O 1
ATOM 3012 N N . ASP B 1 94 ? -8.75 -8.836 -22.422 1 69.94 94 ASP B N 1
ATOM 3013 C CA . ASP B 1 94 ? -8.125 -10.008 -21.828 1 69.94 94 ASP B CA 1
ATOM 3014 C C . ASP B 1 94 ? -6.621 -9.797 -21.625 1 69.94 94 ASP B C 1
ATOM 3016 O O . ASP B 1 94 ? -5.832 -10.055 -22.547 1 69.94 94 ASP B O 1
ATOM 3020 N N . SER B 1 95 ? -6.277 -9.094 -20.516 1 84.25 95 SER B N 1
ATOM 3021 C CA . SER B 1 95 ? -4.871 -8.836 -20.234 1 84.25 95 SER B CA 1
ATOM 3022 C C . SER B 1 95 ? -4.25 -9.969 -19.422 1 84.25 95 SER B C 1
ATOM 3024 O O . SER B 1 95 ? -4.945 -10.656 -18.672 1 84.25 95 SER B O 1
ATOM 3026 N N . ASN B 1 96 ? -3.01 -10.258 -19.703 1 90.5 96 ASN B N 1
ATOM 3027 C CA . ASN B 1 96 ? -2.232 -11.195 -18.906 1 90.5 96 ASN B CA 1
ATOM 3028 C C . ASN B 1 96 ? -1.694 -10.539 -17.641 1 90.5 96 ASN B C 1
ATOM 3030 O O . ASN B 1 96 ? -1.446 -9.328 -17.625 1 90.5 96 ASN B O 1
ATOM 3034 N N . TYR B 1 97 ? -1.618 -11.367 -16.656 1 93.56 97 TYR B N 1
ATOM 3035 C CA . TYR B 1 97 ? -1.099 -10.891 -15.383 1 93.56 97 TYR B CA 1
ATOM 3036 C C . TYR B 1 97 ? 0.02 -11.789 -14.875 1 93.56 97 TYR B C 1
ATOM 3038 O O . TYR B 1 97 ? 0.027 -12.992 -15.141 1 93.56 97 TYR B O 1
ATOM 3046 N N . PHE B 1 98 ? 0.907 -11.25 -14.203 1 95.5 98 PHE B N 1
ATOM 3047 C CA . PHE B 1 98 ? 1.837 -12.047 -13.414 1 95.5 98 PHE B CA 1
ATOM 3048 C C . PHE B 1 98 ? 2.209 -11.32 -12.125 1 95.5 98 PHE B C 1
ATOM 3050 O O . PHE B 1 98 ? 1.863 -10.156 -11.938 1 95.5 98 PHE B O 1
ATOM 3057 N N . LEU B 1 99 ? 2.879 -12.047 -11.211 1 96.62 99 LEU B N 1
ATOM 3058 C CA . LEU B 1 99 ? 3.131 -11.539 -9.867 1 96.62 99 LEU B CA 1
ATOM 3059 C C . LEU B 1 99 ? 4.559 -11.836 -9.43 1 96.62 99 LEU B C 1
ATOM 3061 O O . LEU B 1 99 ? 5.047 -12.953 -9.617 1 96.62 99 LEU B O 1
ATOM 3065 N N . ILE B 1 100 ? 5.293 -10.82 -8.969 1 97.75 100 ILE B N 1
ATOM 3066 C CA . ILE B 1 100 ? 6.578 -10.984 -8.305 1 97.75 100 ILE B CA 1
ATOM 3067 C C . ILE B 1 100 ? 6.402 -10.859 -6.789 1 97.75 100 ILE B C 1
ATOM 3069 O O . ILE B 1 100 ? 5.812 -9.891 -6.309 1 97.75 100 ILE B O 1
ATOM 3073 N N . SER B 1 101 ? 6.898 -11.812 -6.059 1 96.62 101 SER B N 1
ATOM 3074 C CA . SER B 1 101 ? 6.762 -11.789 -4.605 1 96.62 101 SER B CA 1
ATOM 3075 C C . SER B 1 101 ? 8.125 -11.852 -3.922 1 96.62 101 SER B C 1
ATOM 3077 O O . SER B 1 101 ? 8.938 -12.727 -4.23 1 96.62 101 SER B O 1
ATOM 3079 N N . TYR B 1 102 ? 8.383 -10.922 -3.043 1 96.94 102 TYR B N 1
ATOM 3080 C CA . TYR B 1 102 ? 9.539 -10.992 -2.158 1 96.94 102 TYR B CA 1
ATOM 3081 C C . TYR B 1 102 ? 9.258 -11.898 -0.964 1 96.94 102 TYR B C 1
ATOM 3083 O O . TYR B 1 102 ? 8.328 -11.648 -0.193 1 96.94 102 TYR B O 1
ATOM 3091 N N . GLU B 1 103 ? 10.055 -12.93 -0.85 1 93.69 103 GLU B N 1
ATOM 3092 C CA . GLU B 1 103 ? 9.727 -13.953 0.144 1 93.69 103 GLU B CA 1
ATOM 3093 C C . GLU B 1 103 ? 10.922 -14.25 1.04 1 93.69 103 GLU B C 1
ATOM 3095 O O . GLU B 1 103 ? 12.07 -14.242 0.581 1 93.69 103 GLU B O 1
ATOM 3100 N N . ARG B 1 104 ? 10.586 -14.555 2.316 1 93.5 104 ARG B N 1
ATOM 3101 C CA . ARG B 1 104 ? 11.609 -14.922 3.289 1 93.5 104 ARG B CA 1
ATOM 3102 C C . ARG B 1 104 ? 12.711 -13.867 3.35 1 93.5 104 ARG B C 1
ATOM 3104 O O . ARG B 1 104 ? 12.43 -12.672 3.432 1 93.5 104 ARG B O 1
ATOM 3111 N N . LYS B 1 105 ? 13.922 -14.32 3.416 1 95.5 105 LYS B N 1
ATOM 3112 C CA . LYS B 1 105 ? 15.023 -13.367 3.52 1 95.5 105 LYS B CA 1
ATOM 3113 C C . LYS B 1 105 ? 15.766 -13.242 2.193 1 95.5 105 LYS B C 1
ATOM 3115 O O . LYS B 1 105 ? 16.562 -12.32 2.012 1 95.5 105 LYS B O 1
ATOM 3120 N N . ASP B 1 106 ? 15.406 -14.133 1.21 1 96.38 106 ASP B N 1
ATOM 3121 C CA . ASP B 1 106 ? 16.312 -14.164 0.066 1 96.38 106 ASP B CA 1
ATOM 3122 C C . ASP B 1 106 ? 15.641 -14.805 -1.147 1 96.38 106 ASP B C 1
ATOM 3124 O O . ASP B 1 106 ? 16.312 -15.234 -2.082 1 96.38 106 ASP B O 1
ATOM 3128 N N . ARG B 1 107 ? 14.289 -14.852 -1.209 1 95.69 107 ARG B N 1
ATOM 3129 C CA . ARG B 1 107 ? 13.633 -15.531 -2.324 1 95.69 107 ARG B CA 1
ATOM 3130 C C . ARG B 1 107 ? 12.766 -14.555 -3.121 1 95.69 107 ARG B C 1
ATOM 3132 O O . ARG B 1 107 ? 12.016 -13.766 -2.543 1 95.69 107 ARG B O 1
ATOM 3139 N N . LEU B 1 108 ? 12.984 -14.641 -4.359 1 96.38 108 LEU B N 1
ATOM 3140 C CA . LEU B 1 108 ? 12.07 -13.992 -5.301 1 96.38 108 LEU B CA 1
ATOM 3141 C C . LEU B 1 108 ? 11.219 -15.031 -6.023 1 96.38 108 LEU B C 1
ATOM 3143 O O . LEU B 1 108 ? 11.75 -15.898 -6.719 1 96.38 108 LEU B O 1
ATOM 3147 N N . ARG B 1 109 ? 9.953 -14.938 -5.816 1 94.38 109 ARG B N 1
ATOM 3148 C CA . ARG B 1 109 ? 9.047 -15.867 -6.492 1 94.38 109 ARG B CA 1
ATOM 3149 C C . ARG B 1 109 ? 8.203 -15.141 -7.539 1 94.38 109 ARG B C 1
ATOM 3151 O O . ARG B 1 109 ? 7.75 -14.023 -7.309 1 94.38 109 ARG B O 1
ATOM 3158 N N . VAL B 1 110 ? 8.055 -15.805 -8.633 1 95.25 110 VAL B N 1
ATOM 3159 C CA . VAL B 1 110 ? 7.332 -15.219 -9.758 1 95.25 110 VAL B CA 1
ATOM 3160 C C . VAL B 1 110 ? 6.215 -16.172 -10.195 1 95.25 110 VAL B C 1
ATOM 3162 O O . VAL B 1 110 ? 6.465 -17.344 -10.484 1 95.25 110 VAL B O 1
ATOM 3165 N N . PHE B 1 111 ? 5.012 -15.586 -10.211 1 92.19 111 PHE B N 1
ATOM 3166 C CA . PHE B 1 111 ? 3.852 -16.406 -10.547 1 92.19 111 PHE B CA 1
ATOM 3167 C C . PHE B 1 111 ? 3.312 -16.031 -11.93 1 92.19 111 PHE B C 1
ATOM 3169 O O . PHE B 1 111 ? 3.084 -14.852 -12.211 1 92.19 111 PHE B O 1
ATOM 3176 N N . GLU B 1 112 ? 3.158 -17.047 -12.844 1 89 112 GLU B N 1
ATOM 3177 C CA . GLU B 1 112 ? 2.455 -16.969 -14.125 1 89 112 GLU B CA 1
ATOM 3178 C C . GLU B 1 112 ? 3.16 -16 -15.086 1 89 112 GLU B C 1
ATOM 3180 O O . GLU B 1 112 ? 2.506 -15.273 -15.828 1 89 112 GLU B O 1
ATOM 3185 N N . ALA B 1 113 ? 4.422 -15.93 -15.016 1 92.56 113 ALA B N 1
ATOM 3186 C CA . ALA B 1 113 ? 5.207 -15.117 -15.945 1 92.56 113 ALA B CA 1
ATOM 3187 C C . ALA B 1 113 ? 5.664 -15.945 -17.141 1 92.56 113 ALA B C 1
ATOM 3189 O O . ALA B 1 113 ? 6.074 -17.094 -16.984 1 92.56 113 ALA B O 1
ATOM 3190 N N . PRO B 1 114 ? 5.609 -15.359 -18.297 1 90.19 114 PRO B N 1
ATOM 3191 C CA . PRO B 1 114 ? 6.195 -16.047 -19.438 1 90.19 114 PRO B CA 1
ATOM 3192 C C . PRO B 1 114 ? 7.711 -16.203 -19.328 1 90.19 114 PRO B C 1
ATOM 3194 O O . PRO B 1 114 ? 8.359 -15.469 -18.594 1 90.19 114 PRO B O 1
ATOM 3197 N N . PRO B 1 115 ? 8.242 -17.125 -20.094 1 89.25 115 PRO B N 1
ATOM 3198 C CA . PRO B 1 115 ? 9.68 -17.391 -20.016 1 89.25 115 PRO B CA 1
ATOM 3199 C C . PRO B 1 115 ? 10.523 -16.156 -20.312 1 89.25 115 PRO B C 1
ATOM 3201 O O . PRO B 1 115 ? 11.57 -15.961 -19.688 1 89.25 115 PRO B O 1
ATOM 3204 N N . GLU B 1 116 ? 10.109 -15.391 -21.234 1 92.12 116 GLU B N 1
ATOM 3205 C CA . GLU B 1 116 ? 10.852 -14.188 -21.578 1 92.12 116 GLU B CA 1
ATOM 3206 C C . GLU B 1 116 ? 10.922 -13.227 -20.391 1 92.12 116 GLU B C 1
ATOM 3208 O O . GLU B 1 116 ? 11.945 -12.578 -20.156 1 92.12 116 GLU B O 1
ATOM 3213 N N . THR B 1 117 ? 9.836 -13.109 -19.703 1 95 117 THR B N 1
ATOM 3214 C CA . THR B 1 117 ? 9.781 -12.273 -18.516 1 95 117 THR B CA 1
ATOM 3215 C C . THR B 1 117 ? 10.719 -12.812 -17.438 1 95 117 THR B C 1
ATOM 3217 O O . THR B 1 117 ? 11.445 -12.047 -16.797 1 95 117 THR B O 1
ATOM 3220 N N . LEU B 1 118 ? 10.742 -14.102 -17.25 1 94.38 118 LEU B N 1
ATOM 3221 C CA . LEU B 1 118 ? 11.617 -14.727 -16.266 1 94.38 118 LEU B CA 1
ATOM 3222 C C . LEU B 1 118 ? 13.086 -14.469 -16.594 1 94.38 118 LEU B C 1
ATOM 3224 O O . LEU B 1 118 ? 13.891 -14.203 -15.695 1 94.38 118 LEU B O 1
ATOM 3228 N N . SER B 1 119 ? 13.359 -14.547 -17.844 1 94.5 119 SER B N 1
ATOM 3229 C CA . SER B 1 119 ? 14.727 -14.273 -18.281 1 94.5 119 SER B CA 1
ATOM 3230 C C . SER B 1 119 ? 15.133 -12.836 -17.969 1 94.5 119 SER B C 1
ATOM 3232 O O . SER B 1 119 ? 16.266 -12.57 -17.562 1 94.5 119 SER B O 1
ATOM 3234 N N . CYS B 1 120 ? 14.242 -11.984 -18.172 1 96.94 120 CYS B N 1
ATOM 3235 C CA . CYS B 1 120 ? 14.492 -10.578 -17.875 1 96.94 120 CYS B CA 1
ATOM 3236 C C . CYS B 1 120 ? 14.727 -10.352 -16.391 1 96.94 120 CYS B C 1
ATOM 3238 O O . CYS B 1 120 ? 15.641 -9.625 -16 1 96.94 120 CYS B O 1
ATOM 3240 N N . ILE B 1 121 ? 13.93 -10.953 -15.562 1 97.25 121 ILE B N 1
ATOM 3241 C CA . ILE B 1 121 ? 14.07 -10.844 -14.117 1 97.25 121 ILE B CA 1
ATOM 3242 C C . ILE B 1 121 ? 15.422 -11.391 -13.68 1 97.25 121 ILE B C 1
ATOM 3244 O O . ILE B 1 121 ? 16.125 -10.773 -12.875 1 97.25 121 ILE B O 1
ATOM 3248 N N . ASP B 1 122 ? 15.703 -12.492 -14.227 1 96.5 122 ASP B N 1
ATOM 3249 C CA . ASP B 1 122 ? 17 -13.102 -13.953 1 96.5 122 ASP B CA 1
ATOM 3250 C C . ASP B 1 122 ? 18.141 -12.133 -14.258 1 96.5 122 ASP B C 1
ATOM 3252 O O . ASP B 1 122 ? 19.047 -11.953 -13.445 1 96.5 122 ASP B O 1
ATOM 3256 N N . ALA B 1 123 ? 18.094 -11.547 -15.367 1 97.88 123 ALA B N 1
ATOM 3257 C CA . ALA B 1 123 ? 19.125 -10.602 -15.797 1 97.88 123 ALA B CA 1
ATOM 3258 C C . ALA B 1 123 ? 19.203 -9.398 -14.867 1 97.88 123 ALA B C 1
ATOM 3260 O O . ALA B 1 123 ? 20.281 -8.938 -14.508 1 97.88 123 ALA B O 1
ATOM 3261 N N . VAL B 1 124 ? 18.078 -8.844 -14.469 1 98.25 124 VAL B N 1
ATOM 3262 C CA . VAL B 1 124 ? 18.047 -7.68 -13.586 1 98.25 124 VAL B CA 1
ATOM 3263 C C . VAL B 1 124 ? 18.688 -8.023 -12.25 1 98.25 124 VAL B C 1
ATOM 3265 O O . VAL B 1 124 ? 19.5 -7.254 -11.727 1 98.25 124 VAL B O 1
ATOM 3268 N N . VAL B 1 125 ? 18.344 -9.164 -11.688 1 97.94 125 VAL B N 1
ATOM 3269 C CA . VAL B 1 125 ? 18.875 -9.57 -10.391 1 97.94 125 VAL B CA 1
ATOM 3270 C C . VAL B 1 125 ? 20.391 -9.719 -10.492 1 97.94 125 VAL B C 1
ATOM 3272 O O . VAL B 1 125 ? 21.125 -9.203 -9.648 1 97.94 125 VAL B O 1
ATOM 3275 N N . LYS B 1 126 ? 20.812 -10.328 -11.5 1 97.5 126 LYS B N 1
ATOM 3276 C CA . LYS B 1 126 ? 22.25 -10.562 -11.672 1 97.5 126 LYS B CA 1
ATOM 3277 C C . LYS B 1 126 ? 23 -9.242 -11.852 1 97.5 126 LYS B C 1
ATOM 3279 O O . LYS B 1 126 ? 24.141 -9.117 -11.406 1 97.5 126 LYS B O 1
ATOM 3284 N N . ASN B 1 127 ? 22.406 -8.305 -12.438 1 97.44 127 ASN B N 1
ATOM 3285 C CA . ASN B 1 127 ? 23.062 -7.035 -12.734 1 97.44 127 ASN B CA 1
ATOM 3286 C C . ASN B 1 127 ? 22.969 -6.062 -11.57 1 97.44 127 ASN B C 1
ATOM 3288 O O . ASN B 1 127 ? 23.766 -5.133 -11.461 1 97.44 127 ASN B O 1
ATOM 3292 N N . HIS B 1 128 ? 22.016 -6.277 -10.68 1 96.44 128 HIS B N 1
ATOM 3293 C CA . HIS B 1 128 ? 21.766 -5.211 -9.719 1 96.44 128 HIS B CA 1
ATOM 3294 C C . HIS B 1 128 ? 21.859 -5.73 -8.289 1 96.44 128 HIS B C 1
ATOM 3296 O O . HIS B 1 128 ? 21.781 -4.953 -7.332 1 96.44 128 HIS B O 1
ATOM 3302 N N . TRP B 1 129 ? 21.906 -6.965 -8.133 1 96.94 129 TRP B N 1
ATOM 3303 C CA . TRP B 1 129 ? 22.25 -7.566 -6.844 1 96.94 129 TRP B CA 1
ATOM 3304 C C . TRP B 1 129 ? 23.656 -8.133 -6.871 1 96.94 129 TRP B C 1
ATOM 3306 O O . TRP B 1 129 ? 23.906 -9.156 -7.508 1 96.94 129 TRP B O 1
ATOM 3316 N N . SER B 1 130 ? 24.547 -7.48 -6.125 1 95.75 130 SER B N 1
ATOM 3317 C CA . SER B 1 130 ? 25.969 -7.703 -6.273 1 95.75 130 SER B CA 1
ATOM 3318 C C . SER B 1 130 ? 26.359 -9.133 -5.898 1 95.75 130 SER B C 1
ATOM 3320 O O . SER B 1 130 ? 27.328 -9.68 -6.422 1 95.75 130 SER B O 1
ATOM 3322 N N . ARG B 1 131 ? 25.625 -9.773 -5.078 1 96.25 131 ARG B N 1
ATOM 3323 C CA . ARG B 1 131 ? 25.969 -11.109 -4.613 1 96.25 131 ARG B CA 1
ATOM 3324 C C . ARG B 1 131 ? 25.391 -12.18 -5.531 1 96.25 131 ARG B C 1
ATOM 3326 O O . ARG B 1 131 ? 25.688 -13.367 -5.379 1 96.25 131 ARG B O 1
ATOM 3333 N N . GLY B 1 132 ? 24.469 -11.789 -6.359 1 96.12 132 GLY B N 1
ATOM 3334 C CA . GLY B 1 132 ? 23.984 -12.656 -7.426 1 96.12 132 GLY B CA 1
ATOM 3335 C C . GLY B 1 132 ? 22.922 -13.633 -6.961 1 96.12 132 GLY B C 1
ATOM 3336 O O . GLY B 1 132 ? 22.25 -13.406 -5.953 1 96.12 132 GLY B O 1
ATOM 3337 N N . ILE B 1 133 ? 22.719 -14.648 -7.809 1 97.38 133 ILE B N 1
ATOM 3338 C CA . ILE B 1 133 ? 21.719 -15.688 -7.586 1 97.38 133 ILE B CA 1
ATOM 3339 C C . ILE B 1 133 ? 22.391 -17 -7.199 1 97.38 133 ILE B C 1
ATOM 3341 O O . ILE B 1 133 ? 23.328 -17.438 -7.871 1 97.38 133 ILE B O 1
ATOM 3345 N N . GLN B 1 134 ? 21.906 -17.547 -6.137 1 96.88 134 GLN B N 1
ATOM 3346 C CA . GLN B 1 134 ? 22.438 -18.812 -5.648 1 96.88 134 GLN B CA 1
ATOM 3347 C C . GLN B 1 134 ? 21.797 -20 -6.363 1 96.88 134 GLN B C 1
ATOM 3349 O O . GLN B 1 134 ? 22.469 -20.984 -6.68 1 96.88 134 GLN B O 1
ATOM 3354 N N . GLU B 1 135 ? 20.5 -19.922 -6.574 1 94.75 135 GLU B N 1
ATOM 3355 C CA . GLU B 1 135 ? 19.734 -21.016 -7.152 1 94.75 135 GLU B CA 1
ATOM 3356 C C . GLU B 1 135 ? 18.484 -20.516 -7.848 1 94.75 135 GLU B C 1
ATOM 3358 O O . GLU B 1 135 ? 17.844 -19.578 -7.367 1 94.75 135 GLU B O 1
ATOM 3363 N N . THR B 1 136 ? 18.188 -21.078 -8.977 1 92.06 136 THR B N 1
ATOM 3364 C CA . THR B 1 136 ? 16.953 -20.781 -9.68 1 92.06 136 THR B CA 1
ATOM 3365 C C . THR B 1 136 ? 16.109 -22.031 -9.875 1 92.06 136 THR B C 1
ATOM 3367 O O . THR B 1 136 ? 16.625 -23.078 -10.289 1 92.06 136 THR B O 1
ATOM 3370 N N . LYS B 1 137 ? 14.828 -21.875 -9.445 1 83.81 137 LYS B N 1
ATOM 3371 C CA . LYS B 1 137 ? 13.867 -22.938 -9.703 1 83.81 137 LYS B CA 1
ATOM 3372 C C . LYS B 1 137 ? 12.734 -22.453 -10.594 1 83.81 137 LYS B C 1
ATOM 3374 O O . LYS B 1 137 ? 12.016 -21.516 -10.242 1 83.81 137 LYS B O 1
ATOM 3379 N N . THR B 1 138 ? 12.562 -22.781 -11.805 1 68.5 138 THR B N 1
ATOM 3380 C CA . THR B 1 138 ? 11.609 -22.266 -12.773 1 68.5 138 THR B CA 1
ATOM 3381 C C . THR B 1 138 ? 10.219 -22.844 -12.531 1 68.5 138 THR B C 1
ATOM 3383 O O . THR B 1 138 ? 9.211 -22.25 -12.922 1 68.5 138 THR B O 1
ATOM 3386 N N . THR B 1 139 ? 10.086 -23.984 -12.242 1 59.5 139 THR B N 1
ATOM 3387 C CA . THR B 1 139 ? 8.742 -24.531 -12.086 1 59.5 139 THR B CA 1
ATOM 3388 C C . THR B 1 139 ? 8.586 -25.203 -10.727 1 59.5 139 THR B C 1
ATOM 3390 O O . THR B 1 139 ? 9.406 -26.031 -10.344 1 59.5 139 THR B O 1
ATOM 3393 N N . TYR B 1 140 ? 8.141 -24.359 -9.758 1 52.47 140 TYR B N 1
ATOM 3394 C CA . TYR B 1 140 ? 7.703 -25.172 -8.617 1 52.47 140 TYR B CA 1
ATOM 3395 C C . TYR B 1 140 ? 6.406 -25.906 -8.938 1 52.47 140 TYR B C 1
ATOM 3397 O O . TYR B 1 140 ? 5.453 -25.297 -9.438 1 52.47 140 TYR B O 1
ATOM 3405 N N . VAL B 1 141 ? 6.617 -27.031 -9.562 1 44.28 141 VAL B N 1
ATOM 3406 C CA . VAL B 1 141 ? 5.488 -27.922 -9.805 1 44.28 141 VAL B CA 1
ATOM 3407 C C . VAL B 1 141 ? 4.859 -28.328 -8.469 1 44.28 141 VAL B C 1
ATOM 3409 O O . VAL B 1 141 ? 5.52 -28.953 -7.629 1 44.28 141 VAL B O 1
ATOM 3412 N N . ASN B 1 142 ? 4.363 -27.438 -7.742 1 42.09 142 ASN B N 1
ATOM 3413 C CA . ASN B 1 142 ? 3.619 -28.156 -6.711 1 42.09 142 ASN B CA 1
ATOM 3414 C C . ASN B 1 142 ? 2.557 -29.062 -7.32 1 42.09 142 ASN B C 1
ATOM 3416 O O . ASN B 1 142 ? 1.664 -28.594 -8.031 1 42.09 142 ASN B O 1
ATOM 3420 N N . ASN B 1 143 ? 2.965 -30.203 -7.738 1 38.28 143 ASN B N 1
ATOM 3421 C CA . ASN B 1 143 ? 2.086 -31.297 -8.141 1 38.28 143 ASN B CA 1
ATOM 3422 C C . ASN B 1 143 ? 0.888 -31.422 -7.207 1 38.28 143 ASN B C 1
ATOM 3424 O O . ASN B 1 143 ? 0.989 -32.031 -6.145 1 38.28 143 ASN B O 1
ATOM 3428 N N . PHE B 1 144 ? 0.402 -30.359 -6.863 1 38.91 144 PHE B N 1
ATOM 3429 C CA . PHE B 1 144 ? -0.782 -30.766 -6.113 1 38.91 144 PHE B CA 1
ATOM 3430 C C . PHE B 1 144 ? -1.719 -31.594 -6.988 1 38.91 144 PHE B C 1
ATOM 3432 O O . PHE B 1 144 ? -1.922 -31.266 -8.164 1 38.91 144 PHE B O 1
ATOM 3439 N N . LEU B 1 145 ? -1.738 -32.781 -6.688 1 37.66 145 LEU B N 1
ATOM 3440 C CA . LEU B 1 145 ? -2.596 -33.844 -7.191 1 37.66 145 LEU B CA 1
ATOM 3441 C C . LEU B 1 145 ? -4.066 -33.5 -6.945 1 37.66 145 LEU B C 1
ATOM 3443 O O . LEU B 1 145 ? -4.465 -33.25 -5.812 1 37.66 145 LEU B O 1
ATOM 3447 N N . ILE B 1 146 ? -4.551 -32.625 -7.793 1 39.69 146 ILE B N 1
ATOM 3448 C CA . ILE B 1 146 ? -6 -32.688 -7.629 1 39.69 146 ILE B CA 1
ATOM 3449 C C . ILE B 1 146 ? -6.504 -34.062 -8.133 1 39.69 146 ILE B C 1
ATOM 3451 O O . ILE B 1 146 ? -6.32 -34.406 -9.305 1 39.69 146 ILE B O 1
ATOM 3455 N N . ILE B 1 147 ? -6.531 -34.969 -7.305 1 35.62 147 ILE B N 1
ATOM 3456 C CA . ILE B 1 147 ? -7.074 -36.281 -7.562 1 35.62 147 ILE B CA 1
ATOM 3457 C C . ILE B 1 147 ? -8.562 -36.188 -7.891 1 35.62 147 ILE B C 1
ATOM 3459 O O . ILE B 1 147 ? -9.375 -35.875 -7.02 1 35.62 147 ILE B O 1
ATOM 3463 N N . ASP B 1 148 ? -8.797 -35.438 -9.102 1 35 148 ASP B N 1
ATOM 3464 C CA . ASP B 1 148 ? -10.188 -35.562 -9.523 1 35 148 ASP B CA 1
ATOM 3465 C C . ASP B 1 148 ? -10.516 -37 -9.945 1 35 148 ASP B C 1
ATOM 3467 O O . ASP B 1 148 ? -9.672 -37.688 -10.531 1 35 148 ASP B O 1
ATOM 3471 N N . ASN B 1 149 ? -11.305 -37.625 -9.234 1 35.22 149 ASN B N 1
ATOM 3472 C CA . ASN B 1 149 ? -11.922 -38.844 -9.734 1 35.22 149 ASN B CA 1
ATOM 3473 C C . ASN B 1 149 ? -12.375 -38.688 -11.188 1 35.22 149 ASN B C 1
ATOM 3475 O O . ASN B 1 149 ? -13.578 -38.719 -11.469 1 35.22 149 ASN B O 1
ATOM 3479 N N . VAL B 1 150 ? -11.891 -37.719 -11.984 1 35.62 150 VAL B N 1
ATOM 3480 C CA . VAL B 1 150 ? -12.406 -37.656 -13.344 1 35.62 150 VAL B CA 1
ATOM 3481 C C . VAL B 1 150 ? -11.828 -38.812 -14.164 1 35.62 150 VAL B C 1
ATOM 3483 O O . VAL B 1 150 ? -10.664 -39.188 -13.984 1 35.62 150 VAL B O 1
ATOM 3486 N N . ALA B 1 151 ? -12.695 -39.625 -14.766 1 37.44 151 ALA B N 1
ATOM 3487 C CA . ALA B 1 151 ? -12.312 -40.625 -15.766 1 37.44 151 ALA B CA 1
ATOM 3488 C C . ALA B 1 151 ? -11.281 -40.031 -16.734 1 37.44 151 ALA B C 1
ATOM 3490 O O . ALA B 1 151 ? -10.227 -40.656 -16.953 1 37.44 151 ALA B O 1
ATOM 3491 N N . LYS B 1 152 ? -11.828 -39.438 -18 1 37.41 152 LYS B N 1
ATOM 3492 C CA . LYS B 1 152 ? -11.023 -39.094 -19.172 1 37.41 152 LYS B CA 1
ATOM 3493 C C . LYS B 1 152 ? -10.391 -37.719 -19.047 1 37.41 152 LYS B C 1
ATOM 3495 O O . LYS B 1 152 ? -11.078 -36.75 -18.703 1 37.41 152 LYS B O 1
ATOM 3500 N N . PRO B 1 153 ? -9.141 -37.562 -19.047 1 38.12 153 PRO B N 1
ATOM 3501 C CA . PRO B 1 153 ? -8.422 -36.281 -19.031 1 38.12 153 PRO B CA 1
ATOM 3502 C C . PRO B 1 153 ? -8.852 -35.375 -20.156 1 38.12 153 PRO B C 1
ATOM 3504 O O . PRO B 1 153 ? -9.211 -35.812 -21.234 1 38.12 153 PRO B O 1
ATOM 3507 N N . PRO B 1 154 ? -9.414 -34.188 -19.875 1 33.72 154 PRO B N 1
ATOM 3508 C CA . PRO B 1 154 ? -9.539 -33.438 -21.109 1 33.72 154 PRO B CA 1
ATOM 3509 C C . PRO B 1 154 ? -8.258 -33.406 -21.938 1 33.72 154 PRO B C 1
ATOM 3511 O O . PRO B 1 154 ? -7.164 -33.594 -21.391 1 33.72 154 PRO B O 1
ATOM 3514 N N . ALA B 1 155 ? -8.242 -33.531 -23.188 1 31.67 155 ALA B N 1
ATOM 3515 C CA . ALA B 1 155 ? -7.164 -33.625 -24.172 1 31.67 155 ALA B CA 1
ATOM 3516 C C . ALA B 1 155 ? -6.082 -32.562 -23.875 1 31.67 155 ALA B C 1
ATOM 3518 O O . ALA B 1 155 ? -4.891 -32.844 -24.062 1 31.67 155 ALA B O 1
ATOM 3519 N N . ASN B 1 156 ? -6.473 -31.328 -23.797 1 33.84 156 ASN B N 1
ATOM 3520 C CA . ASN B 1 156 ? -5.477 -30.266 -23.875 1 33.84 156 ASN B CA 1
ATOM 3521 C C . ASN B 1 156 ? -4.664 -30.156 -22.594 1 33.84 156 ASN B C 1
ATOM 3523 O O . ASN B 1 156 ? -3.902 -29.203 -22.406 1 33.84 156 ASN B O 1
ATOM 3527 N N . TYR B 1 157 ? -5.098 -30.703 -21.625 1 36.94 157 TYR B N 1
ATOM 3528 C CA . TYR B 1 157 ? -4.309 -30.625 -20.391 1 36.94 157 TYR B CA 1
ATOM 3529 C C . TYR B 1 157 ? -3.117 -31.578 -20.453 1 36.94 157 TYR B C 1
ATOM 3531 O O . TYR B 1 157 ? -3.254 -32.781 -20.188 1 36.94 157 TYR B O 1
ATOM 3539 N N . LYS B 1 158 ? -2.266 -31.359 -21.266 1 37.56 158 LYS B N 1
ATOM 3540 C CA . LYS B 1 158 ? -1.109 -32.188 -21.609 1 37.56 158 LYS B CA 1
ATOM 3541 C C . LYS B 1 158 ? -0.442 -32.75 -20.359 1 37.56 158 LYS B C 1
ATOM 3543 O O . LYS B 1 158 ? 0.009 -33.906 -20.359 1 37.56 158 LYS B O 1
ATOM 3548 N N . ASN B 1 159 ? 0.088 -31.891 -19.531 1 34.69 159 ASN B N 1
ATOM 3549 C CA . ASN B 1 159 ? 1.033 -32.438 -18.562 1 34.69 159 ASN B CA 1
ATOM 3550 C C . ASN B 1 159 ? 0.32 -33.219 -17.453 1 34.69 159 ASN B C 1
ATOM 3552 O O . ASN B 1 159 ? 0.254 -32.75 -16.312 1 34.69 159 ASN B O 1
ATOM 3556 N N . PHE B 1 160 ? -0.774 -33.844 -17.703 1 33.44 160 PHE B N 1
ATOM 3557 C CA . PHE B 1 160 ? -1.432 -34.844 -16.875 1 33.44 160 PHE B CA 1
ATOM 3558 C C . PHE B 1 160 ? -0.487 -36.031 -16.578 1 33.44 160 PHE B C 1
ATOM 3560 O O . PHE B 1 160 ? 0.052 -36.625 -17.5 1 33.44 160 PHE B O 1
ATOM 3567 N N . LEU B 1 161 ? 0.454 -35.875 -15.586 1 35.69 161 LEU B N 1
ATOM 3568 C CA . LEU B 1 161 ? 1.115 -37.156 -15.344 1 35.69 161 LEU B CA 1
ATOM 3569 C C . LEU B 1 161 ? 0.093 -38.281 -15.211 1 35.69 161 LEU B C 1
ATOM 3571 O O . LEU B 1 161 ? -0.946 -38.094 -14.57 1 35.69 161 LEU B O 1
ATOM 3575 N N . ARG B 1 162 ? -0.034 -39.062 -16.078 1 32.75 162 ARG B N 1
ATOM 3576 C CA . ARG B 1 162 ? -0.659 -40.375 -16.219 1 32.75 162 ARG B CA 1
ATOM 3577 C C . ARG B 1 162 ? -0.429 -41.219 -14.969 1 32.75 162 ARG B C 1
ATOM 3579 O O . ARG B 1 162 ? 0.665 -41.75 -14.766 1 32.75 162 ARG B O 1
ATOM 3586 N N . THR B 1 163 ? -0.626 -40.688 -13.617 1 35.25 163 THR B N 1
ATOM 3587 C CA . THR B 1 163 ? -0.439 -41.906 -12.844 1 35.25 163 THR B CA 1
ATOM 3588 C C . THR B 1 163 ? -1.48 -42.938 -13.227 1 35.25 163 THR B C 1
ATOM 3590 O O . THR B 1 163 ? -2.521 -42.625 -13.797 1 35.25 163 THR B O 1
ATOM 3593 N N . ASN B 1 164 ? -1.254 -44.188 -13.141 1 32.44 164 ASN B N 1
ATOM 3594 C CA . ASN B 1 164 ? -2.02 -45.375 -13.445 1 32.44 164 ASN B CA 1
ATOM 3595 C C . ASN B 1 164 ? -3.449 -45.281 -12.922 1 32.44 164 ASN B C 1
ATOM 3597 O O . ASN B 1 164 ? -4.363 -45.875 -13.484 1 32.44 164 ASN B O 1
ATOM 3601 N N . VAL B 1 165 ? -3.648 -45.25 -11.531 1 33.19 165 VAL B N 1
ATOM 3602 C CA . VAL B 1 165 ? -5 -45.562 -11.102 1 33.19 165 VAL B CA 1
ATOM 3603 C C . VAL B 1 165 ? -5.98 -44.5 -11.578 1 33.19 165 VAL B C 1
ATOM 3605 O O . VAL B 1 165 ? -5.578 -43.375 -11.867 1 33.19 165 VAL B O 1
ATOM 3608 N N . GLY B 1 166 ? -7.418 -44.562 -11.773 1 36.12 166 GLY B N 1
ATOM 3609 C CA . GLY B 1 166 ? -8.539 -43.844 -12.344 1 36.12 166 GLY B CA 1
ATOM 3610 C C . GLY B 1 166 ? -8.578 -42.375 -11.938 1 36.12 166 GLY B C 1
ATOM 3611 O O . GLY B 1 166 ? -9.57 -41.688 -12.18 1 36.12 166 GLY B O 1
ATOM 3612 N N . HIS B 1 167 ? -7.902 -42.062 -10.844 1 36.41 167 HIS B N 1
ATOM 3613 C CA . HIS B 1 167 ? -7.977 -40.75 -10.227 1 36.41 167 HIS B CA 1
ATOM 3614 C C . HIS B 1 167 ? -7.148 -39.719 -11 1 36.41 167 HIS B C 1
ATOM 3616 O O . HIS B 1 167 ? -5.988 -39.969 -11.336 1 36.41 167 HIS B O 1
ATOM 3622 N N . GLU B 1 168 ? -7.73 -39.125 -12.023 1 37.31 168 GLU B N 1
ATOM 3623 C CA . GLU B 1 168 ? -7.09 -38.062 -12.797 1 37.31 168 GLU B CA 1
ATOM 3624 C C . GLU B 1 168 ? -6.387 -37.062 -11.891 1 37.31 168 GLU B C 1
ATOM 3626 O O . GLU B 1 168 ? -6.984 -36.531 -10.945 1 37.31 168 GLU B O 1
ATOM 3631 N N . VAL B 1 169 ? -5.254 -37.344 -11.578 1 40.03 169 VAL B N 1
ATOM 3632 C CA . VAL B 1 169 ? -4.398 -36.438 -10.852 1 40.03 169 VAL B CA 1
ATOM 3633 C C . VAL B 1 169 ? -4.133 -35.188 -11.711 1 40.03 169 VAL B C 1
ATOM 3635 O O . VAL B 1 169 ? -3.68 -35.312 -12.852 1 40.03 169 VAL B O 1
ATOM 3638 N N . ARG B 1 170 ? -4.949 -34.188 -11.594 1 41.22 170 ARG B N 1
ATOM 3639 C CA . ARG B 1 170 ? -4.617 -32.906 -12.242 1 41.22 170 ARG B CA 1
ATOM 3640 C C . ARG B 1 170 ? -3.445 -32.219 -11.547 1 41.22 170 ARG B C 1
ATOM 3642 O O . ARG B 1 170 ? -3.477 -32.031 -10.328 1 41.22 170 ARG B O 1
ATOM 3649 N N . ILE B 1 171 ? -2.287 -32.469 -12.031 1 43.16 171 ILE B N 1
ATOM 3650 C CA . ILE B 1 171 ? -1.117 -31.719 -11.578 1 43.16 171 ILE B CA 1
ATOM 3651 C C . ILE B 1 171 ? -1.307 -30.234 -11.875 1 43.16 171 ILE B C 1
ATOM 3653 O O . ILE B 1 171 ? -1.471 -29.844 -13.031 1 43.16 171 ILE B O 1
ATOM 3657 N N . ILE B 1 172 ? -1.897 -29.594 -10.961 1 43.62 172 ILE B N 1
ATOM 3658 C CA . ILE B 1 172 ? -1.927 -28.156 -11.141 1 43.62 172 ILE B CA 1
ATOM 3659 C C . ILE B 1 172 ? -0.504 -27.594 -11.102 1 43.62 172 ILE B C 1
ATOM 3661 O O . ILE B 1 172 ? 0.215 -27.781 -10.117 1 43.62 172 ILE B O 1
ATOM 3665 N N . GLN B 1 173 ? 0.281 -27.656 -12.102 1 47.53 173 GLN B N 1
ATOM 3666 C CA . GLN B 1 173 ? 1.547 -26.938 -12.188 1 47.53 173 GLN B CA 1
ATOM 3667 C C . GLN B 1 173 ? 1.402 -25.5 -11.664 1 47.53 173 GLN B C 1
ATOM 3669 O O . GLN B 1 173 ? 0.622 -24.719 -12.203 1 47.53 173 GLN B O 1
ATOM 3674 N N . LEU B 1 174 ? 1.763 -25.5 -10.344 1 52.53 174 LEU B N 1
ATOM 3675 C CA . LEU B 1 174 ? 1.746 -24.125 -9.875 1 52.53 174 LEU B CA 1
ATOM 3676 C C . LEU B 1 174 ? 2.68 -23.25 -10.711 1 52.53 174 LEU B C 1
ATOM 3678 O O . LEU B 1 174 ? 3.84 -23.609 -10.93 1 52.53 174 LEU B O 1
ATOM 3682 N N . GLY B 1 175 ? 2.48 -22.703 -11.742 1 71.44 175 GLY B N 1
ATOM 3683 C CA . GLY B 1 175 ? 3.092 -21.719 -12.625 1 71.44 175 GLY B CA 1
ATOM 3684 C C . GLY B 1 175 ? 3.869 -20.641 -11.883 1 71.44 175 GLY B C 1
ATOM 3685 O O . GLY B 1 175 ? 3.738 -19.453 -12.18 1 71.44 175 GLY B O 1
ATOM 3686 N N . CYS B 1 176 ? 4.879 -21.172 -10.711 1 83.88 176 CYS B N 1
ATOM 3687 C CA . CYS B 1 176 ? 5.684 -20.25 -9.93 1 83.88 176 CYS B CA 1
ATOM 3688 C C . CYS B 1 176 ? 7.172 -20.516 -10.125 1 83.88 176 CYS B C 1
ATOM 3690 O O . CYS B 1 176 ? 7.625 -21.656 -10.008 1 83.88 176 CYS B O 1
ATOM 3692 N N . ALA B 1 177 ? 7.941 -19.625 -10.5 1 91.25 177 ALA B N 1
ATOM 3693 C CA . ALA B 1 177 ? 9.398 -19.672 -10.523 1 91.25 177 ALA B CA 1
ATOM 3694 C C . ALA B 1 177 ? 9.992 -19.062 -9.258 1 91.25 177 ALA B C 1
ATOM 3696 O O . ALA B 1 177 ? 9.414 -18.141 -8.672 1 91.25 177 ALA B O 1
ATOM 3697 N N . GLU B 1 178 ? 11.188 -19.594 -8.844 1 93.12 178 GLU B N 1
ATOM 3698 C CA . GLU B 1 178 ? 11.844 -19.094 -7.641 1 93.12 178 GLU B CA 1
ATOM 3699 C C . GLU B 1 178 ? 13.312 -18.766 -7.906 1 93.12 178 GLU B C 1
ATOM 3701 O O . GLU B 1 178 ? 14.039 -19.594 -8.461 1 93.12 178 GLU B O 1
ATOM 3706 N N . PHE B 1 179 ? 13.758 -17.609 -7.539 1 96.12 179 PHE B N 1
ATOM 3707 C CA . PHE B 1 179 ? 15.156 -17.188 -7.512 1 96.12 179 PHE B CA 1
ATOM 3708 C C . PHE B 1 179 ? 15.656 -17.062 -6.078 1 96.12 179 PHE B C 1
ATOM 3710 O O . PHE B 1 179 ? 15.195 -16.188 -5.332 1 96.12 179 PHE B O 1
ATOM 3717 N N . LYS B 1 180 ? 16.516 -17.938 -5.738 1 96.94 180 LYS B N 1
ATOM 3718 C CA . LYS B 1 180 ? 17.172 -17.797 -4.445 1 96.94 180 LYS B CA 1
ATOM 3719 C C . LYS B 1 180 ? 18.422 -16.922 -4.562 1 96.94 180 LYS B C 1
ATOM 3721 O O . LYS B 1 180 ? 19.391 -17.297 -5.223 1 96.94 180 LYS B O 1
ATOM 3726 N N . LEU B 1 181 ? 18.359 -15.789 -3.938 1 97.75 181 LEU B N 1
ATOM 3727 C CA . LEU B 1 181 ? 19.453 -14.828 -4.02 1 97.75 181 LEU B CA 1
ATOM 3728 C C . LEU B 1 181 ? 20.5 -15.094 -2.936 1 97.75 181 LEU B C 1
ATOM 3730 O O . LEU B 1 181 ? 20.156 -15.609 -1.865 1 97.75 181 LEU B O 1
ATOM 3734 N N . ALA B 1 182 ? 21.719 -14.781 -3.254 1 97.69 182 ALA B N 1
ATOM 3735 C CA . ALA B 1 182 ? 22.766 -14.883 -2.242 1 97.69 182 ALA B CA 1
ATOM 3736 C C . ALA B 1 182 ? 22.672 -13.742 -1.232 1 97.69 182 ALA B C 1
ATOM 3738 O O . ALA B 1 182 ? 22.391 -12.602 -1.603 1 97.69 182 ALA B O 1
ATOM 3739 N N . GLY B 1 183 ? 22.906 -14.109 0.058 1 96.25 183 GLY B N 1
ATOM 3740 C CA . GLY B 1 183 ? 22.719 -13.117 1.105 1 96.25 183 GLY B CA 1
ATOM 3741 C C . GLY B 1 183 ? 21.281 -13.008 1.567 1 96.25 183 GLY B C 1
ATOM 3742 O O . GLY B 1 183 ? 20.531 -13.984 1.54 1 96.25 183 GLY B O 1
ATOM 3743 N N . ASN B 1 184 ? 20.984 -11.797 2.168 1 95.94 184 ASN B N 1
ATOM 3744 C CA . ASN B 1 184 ? 19.641 -11.562 2.695 1 95.94 184 ASN B CA 1
ATOM 3745 C C . ASN B 1 184 ? 19.094 -10.203 2.258 1 95.94 184 ASN B C 1
ATOM 3747 O O . ASN B 1 184 ? 18.812 -9.344 3.094 1 95.94 184 ASN B O 1
ATOM 3751 N N . PRO B 1 185 ? 18.828 -10.133 0.927 1 96.25 185 PRO B N 1
ATOM 3752 C CA . PRO B 1 185 ? 18.406 -8.828 0.409 1 96.25 185 PRO B CA 1
ATOM 3753 C C . PRO B 1 185 ? 17.078 -8.359 1.013 1 96.25 185 PRO B C 1
ATOM 3755 O O . PRO B 1 185 ? 16.828 -7.152 1.077 1 96.25 185 PRO B O 1
ATOM 3758 N N . PHE B 1 186 ? 16.25 -9.305 1.492 1 96.25 186 PHE B N 1
ATOM 3759 C CA . PHE B 1 186 ? 14.914 -8.93 1.955 1 96.25 186 PHE B CA 1
ATOM 3760 C C . PHE B 1 186 ? 14.859 -8.898 3.477 1 96.25 186 PHE B C 1
ATOM 3762 O O . PHE B 1 186 ? 13.773 -8.961 4.066 1 96.25 186 PHE B O 1
ATOM 3769 N N . TYR B 1 187 ? 15.984 -8.945 4.09 1 91.88 187 TYR B N 1
ATOM 3770 C CA . TYR B 1 187 ? 16.156 -8.797 5.531 1 91.88 187 TYR B CA 1
ATOM 3771 C C . TYR B 1 187 ? 17.438 -8.039 5.844 1 91.88 187 TYR B C 1
ATOM 3773 O O . TYR B 1 187 ? 18.391 -8.602 6.398 1 91.88 187 TYR B O 1
ATOM 3781 N N . THR B 1 188 ? 17.391 -6.805 5.477 1 85.94 188 THR B N 1
ATOM 3782 C CA . THR B 1 188 ? 18.641 -6.051 5.582 1 85.94 188 THR B CA 1
ATOM 3783 C C . THR B 1 188 ? 18.359 -4.586 5.902 1 85.94 188 THR B C 1
ATOM 3785 O O . THR B 1 188 ? 17.188 -4.168 5.957 1 85.94 188 THR B O 1
ATOM 3788 N N . ASP B 1 189 ? 19.453 -3.951 6.246 1 83 189 ASP B N 1
ATOM 3789 C CA . ASP B 1 189 ? 19.438 -2.51 6.484 1 83 189 ASP B CA 1
ATOM 3790 C C . ASP B 1 189 ? 20.641 -1.83 5.836 1 83 189 ASP B C 1
ATOM 3792 O O . ASP B 1 189 ? 21.406 -2.469 5.105 1 83 189 ASP B O 1
ATOM 3796 N N . GLY B 1 190 ? 20.656 -0.545 5.91 1 81.25 190 GLY B N 1
ATOM 3797 C CA . GLY B 1 190 ? 21.812 0.193 5.441 1 81.25 190 GLY B CA 1
ATOM 3798 C C . GLY B 1 190 ? 22.031 0.069 3.945 1 81.25 190 GLY B C 1
ATOM 3799 O O . GLY B 1 190 ? 21.094 0.204 3.158 1 81.25 190 GLY B O 1
ATOM 3800 N N . ASP B 1 191 ? 23.266 -0.203 3.562 1 81.88 191 ASP B N 1
ATOM 3801 C CA . ASP B 1 191 ? 23.672 -0.221 2.162 1 81.88 191 ASP B CA 1
ATOM 3802 C C . ASP B 1 191 ? 23.016 -1.387 1.417 1 81.88 191 ASP B C 1
ATOM 3804 O O . ASP B 1 191 ? 22.703 -1.271 0.233 1 81.88 191 ASP B O 1
ATOM 3808 N N . GLU B 1 192 ? 22.906 -2.428 2.07 1 88.5 192 GLU B N 1
ATOM 3809 C CA . GLU B 1 192 ? 22.281 -3.572 1.413 1 88.5 192 GLU B CA 1
ATOM 3810 C C . GLU B 1 192 ? 20.812 -3.299 1.106 1 88.5 192 GLU B C 1
ATOM 3812 O O . GLU B 1 192 ? 20.297 -3.754 0.087 1 88.5 192 GLU B O 1
ATOM 3817 N N . LEU B 1 193 ? 20.234 -2.562 1.995 1 90.62 193 LEU B N 1
ATOM 3818 C CA . LEU B 1 193 ? 18.859 -2.166 1.727 1 90.62 193 LEU B CA 1
ATOM 3819 C C . LEU B 1 193 ? 18.781 -1.28 0.489 1 90.62 193 LEU B C 1
ATOM 3821 O O . LEU B 1 193 ? 17.875 -1.425 -0.326 1 90.62 193 LEU B O 1
ATOM 3825 N N . LEU B 1 194 ? 19.734 -0.416 0.411 1 92.31 194 LEU B N 1
ATOM 3826 C CA . LEU B 1 194 ? 19.797 0.457 -0.755 1 92.31 194 LEU B CA 1
ATOM 3827 C C . LEU B 1 194 ? 19.891 -0.359 -2.041 1 92.31 194 LEU B C 1
ATOM 3829 O O . LEU B 1 194 ? 19.172 -0.072 -3.01 1 92.31 194 LEU B O 1
ATOM 3833 N N . GLU B 1 195 ? 20.719 -1.312 -2.033 1 94.69 195 GLU B N 1
ATOM 3834 C CA . GLU B 1 195 ? 20.891 -2.162 -3.207 1 94.69 195 GLU B CA 1
ATOM 3835 C C . GLU B 1 195 ? 19.594 -2.918 -3.527 1 94.69 195 GLU B C 1
ATOM 3837 O O . GLU B 1 195 ? 19.219 -3.047 -4.691 1 94.69 195 GLU B O 1
ATOM 3842 N N . THR B 1 196 ? 18.969 -3.43 -2.508 1 95.62 196 THR B N 1
ATOM 3843 C CA . THR B 1 196 ? 17.703 -4.137 -2.67 1 95.62 196 THR B CA 1
ATOM 3844 C C . THR B 1 196 ? 16.656 -3.217 -3.283 1 95.62 196 THR B C 1
ATOM 3846 O O . THR B 1 196 ? 15.93 -3.617 -4.199 1 95.62 196 THR B O 1
ATOM 3849 N N . GLN B 1 197 ? 16.562 -2.025 -2.791 1 96.25 197 GLN B N 1
ATOM 3850 C CA . GLN B 1 197 ? 15.594 -1.054 -3.281 1 96.25 197 GLN B CA 1
ATOM 3851 C C . GLN B 1 197 ? 15.891 -0.658 -4.727 1 96.25 197 GLN B C 1
ATOM 3853 O O . GLN B 1 197 ? 14.977 -0.534 -5.543 1 96.25 197 GLN B O 1
ATOM 3858 N N . ARG B 1 198 ? 17.078 -0.533 -5.035 1 95.94 198 ARG B N 1
ATOM 3859 C CA . ARG B 1 198 ? 17.469 -0.228 -6.41 1 95.94 198 ARG B CA 1
ATOM 3860 C C . ARG B 1 198 ? 17.125 -1.384 -7.344 1 95.94 198 ARG B C 1
ATOM 3862 O O . ARG B 1 198 ? 16.641 -1.168 -8.461 1 95.94 198 ARG B O 1
ATOM 3869 N N . MET B 1 199 ? 17.438 -2.525 -6.906 1 97 199 MET B N 1
ATOM 3870 C CA . MET B 1 199 ? 17.094 -3.701 -7.703 1 97 199 MET B CA 1
ATOM 3871 C C . MET B 1 199 ? 15.602 -3.746 -7.98 1 97 199 MET B C 1
ATOM 3873 O O . MET B 1 199 ? 15.18 -4.012 -9.109 1 97 199 MET B O 1
ATOM 3877 N N . SER B 1 200 ? 14.844 -3.49 -6.957 1 97.5 200 SER B N 1
ATOM 3878 C CA . SER B 1 200 ? 13.391 -3.48 -7.117 1 97.5 200 SER B CA 1
ATOM 3879 C C . SER B 1 200 ? 12.953 -2.41 -8.109 1 97.5 200 SER B C 1
ATOM 3881 O O . SER B 1 200 ? 12.062 -2.645 -8.93 1 97.5 200 SER B O 1
ATOM 3883 N N . MET B 1 201 ? 13.531 -1.276 -8.016 1 97.12 201 MET B N 1
ATOM 3884 C CA . MET B 1 201 ? 13.25 -0.188 -8.945 1 97.12 201 MET B CA 1
ATOM 3885 C C . MET B 1 201 ? 13.562 -0.602 -10.383 1 97.12 201 MET B C 1
ATOM 3887 O O . MET B 1 201 ? 12.781 -0.35 -11.297 1 97.12 201 MET B O 1
ATOM 3891 N N . GLU B 1 202 ? 14.641 -1.23 -10.562 1 97.5 202 GLU B N 1
ATOM 3892 C CA . GLU B 1 202 ? 15.047 -1.674 -11.898 1 97.5 202 GLU B CA 1
ATOM 3893 C C . GLU B 1 202 ? 14.117 -2.764 -12.422 1 97.5 202 GLU B C 1
ATOM 3895 O O . GLU B 1 202 ? 13.867 -2.84 -13.625 1 97.5 202 GLU B O 1
ATOM 3900 N N . LEU B 1 203 ? 13.719 -3.619 -11.562 1 98.25 203 LEU B N 1
ATOM 3901 C CA . LEU B 1 203 ? 12.734 -4.625 -11.953 1 98.25 203 LEU B CA 1
ATOM 3902 C C . LEU B 1 203 ? 11.492 -3.965 -12.539 1 98.25 203 LEU B C 1
ATOM 3904 O O . LEU B 1 203 ? 11.031 -4.348 -13.617 1 98.25 203 LEU B O 1
ATOM 3908 N N . VAL B 1 204 ? 10.992 -2.975 -11.859 1 98.19 204 VAL B N 1
ATOM 3909 C CA . VAL B 1 204 ? 9.789 -2.285 -12.297 1 98.19 204 VAL B CA 1
ATOM 3910 C C . VAL B 1 204 ? 10.039 -1.611 -13.641 1 98.19 204 VAL B C 1
ATOM 3912 O O . VAL B 1 204 ? 9.219 -1.717 -14.562 1 98.19 204 VAL B O 1
ATOM 3915 N N . LYS B 1 205 ? 11.125 -0.998 -13.773 1 97.69 205 LYS B N 1
ATOM 3916 C CA . LYS B 1 205 ? 11.477 -0.319 -15.016 1 97.69 205 LYS B CA 1
ATOM 3917 C C . LYS B 1 205 ? 11.562 -1.307 -16.172 1 97.69 205 LYS B C 1
ATOM 3919 O O . LYS B 1 205 ? 11.008 -1.067 -17.25 1 97.69 205 LYS B O 1
ATOM 3924 N N . LYS B 1 206 ? 12.273 -2.355 -15.938 1 98.19 206 LYS B N 1
ATOM 3925 C CA . LYS B 1 206 ? 12.5 -3.328 -17 1 98.19 206 LYS B CA 1
ATOM 3926 C C . LYS B 1 206 ? 11.195 -4.02 -17.406 1 98.19 206 LYS B C 1
ATOM 3928 O O . LYS B 1 206 ? 10.992 -4.336 -18.578 1 98.19 206 LYS B O 1
ATOM 3933 N N . MET B 1 207 ? 10.367 -4.328 -16.422 1 98.31 207 MET B N 1
ATOM 3934 C CA . MET B 1 207 ? 9.062 -4.891 -16.766 1 98.31 207 MET B CA 1
ATOM 3935 C C . MET B 1 207 ? 8.281 -3.949 -17.672 1 98.31 207 MET B C 1
ATOM 3937 O O . MET B 1 207 ? 7.648 -4.387 -18.641 1 98.31 207 MET B O 1
ATOM 3941 N N . SER B 1 208 ? 8.344 -2.713 -17.344 1 97.69 208 SER B N 1
ATOM 3942 C CA . SER B 1 208 ? 7.684 -1.731 -18.203 1 97.69 208 SER B CA 1
ATOM 3943 C C . SER B 1 208 ? 8.289 -1.723 -19.609 1 97.69 208 SER B C 1
ATOM 3945 O O . SER B 1 208 ? 7.566 -1.633 -20.594 1 97.69 208 SER B O 1
ATOM 3947 N N . ASP B 1 209 ? 9.578 -1.864 -19.703 1 97.75 209 ASP B N 1
ATOM 3948 C CA . ASP B 1 209 ? 10.297 -1.866 -20.969 1 97.75 209 ASP B CA 1
ATOM 3949 C C . ASP B 1 209 ? 9.812 -3 -21.875 1 97.75 209 ASP B C 1
ATOM 3951 O O . ASP B 1 209 ? 9.828 -2.875 -23.094 1 97.75 209 ASP B O 1
ATOM 3955 N N . ILE B 1 210 ? 9.398 -4.066 -21.297 1 97.5 210 ILE B N 1
ATOM 3956 C CA . ILE B 1 210 ? 9.086 -5.234 -22.109 1 97.5 210 ILE B CA 1
ATOM 3957 C C . ILE B 1 210 ? 7.57 -5.438 -22.141 1 97.5 210 ILE B C 1
ATOM 3959 O O . ILE B 1 210 ? 7.094 -6.52 -22.5 1 97.5 210 ILE B O 1
ATOM 3963 N N . GLY B 1 211 ? 6.836 -4.504 -21.688 1 96.94 211 GLY B N 1
ATOM 3964 C CA . GLY B 1 211 ? 5.41 -4.488 -21.969 1 96.94 211 GLY B CA 1
ATOM 3965 C C . GLY B 1 211 ? 4.57 -4.93 -20.781 1 96.94 211 GLY B C 1
ATOM 3966 O O . GLY B 1 211 ? 3.523 -5.559 -20.953 1 96.94 211 GLY B O 1
ATOM 3967 N N . TRP B 1 212 ? 5.051 -4.734 -19.625 1 97.25 212 TRP B N 1
ATOM 3968 C CA . TRP B 1 212 ? 4.273 -4.977 -18.422 1 97.25 212 TRP B CA 1
ATOM 3969 C C . TRP B 1 212 ? 4.062 -3.684 -17.641 1 97.25 212 TRP B C 1
ATOM 3971 O O . TRP B 1 212 ? 5 -2.904 -17.453 1 97.25 212 TRP B O 1
ATOM 3981 N N . LYS B 1 213 ? 2.863 -3.457 -17.219 1 96.56 213 LYS B N 1
ATOM 3982 C CA . LYS B 1 213 ? 2.523 -2.307 -16.391 1 96.56 213 LYS B CA 1
ATOM 3983 C C . LYS B 1 213 ? 2.309 -2.725 -14.93 1 96.56 213 LYS B C 1
ATOM 3985 O O . LYS B 1 213 ? 1.55 -3.656 -14.656 1 96.56 213 LYS B O 1
ATOM 3990 N N . LEU B 1 214 ? 2.984 -2.059 -14.039 1 97.19 214 LEU B N 1
ATOM 3991 C CA . LEU B 1 214 ? 2.74 -2.295 -12.625 1 97.19 214 LEU B CA 1
ATOM 3992 C C . LEU B 1 214 ? 1.358 -1.795 -12.219 1 97.19 214 LEU B C 1
ATOM 3994 O O . LEU B 1 214 ? 1.045 -0.616 -12.391 1 97.19 214 LEU B O 1
ATOM 3998 N N . ILE B 1 215 ? 0.554 -2.645 -11.664 1 95.44 215 ILE B N 1
ATOM 3999 C CA . ILE B 1 215 ? -0.785 -2.287 -11.211 1 95.44 215 ILE B CA 1
ATOM 4000 C C . ILE B 1 215 ? -0.726 -1.812 -9.758 1 95.44 215 ILE B C 1
ATOM 4002 O O . ILE B 1 215 ? -1.333 -0.797 -9.406 1 95.44 215 ILE B O 1
ATOM 4006 N N . THR B 1 216 ? -0.03 -2.619 -8.984 1 95.62 216 THR B N 1
ATOM 4007 C CA . THR B 1 216 ? 0.036 -2.252 -7.578 1 95.62 216 THR B CA 1
ATOM 4008 C C . THR B 1 216 ? 1.109 -3.064 -6.855 1 95.62 216 THR B C 1
ATOM 4010 O O . THR B 1 216 ? 1.679 -3.996 -7.43 1 95.62 216 THR B O 1
ATOM 4013 N N . SER B 1 217 ? 1.479 -2.635 -5.688 1 96.88 217 SER B N 1
ATOM 4014 C CA . SER B 1 217 ? 2.217 -3.395 -4.684 1 96.88 217 SER B CA 1
ATOM 4015 C C . SER B 1 217 ? 1.367 -3.641 -3.439 1 96.88 217 SER B C 1
ATOM 4017 O O . SER B 1 217 ? 0.787 -2.705 -2.885 1 96.88 217 SER B O 1
ATOM 4019 N N . VAL B 1 218 ? 1.262 -4.887 -3.043 1 94.62 218 VAL B N 1
ATOM 4020 C CA . VAL B 1 218 ? 0.404 -5.176 -1.898 1 94.62 218 VAL B CA 1
ATOM 4021 C C . VAL B 1 218 ? 1.021 -6.293 -1.061 1 94.62 218 VAL B C 1
ATOM 4023 O O . VAL B 1 218 ? 1.812 -7.094 -1.565 1 94.62 218 VAL B O 1
ATOM 4026 N N . THR B 1 219 ? 0.692 -6.273 0.138 1 92 219 THR B N 1
ATOM 4027 C CA . THR B 1 219 ? 0.96 -7.414 1.008 1 92 219 THR B CA 1
ATOM 4028 C C . THR B 1 219 ? -0.317 -8.203 1.271 1 92 219 THR B C 1
ATOM 4030 O O . THR B 1 219 ? -1.277 -7.676 1.835 1 92 219 THR B O 1
ATOM 4033 N N . LEU B 1 220 ? -0.313 -9.406 0.923 1 88.75 220 LEU B N 1
ATOM 4034 C CA . LEU B 1 220 ? -1.508 -10.242 1.012 1 88.75 220 LEU B CA 1
ATOM 4035 C C . LEU B 1 220 ? -1.596 -10.922 2.375 1 88.75 220 LEU B C 1
ATOM 4037 O O . LEU B 1 220 ? -2.691 -11.117 2.906 1 88.75 220 LEU B O 1
ATOM 4041 N N . SER B 1 221 ? -0.489 -11.273 2.893 1 87.81 221 SER B N 1
ATOM 4042 C CA . SER B 1 221 ? -0.41 -11.977 4.168 1 87.81 221 SER B CA 1
ATOM 4043 C C . SER B 1 221 ? -0.618 -11.023 5.34 1 87.81 221 SER B C 1
ATOM 4045 O O . SER B 1 221 ? -0.222 -9.859 5.281 1 87.81 221 SER B O 1
ATOM 4047 N N . GLN B 1 222 ? -1.195 -11.562 6.32 1 88.12 222 GLN B N 1
ATOM 4048 C CA . GLN B 1 222 ? -1.382 -10.773 7.535 1 88.12 222 GLN B CA 1
ATOM 4049 C C . GLN B 1 222 ? -0.172 -10.891 8.461 1 88.12 222 GLN B C 1
ATOM 4051 O O . GLN B 1 222 ? -0.103 -10.219 9.492 1 88.12 222 GLN B O 1
ATOM 4056 N N . ARG B 1 223 ? 0.717 -11.633 8.047 1 87.19 223 ARG B N 1
ATOM 4057 C CA . ARG B 1 223 ? 1.953 -11.734 8.82 1 87.19 223 ARG B CA 1
ATOM 4058 C C . ARG B 1 223 ? 2.838 -10.516 8.594 1 87.19 223 ARG B C 1
ATOM 4060 O O . ARG B 1 223 ? 3.178 -10.188 7.457 1 87.19 223 ARG B O 1
ATOM 4067 N N . ILE B 1 224 ? 3.252 -9.93 9.641 1 83.06 224 ILE B N 1
ATOM 4068 C CA . ILE B 1 224 ? 3.955 -8.656 9.578 1 83.06 224 ILE B CA 1
ATOM 4069 C C . ILE B 1 224 ? 5.324 -8.852 8.93 1 83.06 224 ILE B C 1
ATOM 4071 O O . ILE B 1 224 ? 5.852 -7.934 8.289 1 83.06 224 ILE B O 1
ATOM 4075 N N . SER B 1 225 ? 5.867 -10.031 9.062 1 88.62 225 SER B N 1
ATOM 4076 C CA . SER B 1 225 ? 7.207 -10.273 8.547 1 88.62 225 SER B CA 1
ATOM 4077 C C . SER B 1 225 ? 7.184 -10.477 7.031 1 88.62 225 SER B C 1
ATOM 4079 O O . SER B 1 225 ? 8.227 -10.453 6.383 1 88.62 225 SER B O 1
ATOM 4081 N N . ASP B 1 226 ? 6.031 -10.711 6.527 1 90.75 226 ASP B N 1
ATOM 4082 C CA . ASP B 1 226 ? 5.934 -10.977 5.098 1 90.75 226 ASP B CA 1
ATOM 4083 C C . ASP B 1 226 ? 6.117 -9.695 4.289 1 90.75 226 ASP B C 1
ATOM 4085 O O . ASP B 1 226 ? 5.832 -8.594 4.777 1 90.75 226 ASP B O 1
ATOM 4089 N N . LYS B 1 227 ? 6.625 -9.867 3.096 1 95.12 227 LYS B N 1
ATOM 4090 C CA . LYS B 1 227 ? 6.938 -8.742 2.219 1 95.12 227 LYS B CA 1
ATOM 4091 C C . LYS B 1 227 ? 5.84 -8.547 1.174 1 95.12 227 LYS B C 1
ATOM 4093 O O . LYS B 1 227 ? 4.914 -9.352 1.078 1 95.12 227 LYS B O 1
ATOM 4098 N N . CYS B 1 228 ? 6.012 -7.445 0.483 1 95.94 228 CYS B N 1
ATOM 4099 C CA . CYS B 1 228 ? 4.992 -7.125 -0.511 1 95.94 228 CYS B CA 1
ATOM 4100 C C . CYS B 1 228 ? 5.207 -7.926 -1.789 1 95.94 228 CYS B C 1
ATOM 4102 O O . CYS B 1 228 ? 6.219 -8.617 -1.93 1 95.94 228 CYS B O 1
ATOM 4104 N N . CYS B 1 229 ? 4.242 -7.91 -2.631 1 96.88 229 CYS B N 1
ATOM 4105 C CA . CYS B 1 229 ? 4.336 -8.43 -3.99 1 96.88 229 CYS B CA 1
ATOM 4106 C C . CYS B 1 229 ? 3.955 -7.359 -5.012 1 96.88 229 CYS B C 1
ATOM 4108 O O . CYS B 1 229 ? 3.262 -6.398 -4.676 1 96.88 229 CYS B O 1
ATOM 4110 N N . LEU B 1 230 ? 4.406 -7.547 -6.188 1 98.19 230 LEU B N 1
ATOM 4111 C CA . LEU B 1 230 ? 4.113 -6.664 -7.316 1 98.19 230 LEU B CA 1
ATOM 4112 C C . LEU B 1 230 ? 3.221 -7.367 -8.336 1 98.19 230 LEU B C 1
ATOM 4114 O O . LEU B 1 230 ? 3.531 -8.469 -8.781 1 98.19 230 LEU B O 1
ATOM 4118 N N . ILE B 1 231 ? 2.16 -6.734 -8.664 1 97.56 231 ILE B N 1
ATOM 4119 C CA . ILE B 1 231 ? 1.251 -7.277 -9.672 1 97.56 231 ILE B CA 1
ATOM 4120 C C . ILE B 1 231 ? 1.387 -6.484 -10.969 1 97.56 231 ILE B C 1
ATOM 4122 O O . ILE B 1 231 ? 1.276 -5.254 -10.969 1 97.56 231 ILE B O 1
ATOM 4126 N N . PHE B 1 232 ? 1.576 -7.246 -12.031 1 97.31 232 PHE B N 1
ATOM 4127 C CA . PHE B 1 232 ? 1.772 -6.633 -13.336 1 97.31 232 PHE B CA 1
ATOM 4128 C C . PHE B 1 232 ? 0.685 -7.066 -14.312 1 97.31 232 PHE B C 1
ATOM 4130 O O . PHE B 1 232 ? 0.187 -8.195 -14.227 1 97.31 232 PHE B O 1
ATOM 4137 N N . GLU B 1 233 ? 0.409 -6.188 -15.195 1 95.44 233 GLU B N 1
ATOM 4138 C CA . GLU B 1 233 ? -0.529 -6.418 -16.281 1 95.44 233 GLU B CA 1
ATOM 4139 C C . GLU B 1 233 ? 0.127 -6.16 -17.641 1 95.44 233 GLU B C 1
ATOM 4141 O O . GLU B 1 233 ? 0.893 -5.207 -17.797 1 95.44 233 GLU B O 1
ATOM 4146 N N . SER B 1 234 ? -0.212 -7.016 -18.594 1 94.31 234 SER B N 1
ATOM 4147 C CA . SER B 1 234 ? 0.338 -6.805 -19.922 1 94.31 234 SER B CA 1
ATOM 4148 C C . SER B 1 234 ? -0.105 -5.461 -20.5 1 94.31 234 SER B C 1
ATOM 4150 O O . SER B 1 234 ? -1.254 -5.051 -20.312 1 94.31 234 SER B O 1
ATOM 4152 N N . SER B 1 235 ? 0.831 -4.832 -21.156 1 94.19 235 SER B N 1
ATOM 4153 C CA . SER B 1 235 ? 0.61 -3.508 -21.734 1 94.19 235 SER B CA 1
ATOM 4154 C C . SER B 1 235 ? 1.587 -3.234 -22.859 1 94.19 235 SER B C 1
ATOM 4156 O O . SER B 1 235 ? 2.301 -4.137 -23.312 1 94.19 235 SER B O 1
ATOM 4158 N N . THR B 1 236 ? 1.466 -2.09 -23.391 1 94.75 236 THR B N 1
ATOM 4159 C CA . THR B 1 236 ? 2.465 -1.662 -24.375 1 94.75 236 THR B CA 1
ATOM 4160 C C . THR B 1 236 ? 3.758 -1.251 -23.672 1 94.75 236 THR B C 1
ATOM 4162 O O . THR B 1 236 ? 3.725 -0.623 -22.609 1 94.75 236 THR B O 1
ATOM 4165 N N . PRO B 1 237 ? 4.895 -1.683 -24.312 1 96.56 237 PRO B N 1
ATOM 4166 C CA . PRO B 1 237 ? 6.176 -1.276 -23.734 1 96.56 237 PRO B CA 1
ATOM 4167 C C . PRO B 1 237 ? 6.309 0.239 -23.594 1 96.56 237 PRO B C 1
ATOM 4169 O O . PRO B 1 237 ? 5.875 0.981 -24.484 1 96.56 237 PRO B O 1
ATOM 4172 N N . ARG B 1 238 ? 6.859 0.653 -22.5 1 94.5 238 ARG B N 1
ATOM 4173 C CA . ARG B 1 238 ? 7.07 2.07 -22.219 1 94.5 238 ARG B CA 1
ATOM 4174 C C . ARG B 1 238 ? 8.32 2.285 -21.375 1 94.5 238 ARG B C 1
ATOM 4176 O O . ARG B 1 238 ? 8.57 1.539 -20.422 1 94.5 238 ARG B O 1
ATOM 4183 N N . LYS B 1 239 ? 9.031 3.283 -21.688 1 93.69 239 LYS B N 1
ATOM 4184 C CA . LYS B 1 239 ? 10.18 3.666 -20.875 1 93.69 239 LYS B CA 1
ATOM 4185 C C . LYS B 1 239 ? 9.734 4.465 -19.656 1 93.69 239 LYS B C 1
ATOM 4187 O O . LYS B 1 239 ? 8.945 5.406 -19.766 1 93.69 239 LYS B O 1
ATOM 4192 N N . MET B 1 240 ? 10.234 4.043 -18.547 1 93.44 240 MET B N 1
ATOM 4193 C CA . MET B 1 240 ? 9.836 4.719 -17.312 1 93.44 240 MET B CA 1
ATOM 4194 C C . MET B 1 240 ? 11.047 5.355 -16.641 1 93.44 240 MET B C 1
ATOM 4196 O O . MET B 1 240 ? 12.109 4.746 -16.562 1 93.44 240 MET B O 1
ATOM 4200 N N . ASN B 1 241 ? 10.875 6.562 -16.234 1 93.31 241 ASN B N 1
ATOM 4201 C CA . ASN B 1 241 ? 11.805 7.223 -15.312 1 93.31 241 ASN B CA 1
ATOM 4202 C C . ASN B 1 241 ? 11.258 7.246 -13.891 1 93.31 241 ASN B C 1
ATOM 4204 O O . ASN B 1 241 ? 10.227 7.867 -13.625 1 93.31 241 ASN B O 1
ATOM 4208 N N . ILE B 1 242 ? 11.969 6.535 -13.039 1 96.12 242 ILE B N 1
ATOM 4209 C CA . ILE B 1 242 ? 11.461 6.355 -11.688 1 96.12 242 ILE B CA 1
ATOM 4210 C C . ILE B 1 242 ? 12.508 6.824 -10.672 1 96.12 242 ILE B C 1
ATOM 4212 O O . ILE B 1 242 ? 13.703 6.609 -10.867 1 96.12 242 ILE B O 1
ATOM 4216 N N . PHE B 1 243 ? 12.109 7.492 -9.68 1 96.69 243 PHE B N 1
ATOM 4217 C CA . PHE B 1 243 ? 12.922 7.703 -8.492 1 96.69 243 PHE B CA 1
ATOM 4218 C C . PHE B 1 243 ? 12.188 7.23 -7.242 1 96.69 243 PHE B C 1
ATOM 4220 O O . PHE B 1 243 ? 11.016 6.855 -7.312 1 96.69 243 PHE B O 1
ATOM 4227 N N . ALA B 1 244 ? 12.93 7.156 -6.117 1 97.25 244 ALA B N 1
ATOM 4228 C CA . ALA B 1 244 ? 12.297 6.633 -4.91 1 97.25 244 ALA B 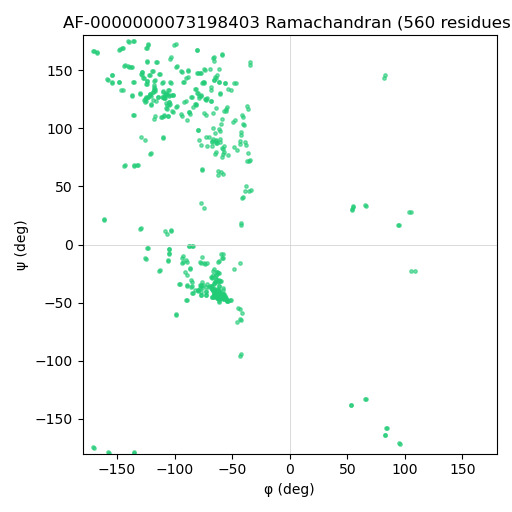CA 1
ATOM 4229 C C . ALA B 1 244 ? 12.727 7.426 -3.68 1 97.25 244 ALA B C 1
ATOM 4231 O O . ALA B 1 244 ? 13.781 8.062 -3.682 1 97.25 244 ALA B O 1
ATOM 4232 N N . ILE B 1 245 ? 11.875 7.434 -2.719 1 96.19 245 ILE B N 1
ATOM 4233 C CA . ILE B 1 245 ? 12.172 7.93 -1.378 1 96.19 245 ILE B CA 1
ATOM 4234 C C . ILE B 1 245 ? 12.031 6.797 -0.365 1 96.19 245 ILE B C 1
ATOM 4236 O O . ILE B 1 245 ? 11.086 6.004 -0.438 1 96.19 245 ILE B O 1
ATOM 4240 N N . SER B 1 246 ? 12.992 6.742 0.554 1 94.69 246 SER B N 1
ATOM 4241 C CA . SER B 1 246 ? 13.016 5.633 1.502 1 94.69 246 SER B CA 1
ATOM 4242 C C . SER B 1 246 ? 13.305 6.121 2.918 1 94.69 246 SER B C 1
ATOM 4244 O O . SER B 1 246 ? 14.391 6.641 3.189 1 94.69 246 SER B O 1
ATOM 4246 N N . PRO B 1 247 ? 12.281 6.031 3.805 1 92.19 247 PRO B N 1
ATOM 4247 C CA . PRO B 1 247 ? 12.633 6.152 5.223 1 92.19 247 PRO B CA 1
ATOM 4248 C C . PRO B 1 247 ? 13.531 5.016 5.707 1 92.19 247 PRO B C 1
ATOM 4250 O O . PRO B 1 247 ? 13.039 4.039 6.277 1 92.19 247 PRO B O 1
ATOM 4253 N N . ALA B 1 248 ? 14.766 5.141 5.586 1 87.62 248 ALA B N 1
ATOM 4254 C CA . ALA B 1 248 ? 15.727 4.059 5.766 1 87.62 248 ALA B CA 1
ATOM 4255 C C . ALA B 1 248 ? 15.953 3.764 7.246 1 87.62 248 ALA B C 1
ATOM 4257 O O . ALA B 1 248 ? 16.25 2.627 7.621 1 87.62 248 ALA B O 1
ATOM 4258 N N . LYS B 1 249 ? 15.914 4.75 8.047 1 88.44 249 LYS B N 1
ATOM 4259 C CA . LYS B 1 249 ? 15.969 4.664 9.508 1 88.44 249 LYS B CA 1
ATOM 4260 C C . LYS B 1 249 ? 14.914 5.57 10.148 1 88.44 249 LYS B C 1
ATOM 4262 O O . LYS B 1 249 ? 14.133 6.215 9.445 1 88.44 249 LYS B O 1
ATOM 4267 N N . SER B 1 250 ? 14.906 5.551 11.453 1 87.81 250 SER B N 1
ATOM 4268 C CA . SER B 1 250 ? 13.93 6.371 12.164 1 87.81 250 SER B CA 1
ATOM 4269 C C . SER B 1 250 ? 14.133 7.852 11.867 1 87.81 250 SER B C 1
ATOM 4271 O O . SER B 1 250 ? 13.188 8.641 11.953 1 87.81 250 SER B O 1
ATOM 4273 N N . ASP B 1 251 ? 15.352 8.211 11.492 1 88.44 251 ASP B N 1
ATOM 4274 C CA . ASP B 1 251 ? 15.68 9.617 11.312 1 88.44 251 ASP B CA 1
ATOM 4275 C C . ASP B 1 251 ? 16.344 9.859 9.961 1 88.44 251 ASP B C 1
ATOM 4277 O O . ASP B 1 251 ? 16.938 10.922 9.727 1 88.44 251 ASP B O 1
ATOM 4281 N N . LEU B 1 252 ? 16.281 8.938 9.078 1 90.69 252 LEU B N 1
ATOM 4282 C CA . LEU B 1 252 ? 17.016 9.039 7.82 1 90.69 252 LEU B CA 1
ATOM 4283 C C . LEU B 1 252 ? 16.078 8.875 6.629 1 90.69 252 LEU B C 1
ATOM 4285 O O . LEU B 1 252 ? 15.359 7.875 6.531 1 90.69 252 LEU B O 1
ATOM 4289 N N . LEU B 1 253 ? 16.062 9.875 5.762 1 92.38 253 LEU B N 1
ATOM 4290 C CA . LEU B 1 253 ? 15.352 9.812 4.492 1 92.38 253 LEU B CA 1
ATOM 4291 C C . LEU B 1 253 ? 16.312 9.672 3.326 1 92.38 253 LEU B C 1
ATOM 4293 O O . LEU B 1 253 ? 17.188 10.531 3.123 1 92.38 253 LEU B O 1
ATOM 4297 N N . ARG B 1 254 ? 16.188 8.656 2.605 1 93.88 254 ARG B N 1
ATOM 4298 C CA . ARG B 1 254 ? 17.047 8.406 1.456 1 93.88 254 ARG B CA 1
ATOM 4299 C C . ARG B 1 254 ? 16.312 8.68 0.148 1 93.88 254 ARG B C 1
ATOM 4301 O O . ARG B 1 254 ? 15.148 8.305 -0.01 1 93.88 254 ARG B O 1
ATOM 4308 N N . LEU B 1 255 ? 16.922 9.375 -0.733 1 96.06 255 LEU B N 1
ATOM 4309 C CA . LEU B 1 255 ? 16.438 9.57 -2.094 1 96.06 255 LEU B CA 1
ATOM 4310 C C . LEU B 1 255 ? 17.234 8.734 -3.086 1 96.06 255 LEU B C 1
ATOM 4312 O O . LEU B 1 255 ? 18.469 8.844 -3.146 1 96.06 255 LEU B O 1
ATOM 4316 N N . LEU B 1 256 ? 16.531 7.895 -3.818 1 95.69 256 LEU B N 1
ATOM 4317 C CA . LEU B 1 256 ? 17.172 7.012 -4.785 1 95.69 256 LEU B CA 1
ATOM 4318 C C . LEU B 1 256 ? 16.875 7.457 -6.211 1 95.69 256 LEU B C 1
ATOM 4320 O O . LEU B 1 256 ? 15.703 7.633 -6.578 1 95.69 256 LEU B O 1
ATOM 4324 N N . ASN B 1 257 ? 17.922 7.617 -7.043 1 94 257 ASN B N 1
ATOM 4325 C CA . ASN B 1 257 ? 17.797 7.992 -8.445 1 94 257 ASN B CA 1
ATOM 4326 C C . ASN B 1 257 ? 16.984 9.273 -8.609 1 94 257 ASN B C 1
ATOM 4328 O O . ASN B 1 257 ? 16.203 9.406 -9.562 1 94 257 ASN B O 1
ATOM 4332 N N . ALA B 1 258 ? 17.031 10.117 -7.684 1 93.62 258 ALA B N 1
ATOM 4333 C CA . ALA B 1 258 ? 16.25 11.352 -7.738 1 93.62 258 ALA B CA 1
ATOM 4334 C C . ALA B 1 258 ? 17.016 12.438 -8.5 1 93.62 258 ALA B C 1
ATOM 4336 O O . ALA B 1 258 ? 18.188 12.711 -8.211 1 93.62 258 ALA B O 1
ATOM 4337 N N . PRO B 1 259 ? 16.359 13 -9.477 1 91.25 259 PRO B N 1
ATOM 4338 C CA . PRO B 1 259 ? 17 14.125 -10.156 1 91.25 259 PRO B CA 1
ATOM 4339 C C . PRO B 1 259 ? 17.328 15.273 -9.203 1 91.25 259 PRO B C 1
ATOM 4341 O O . PRO B 1 259 ? 16.781 15.344 -8.102 1 91.25 259 PRO B O 1
ATOM 4344 N N . PHE B 1 260 ? 18.172 16.125 -9.656 1 90.31 260 PHE B N 1
ATOM 4345 C CA . PHE B 1 260 ? 18.672 17.234 -8.844 1 90.31 260 PHE B CA 1
ATOM 4346 C C . PHE B 1 260 ? 17.516 18.109 -8.344 1 90.31 260 PHE B C 1
ATOM 4348 O O . PHE B 1 260 ? 17.5 18.516 -7.18 1 90.31 260 PHE B O 1
ATOM 4355 N N . GLU B 1 261 ? 16.641 18.391 -9.188 1 88.62 261 GLU B N 1
ATOM 4356 C CA . GLU B 1 261 ? 15.531 19.266 -8.836 1 88.62 261 GLU B CA 1
ATOM 4357 C C . GLU B 1 261 ? 14.695 18.672 -7.707 1 88.62 261 GLU B C 1
ATOM 4359 O O . GLU B 1 261 ? 14.195 19.406 -6.848 1 88.62 261 GLU B O 1
ATOM 4364 N N . ILE B 1 262 ? 14.57 17.391 -7.715 1 91.5 262 ILE B N 1
ATOM 4365 C CA . ILE B 1 262 ? 13.789 16.703 -6.691 1 91.5 262 ILE B CA 1
ATOM 4366 C C . ILE B 1 262 ? 14.555 16.719 -5.367 1 91.5 262 ILE B C 1
ATOM 4368 O O . ILE B 1 262 ? 13.977 16.969 -4.312 1 91.5 262 ILE B O 1
ATOM 4372 N N . ARG B 1 263 ? 15.805 16.469 -5.422 1 92.12 263 ARG B N 1
ATOM 4373 C CA . ARG B 1 263 ? 16.625 16.484 -4.219 1 92.12 263 ARG B CA 1
ATOM 4374 C C . ARG B 1 263 ? 16.578 17.844 -3.539 1 92.12 263 ARG B C 1
ATOM 4376 O O . ARG B 1 263 ? 16.406 17.938 -2.32 1 92.12 263 ARG B O 1
ATOM 4383 N N . ALA B 1 264 ? 16.672 18.828 -4.344 1 88.62 264 ALA B N 1
ATOM 4384 C CA . ALA B 1 264 ? 16.625 20.188 -3.82 1 88.62 264 ALA B CA 1
ATOM 4385 C C . ALA B 1 264 ? 15.266 20.5 -3.195 1 88.62 264 ALA B C 1
ATOM 4387 O O . ALA B 1 264 ? 15.195 21.125 -2.135 1 88.62 264 ALA B O 1
ATOM 4388 N N . THR B 1 265 ? 14.273 20.078 -3.873 1 89.19 265 THR B N 1
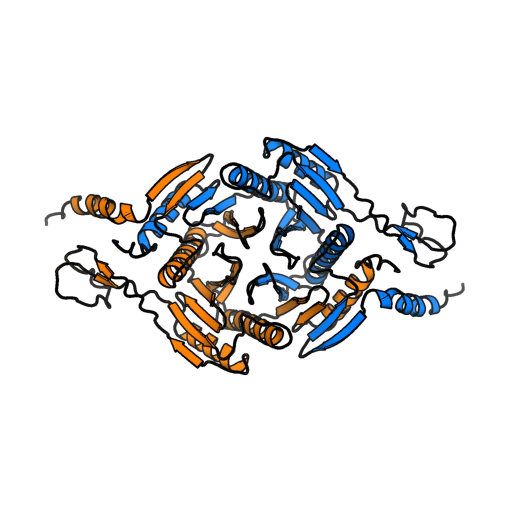ATOM 4389 C CA . THR B 1 265 ? 12.914 20.312 -3.4 1 89.19 265 THR B CA 1
ATOM 4390 C C . THR B 1 265 ? 12.68 19.609 -2.062 1 89.19 265 THR B C 1
ATOM 4392 O O . THR B 1 265 ? 12.102 20.203 -1.145 1 89.19 265 THR B O 1
ATOM 4395 N N . VAL B 1 266 ? 13.133 18.391 -1.958 1 90.88 266 VAL B N 1
ATOM 4396 C CA . VAL B 1 266 ? 12.945 17.625 -0.73 1 90.88 266 VAL B CA 1
ATOM 4397 C C . VAL B 1 266 ? 13.68 18.312 0.423 1 90.88 266 VAL B C 1
ATOM 4399 O O . VAL B 1 266 ? 13.125 18.453 1.516 1 90.88 266 VAL B O 1
ATOM 4402 N N . LYS B 1 267 ? 14.82 18.703 0.178 1 86.06 267 LYS B N 1
ATOM 4403 C CA . LYS B 1 267 ? 15.594 19.406 1.199 1 86.06 267 LYS B CA 1
ATOM 4404 C C . LYS B 1 267 ? 14.867 20.656 1.681 1 86.06 267 LYS B C 1
ATOM 4406 O O . LYS B 1 267 ? 14.75 20.891 2.885 1 86.06 267 LYS B O 1
ATOM 4411 N N . LYS B 1 268 ? 14.406 21.375 0.783 1 83.38 268 LYS B N 1
ATOM 4412 C CA . LYS B 1 268 ? 13.719 22.625 1.098 1 83.38 268 LYS B CA 1
ATOM 4413 C C . LYS B 1 268 ? 12.469 22.359 1.927 1 83.38 268 LYS B C 1
ATOM 4415 O O . LYS B 1 268 ? 12.203 23.078 2.898 1 83.38 268 LYS B O 1
ATOM 4420 N N . ILE B 1 269 ? 11.727 21.406 1.538 1 83.19 269 ILE B N 1
ATOM 4421 C CA . ILE B 1 269 ? 10.469 21.094 2.215 1 83.19 269 ILE B CA 1
ATOM 4422 C C . ILE B 1 269 ? 10.758 20.625 3.643 1 83.19 269 ILE B C 1
ATOM 4424 O O . ILE B 1 269 ? 10.047 21.016 4.578 1 83.19 269 ILE B O 1
ATOM 4428 N N . ILE B 1 270 ? 11.742 19.797 3.76 1 83.31 270 ILE B N 1
ATOM 4429 C CA . ILE B 1 270 ? 12.102 19.312 5.09 1 83.31 270 ILE B CA 1
ATOM 4430 C C . ILE B 1 270 ? 12.531 20.484 5.969 1 83.31 270 ILE B C 1
ATOM 4432 O O . ILE B 1 270 ? 12.117 20.578 7.129 1 83.31 270 ILE B O 1
ATOM 4436 N N . GLU B 1 271 ? 13.258 21.297 5.418 1 76.81 271 GLU B N 1
ATOM 4437 C CA . GLU B 1 271 ? 13.719 22.469 6.16 1 76.81 271 GLU B CA 1
ATOM 4438 C C . GLU B 1 271 ? 12.547 23.344 6.582 1 76.81 271 GLU B C 1
ATOM 4440 O O . GLU B 1 271 ? 12.57 23.938 7.66 1 76.81 271 GLU B O 1
ATOM 4445 N N . GLU B 1 272 ? 11.594 23.359 5.828 1 71.94 272 GLU B N 1
ATOM 4446 C CA . GLU B 1 272 ? 10.461 24.25 6.062 1 71.94 272 GLU B CA 1
ATOM 4447 C C . GLU B 1 272 ? 9.453 23.625 7.023 1 71.94 272 GLU B C 1
ATOM 4449 O O . GLU B 1 272 ? 8.844 24.328 7.836 1 71.94 272 GLU B O 1
ATOM 4454 N N . PHE B 1 273 ? 9.281 22.359 6.949 1 71.19 273 PHE B N 1
ATOM 4455 C CA . PHE B 1 273 ? 8.109 21.797 7.609 1 71.19 273 PHE B CA 1
ATOM 4456 C C . PHE B 1 273 ? 8.523 20.906 8.773 1 71.19 273 PHE B C 1
ATOM 4458 O O . PHE B 1 273 ? 7.707 20.578 9.633 1 71.19 273 PHE B O 1
ATOM 4465 N N . TRP B 1 274 ? 9.742 20.391 8.75 1 70.81 274 TRP B N 1
ATOM 4466 C CA . TRP B 1 274 ? 10.125 19.5 9.844 1 70.81 274 TRP B CA 1
ATOM 4467 C C . TRP B 1 274 ? 10.359 20.281 11.125 1 70.81 274 TRP B C 1
ATOM 4469 O O . TRP B 1 274 ? 11.133 21.25 11.141 1 70.81 274 TRP B O 1
ATOM 4479 N N . LEU B 1 275 ? 9.391 20.078 12.219 1 59.09 275 LEU B N 1
ATOM 4480 C CA . LEU B 1 275 ? 9.469 20.75 13.508 1 59.09 275 LEU B CA 1
ATOM 4481 C C . LEU B 1 275 ? 10.359 19.969 14.477 1 59.09 275 LEU B C 1
ATOM 4483 O O . LEU B 1 275 ? 10.383 18.734 14.453 1 59.09 275 LEU B O 1
ATOM 4487 N N . ARG B 1 276 ? 11.586 20.391 14.961 1 50.28 276 ARG B N 1
ATOM 4488 C CA . ARG B 1 276 ? 12.492 19.781 15.922 1 50.28 276 ARG B CA 1
ATOM 4489 C C . ARG B 1 276 ? 11.719 19.172 17.094 1 50.28 276 ARG B C 1
ATOM 4491 O O . ARG B 1 276 ? 10.75 19.766 17.562 1 50.28 276 ARG B O 1
ATOM 4498 N N . GLY B 1 277 ? 11.609 17.797 17.281 1 43.28 277 GLY B N 1
ATOM 4499 C CA . GLY B 1 277 ? 11.375 17.391 18.656 1 43.28 277 GLY B CA 1
ATOM 4500 C C . GLY B 1 277 ? 12.109 18.25 19.672 1 43.28 277 GLY B C 1
ATOM 4501 O O . GLY B 1 277 ? 13.164 18.812 19.359 1 43.28 277 GLY B O 1
ATOM 4502 N N . ILE B 1 278 ? 11.5 19 20.578 1 35.5 278 ILE B N 1
ATOM 4503 C CA . ILE B 1 278 ? 12.102 19.578 21.766 1 35.5 278 ILE B CA 1
ATOM 4504 C C . ILE B 1 278 ? 13.172 18.641 22.328 1 35.5 278 ILE B C 1
ATOM 4506 O O . ILE B 1 278 ? 12.859 17.531 22.75 1 35.5 278 ILE B O 1
ATOM 4510 N N . GLN B 1 279 ? 14.359 18.422 21.797 1 32.66 279 GLN B N 1
ATOM 4511 C CA . GLN B 1 279 ? 15.297 17.766 22.703 1 32.66 279 GLN B CA 1
ATOM 4512 C C . GLN B 1 279 ? 15.172 18.344 24.125 1 32.66 279 GLN B C 1
ATOM 4514 O O . GLN B 1 279 ? 15.156 19.547 24.312 1 32.66 279 GLN B O 1
ATOM 4519 N N . GLU B 1 280 ? 14.539 17.594 25 1 29.77 280 GLU B N 1
ATOM 4520 C CA . GLU B 1 280 ? 14.742 17.938 26.406 1 29.77 280 GLU B CA 1
ATOM 4521 C C . GLU B 1 280 ? 16.188 18.344 26.672 1 29.77 280 GLU B C 1
ATOM 4523 O O . GLU B 1 280 ? 17.125 17.609 26.328 1 29.77 280 GLU B O 1
ATOM 4528 N N . THR B 1 281 ? 16.547 19.547 26.531 1 26.41 281 THR B N 1
ATOM 4529 C CA . THR B 1 281 ? 17.688 19.969 27.359 1 26.41 281 THR B CA 1
ATOM 4530 C C . THR B 1 281 ? 17.625 19.312 28.734 1 26.41 281 THR B C 1
ATOM 4532 O O . THR B 1 281 ? 16.719 19.578 29.516 1 26.41 281 THR B O 1
ATOM 4535 N N . GLY B 1 282 ? 17.891 17.938 28.859 1 22.56 282 GLY B N 1
ATOM 4536 C CA . GLY B 1 282 ? 18.516 17.688 30.141 1 22.56 282 GLY B CA 1
ATOM 4537 C C . GLY B 1 282 ? 19.875 18.359 30.281 1 22.56 282 GLY B C 1
ATOM 4538 O O . GLY B 1 282 ? 20.547 18.656 29.297 1 22.56 282 GLY B O 1
#

Organism: Anisakis simplex (NCBI:txid6269)